Protein AF-A0A9D9G9Z6-F1 (afdb_monomer)

Sequence (556 aa):
KIAFLRGLACDDLQKAFAYFSGHGISDDNLILELQEEFSQERLLLIDGKSITPEKQQHLNSLESPQNDYRAVFAVDMLNEGWDVLNLFDIVRLYDTRDAKGNKPGKTTMQEAQLIGRGARYFAFHDPNKPDRIGMRKYDDDLDNPLRVIEKLHYHSQHNPRYIQELHSALVSTGIMAEQYIEVEENLKEEFKQSRLYKSGVIFKNEQKEIAPEEKNVDGLSDTIRNKRYEVTMPTGQQKSGDIFGRYAAPELTAQGRATLKFSDLGENVVRTAINRFSELHFDKLHALFPSLTSIRMFMQDARYLSRIQFVVIGASDEIEIGKMSQKNKLYVATEVLSQIVPLLSKQEKQYVGTTEFKPADIKITFRDHKLRFENTHSGEQIGKSMNNPYNTGYHLDLGTRNWYAYTDCFGTSEEKELVKYIDSIYMKLHDKYSEEVWLVRNELDFKIYNFEDGKAFAPDFVLFLRRKDGENYDNLQIFIEPKGTHLLANDQWKEDFLNRIQGADIGMFTLKGEKFNIYGVPFFNRDSNRPEKLQNFEAQLKEITGLTPNPNFLYS

Radius of gyration: 29.28 Å; Cα contacts (8 Å, |Δi|>4): 862; chains: 1; bounding box: 73×56×76 Å

Mean predicted aligned error: 14.73 Å

Solvent-accessible surface area (backbone atoms only — not comparable to full-atom values): 31778 Å² total; per-residue (Å²): 110,66,75,60,48,65,77,68,45,54,74,68,56,36,53,49,54,51,51,37,56,75,71,71,52,47,71,67,57,52,50,52,52,53,51,61,52,64,26,78,90,15,48,43,78,40,38,80,86,65,70,42,75,65,58,49,51,50,61,59,35,56,80,38,95,88,40,68,60,68,47,75,52,70,44,95,60,80,81,83,84,84,69,46,54,78,41,47,72,45,78,51,91,71,85,87,83,70,56,63,86,98,42,61,15,72,65,43,45,47,51,30,53,48,48,55,45,24,58,35,38,45,99,67,89,48,82,89,45,62,89,40,72,96,37,72,82,39,82,44,39,71,73,46,80,74,29,64,69,55,45,57,47,80,44,62,73,96,43,74,70,56,54,53,34,38,52,54,30,26,35,74,70,67,74,38,74,90,43,70,45,77,48,77,40,38,62,30,69,72,42,64,69,31,66,56,35,71,74,26,62,46,73,32,33,45,72,40,74,59,53,72,92,72,56,84,40,84,51,58,50,66,72,68,53,68,44,86,43,76,44,75,55,87,78,82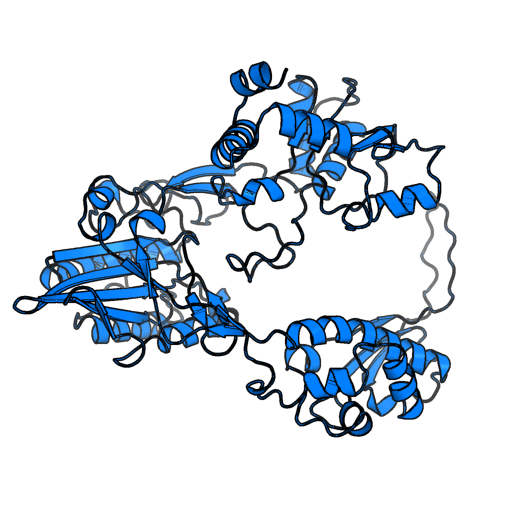,79,83,86,87,85,64,100,83,64,94,69,83,81,76,83,70,77,65,67,32,79,36,82,46,37,53,65,75,57,36,69,71,37,47,54,57,30,41,74,74,38,78,75,60,33,61,71,52,43,29,66,62,18,75,82,52,86,44,67,66,50,47,49,64,35,74,49,38,44,25,64,31,50,33,37,39,34,29,52,55,68,55,55,37,76,92,61,35,48,73,67,53,42,30,49,51,46,35,58,52,44,64,65,44,53,71,51,49,63,54,62,63,63,43,33,21,12,44,66,64,58,45,78,41,51,32,61,78,44,57,71,68,43,47,39,50,31,72,57,62,96,54,93,70,40,51,62,33,47,23,58,38,66,89,63,33,99,64,52,49,63,38,84,79,36,86,40,44,35,40,55,53,49,45,49,43,61,47,50,42,50,49,53,53,51,49,62,72,42,38,67,65,50,39,75,69,19,68,74,39,54,36,43,38,76,36,90,63,55,56,57,34,26,32,62,83,59,24,52,62,42,54,51,46,27,38,40,38,36,24,26,80,50,87,96,37,38,46,34,39,40,34,40,34,34,55,44,58,81,92,47,47,81,83,47,43,69,56,34,58,43,23,58,64,37,52,52,76,91,53,16,56,44,77,59,98,80,28,44,35,38,39,34,30,38,44,45,39,29,84,52,83,93,44,56,64,40,36,49,49,23,43,50,48,50,21,67,77,69,71,47,83,68,62,86,59,66,89,79,107

pLDDT: mean 83.05, std 13.19, range [34.09, 98.69]

Structure (mmCIF, N/CA/C/O backbone):
data_AF-A0A9D9G9Z6-F1
#
_entry.id   AF-A0A9D9G9Z6-F1
#
loop_
_atom_site.group_PDB
_atom_site.id
_atom_site.type_symbol
_atom_site.label_atom_id
_atom_site.label_alt_id
_atom_site.label_comp_id
_atom_site.label_asym_id
_atom_site.label_entity_id
_atom_site.label_seq_id
_atom_site.pdbx_PDB_ins_code
_atom_site.Cartn_x
_atom_site.Cartn_y
_atom_site.Cartn_z
_atom_site.occupancy
_atom_site.B_iso_or_equiv
_atom_site.auth_seq_id
_atom_site.auth_comp_id
_atom_site.auth_asym_id
_atom_site.auth_atom_id
_atom_site.pdbx_PDB_model_num
ATOM 1 N N . LYS A 1 1 ? 30.765 -23.519 11.341 1.00 69.25 1 LYS A N 1
ATOM 2 C CA . LYS A 1 1 ? 30.792 -22.089 10.929 1.00 69.25 1 LYS A CA 1
ATOM 3 C C . LYS A 1 1 ? 29.410 -21.441 11.038 1.00 69.25 1 LYS A C 1
ATOM 5 O O . LYS A 1 1 ? 29.337 -20.401 11.670 1.00 69.25 1 LYS A O 1
ATOM 10 N N . ILE A 1 2 ? 28.328 -22.057 10.538 1.00 77.81 2 ILE A N 1
ATOM 11 C CA . ILE A 1 2 ? 26.961 -21.505 10.677 1.00 77.81 2 ILE A CA 1
ATOM 12 C C . ILE A 1 2 ? 26.545 -21.293 12.140 1.00 77.81 2 ILE A C 1
ATOM 14 O O . ILE A 1 2 ? 26.137 -20.193 12.482 1.00 77.81 2 ILE A O 1
ATOM 18 N N . ALA A 1 3 ? 26.776 -22.262 13.032 1.00 76.12 3 ALA A N 1
ATOM 19 C CA . ALA A 1 3 ? 26.498 -22.085 14.465 1.00 76.12 3 ALA A CA 1
ATOM 20 C C . ALA A 1 3 ? 27.202 -20.861 15.096 1.00 76.12 3 ALA A C 1
ATOM 22 O O . ALA A 1 3 ? 26.641 -20.194 15.960 1.00 76.12 3 ALA A O 1
ATOM 23 N N . PHE A 1 4 ? 28.413 -20.530 14.633 1.00 75.94 4 PHE A N 1
ATOM 24 C CA . PHE A 1 4 ? 29.132 -19.329 15.064 1.00 75.94 4 PHE A CA 1
ATOM 25 C C . PHE A 1 4 ? 28.497 -18.052 14.492 1.00 75.94 4 PHE A C 1
ATOM 27 O O . PHE A 1 4 ? 28.311 -17.089 15.227 1.00 75.94 4 PHE A O 1
ATOM 34 N N . LEU A 1 5 ? 28.101 -18.061 13.213 1.00 75.12 5 LEU A N 1
ATOM 35 C CA . LEU A 1 5 ? 27.396 -16.939 12.579 1.00 75.12 5 LEU A CA 1
ATOM 36 C C . LEU A 1 5 ? 26.023 -16.682 13.213 1.00 75.12 5 LEU A C 1
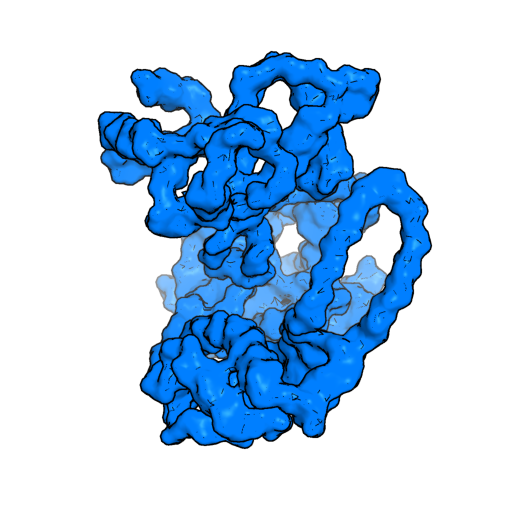ATOM 38 O O . LEU A 1 5 ? 25.667 -15.528 13.411 1.00 75.12 5 LEU A O 1
ATOM 42 N N . ARG A 1 6 ? 25.287 -17.730 13.607 1.00 78.62 6 ARG A N 1
ATOM 43 C CA . ARG A 1 6 ? 24.019 -17.601 14.347 1.00 78.62 6 A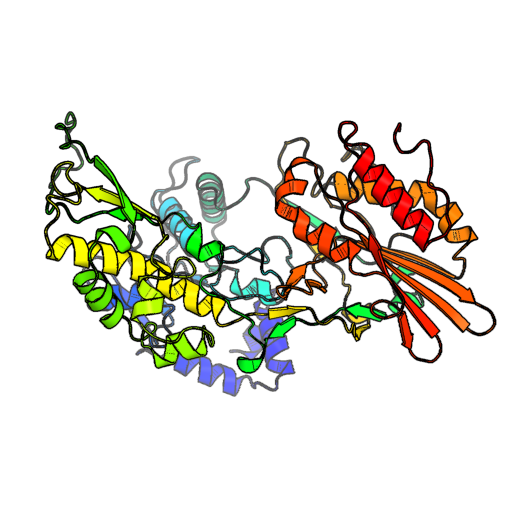RG A CA 1
ATOM 44 C C . ARG A 1 6 ? 24.194 -16.847 15.665 1.00 78.62 6 ARG A C 1
ATOM 46 O O . ARG A 1 6 ? 23.334 -16.053 16.019 1.00 78.62 6 ARG A O 1
ATOM 53 N N . GLY A 1 7 ? 25.311 -17.060 16.364 1.00 73.06 7 GLY A N 1
ATOM 54 C CA . GLY A 1 7 ? 25.630 -16.348 17.606 1.00 73.06 7 GLY A CA 1
ATOM 55 C C . GLY A 1 7 ? 26.002 -14.872 17.421 1.00 73.06 7 GLY A C 1
ATOM 56 O O . GLY A 1 7 ? 26.007 -14.132 18.398 1.00 73.06 7 GLY A O 1
ATOM 57 N N . LEU A 1 8 ? 26.308 -14.446 16.191 1.00 73.00 8 LEU A N 1
ATOM 58 C CA . LEU A 1 8 ? 26.692 -13.072 15.846 1.00 73.00 8 LEU A CA 1
ATOM 59 C C . LEU A 1 8 ? 25.648 -12.350 14.983 1.00 73.00 8 LEU A C 1
ATOM 61 O O . LEU A 1 8 ? 25.848 -11.191 14.629 1.00 73.00 8 LEU A O 1
ATOM 65 N N . ALA A 1 9 ? 24.570 -13.034 14.598 1.00 74.56 9 ALA A N 1
ATOM 66 C CA . ALA A 1 9 ? 23.593 -12.508 13.663 1.00 74.56 9 ALA A CA 1
ATOM 67 C C . ALA A 1 9 ? 22.787 -11.358 14.277 1.00 74.56 9 ALA A C 1
ATOM 69 O O . ALA A 1 9 ? 22.253 -11.480 15.379 1.00 74.56 9 ALA A O 1
ATOM 70 N N . CYS A 1 10 ? 22.650 -10.276 13.517 1.00 71.94 10 CYS A N 1
ATOM 71 C CA . CYS A 1 10 ? 21.773 -9.150 13.812 1.00 71.94 10 CYS A CA 1
ATOM 72 C C . CYS A 1 10 ? 20.844 -8.876 12.622 1.00 71.94 10 CYS A C 1
ATOM 74 O O . CYS A 1 10 ? 21.051 -9.406 11.524 1.00 71.94 10 CYS A O 1
ATOM 76 N N . ASP A 1 11 ? 19.811 -8.067 12.856 1.00 79.62 11 ASP A N 1
ATOM 77 C CA . ASP A 1 11 ? 18.911 -7.533 11.831 1.00 79.62 11 ASP A CA 1
ATOM 78 C C . ASP A 1 11 ? 18.369 -8.609 10.868 1.00 79.62 11 ASP A C 1
ATOM 80 O O . ASP A 1 11 ? 17.731 -9.577 11.293 1.00 79.62 11 ASP A O 1
ATOM 84 N N . ASP A 1 12 ? 18.611 -8.455 9.565 1.00 82.50 12 ASP A N 1
ATOM 85 C CA . ASP A 1 12 ? 18.086 -9.342 8.525 1.00 82.50 12 ASP A CA 1
ATOM 86 C C . ASP A 1 12 ? 18.666 -10.759 8.614 1.00 82.50 12 ASP A C 1
ATOM 88 O O . ASP A 1 12 ? 17.943 -11.731 8.394 1.00 82.50 12 ASP A O 1
ATOM 92 N N . LEU A 1 13 ? 19.930 -10.911 9.031 1.00 82.50 13 LEU A N 1
ATOM 93 C CA . LEU A 1 13 ? 20.550 -12.228 9.193 1.00 82.50 13 LEU A CA 1
ATOM 94 C C . LEU A 1 13 ? 19.934 -12.994 10.374 1.00 82.50 13 LEU A C 1
ATOM 96 O O . LEU A 1 13 ? 19.739 -14.208 10.301 1.00 82.50 13 LEU A O 1
ATOM 100 N N . GLN A 1 14 ? 19.572 -12.287 11.450 1.00 84.69 14 GLN A N 1
ATOM 101 C CA . GLN A 1 14 ? 18.856 -12.884 12.579 1.00 84.69 14 GLN A CA 1
ATOM 102 C C . GLN A 1 14 ? 17.447 -13.333 12.163 1.00 84.69 14 GLN A C 1
ATOM 104 O O . GLN A 1 14 ? 17.038 -14.452 12.489 1.00 84.69 14 GLN A O 1
ATOM 109 N N . LYS A 1 15 ? 16.725 -12.494 11.404 1.00 86.44 15 LYS A N 1
ATOM 110 C CA . LYS A 1 15 ? 15.398 -12.821 10.854 1.00 86.44 15 LYS A CA 1
ATOM 111 C C . LYS A 1 15 ? 15.460 -14.034 9.917 1.00 86.44 15 LYS A C 1
ATOM 113 O O . LYS A 1 15 ? 14.642 -14.943 10.056 1.00 86.44 15 LYS A O 1
ATOM 118 N N . ALA A 1 16 ? 16.458 -14.101 9.034 1.00 87.06 16 ALA A N 1
ATOM 119 C CA . ALA A 1 16 ? 16.672 -15.239 8.138 1.00 87.06 16 ALA A CA 1
ATOM 120 C C . ALA A 1 16 ? 16.913 -16.543 8.916 1.00 87.06 16 ALA A C 1
ATOM 122 O O . ALA A 1 16 ? 16.275 -17.562 8.659 1.00 87.06 16 ALA A O 1
ATOM 123 N N . PHE A 1 17 ? 17.767 -16.509 9.942 1.00 89.44 17 PHE A N 1
ATOM 124 C CA . PHE A 1 17 ? 18.017 -17.679 10.780 1.00 89.44 17 PHE A CA 1
ATOM 125 C C . PHE A 1 17 ? 16.787 -18.155 11.557 1.00 89.44 17 PHE A C 1
ATOM 127 O O . PHE A 1 17 ? 16.607 -19.368 11.698 1.00 89.44 17 PHE A O 1
ATOM 134 N N . ALA A 1 18 ? 15.950 -17.234 12.045 1.00 89.31 18 ALA A N 1
ATOM 135 C CA . ALA A 1 18 ? 14.676 -17.569 12.675 1.00 89.31 18 ALA A CA 1
ATOM 136 C C . ALA A 1 18 ? 13.704 -18.210 11.671 1.00 89.31 18 ALA A C 1
ATOM 138 O O . ALA A 1 18 ? 13.060 -19.208 11.998 1.00 89.31 18 ALA A O 1
ATOM 139 N N . TYR A 1 19 ? 13.653 -17.690 10.441 1.00 90.62 19 TYR A N 1
ATOM 140 C CA . TYR A 1 19 ? 12.855 -18.251 9.352 1.00 90.62 19 TYR A CA 1
ATOM 141 C C . TYR A 1 19 ? 13.271 -19.691 9.023 1.00 90.62 19 TYR A C 1
ATOM 143 O O . TYR A 1 19 ? 12.419 -20.580 9.033 1.00 90.62 19 TYR A O 1
ATOM 151 N N . PHE A 1 20 ? 14.567 -19.951 8.814 1.00 90.50 20 PHE A N 1
ATOM 152 C CA . PHE A 1 20 ? 15.074 -21.296 8.510 1.00 90.50 20 PHE A CA 1
ATOM 153 C C . PHE A 1 20 ? 14.736 -22.300 9.615 1.00 90.50 20 PHE A C 1
ATOM 155 O O . PHE A 1 20 ? 14.215 -23.380 9.335 1.00 90.50 20 PHE A O 1
ATOM 162 N N . SER A 1 21 ? 14.948 -21.917 10.878 1.00 90.19 21 SER A N 1
ATOM 163 C CA . SER A 1 21 ? 14.599 -22.761 12.023 1.00 90.19 21 SER A CA 1
ATOM 164 C C . SER A 1 21 ? 13.092 -23.022 12.109 1.00 90.19 21 SER A C 1
ATOM 166 O O . SER A 1 21 ? 12.685 -24.153 12.367 1.00 90.19 21 SER A O 1
ATOM 168 N N . GLY A 1 22 ? 12.260 -22.005 11.857 1.00 93.12 22 GLY A N 1
ATOM 169 C CA . GLY A 1 22 ? 10.800 -22.130 11.855 1.00 93.12 22 GLY A CA 1
ATOM 170 C C . GLY A 1 22 ? 10.254 -23.058 10.764 1.00 93.12 22 GLY A C 1
ATOM 171 O O . GLY A 1 22 ? 9.198 -23.653 10.954 1.00 93.12 22 GLY A O 1
ATOM 172 N N . HIS A 1 23 ? 10.988 -23.228 9.660 1.00 93.62 23 HIS A N 1
ATOM 173 C CA . HIS A 1 23 ? 10.620 -24.102 8.538 1.00 93.62 23 HIS A CA 1
ATOM 174 C C . HIS A 1 23 ? 11.340 -25.460 8.559 1.00 93.62 23 HIS A C 1
ATOM 176 O O . HIS A 1 23 ? 11.211 -26.241 7.619 1.00 93.62 23 HIS A O 1
ATOM 182 N N . GLY A 1 24 ? 12.096 -25.766 9.619 1.00 92.75 24 GLY A N 1
ATOM 183 C CA . GLY A 1 24 ? 12.803 -27.043 9.754 1.00 92.75 24 GLY A CA 1
ATOM 184 C C . GLY A 1 24 ? 14.009 -27.206 8.820 1.00 92.75 24 GLY A C 1
ATOM 185 O O . GLY A 1 24 ? 14.443 -28.332 8.580 1.00 92.75 24 GLY A O 1
ATOM 186 N N . ILE A 1 25 ? 14.564 -26.109 8.300 1.00 91.62 25 ILE A N 1
ATOM 187 C CA . ILE A 1 25 ? 15.773 -26.127 7.469 1.00 91.62 25 ILE A CA 1
ATOM 188 C C . ILE A 1 25 ? 16.987 -26.256 8.394 1.00 91.62 25 ILE A C 1
ATOM 190 O O . ILE A 1 25 ? 17.256 -25.378 9.220 1.00 91.62 25 ILE A O 1
ATOM 194 N N . SER A 1 26 ? 17.706 -27.375 8.279 1.00 91.06 26 SER A N 1
ATOM 195 C CA . SER A 1 26 ? 18.898 -27.643 9.084 1.00 91.06 26 SER A CA 1
ATOM 196 C C . SER A 1 26 ? 20.100 -26.822 8.610 1.00 91.06 26 SER A C 1
ATOM 198 O O . SER A 1 26 ? 20.183 -26.412 7.451 1.00 91.06 26 SER A O 1
ATOM 200 N N . ASP A 1 27 ? 21.072 -26.619 9.502 1.00 90.06 27 ASP A N 1
ATOM 201 C CA . ASP A 1 27 ? 22.331 -25.959 9.143 1.00 90.06 27 ASP A CA 1
ATOM 202 C C . ASP A 1 27 ? 23.094 -26.741 8.057 1.00 90.06 27 ASP A C 1
ATOM 204 O O . ASP A 1 27 ? 23.729 -26.125 7.207 1.00 90.06 27 ASP A O 1
ATOM 208 N N . ASP A 1 28 ? 23.004 -28.075 8.045 1.00 90.69 28 ASP A N 1
ATOM 209 C CA . ASP A 1 28 ? 23.645 -28.910 7.021 1.00 90.69 28 ASP A CA 1
ATOM 210 C C . ASP A 1 28 ? 23.000 -28.713 5.642 1.00 90.69 28 ASP A C 1
ATOM 212 O O . ASP A 1 28 ? 23.716 -28.573 4.651 1.00 90.69 28 ASP A O 1
ATOM 216 N N . ASN A 1 29 ? 21.664 -28.619 5.581 1.00 90.44 29 ASN A N 1
ATOM 217 C CA . ASN A 1 29 ? 20.951 -28.313 4.338 1.00 90.44 29 ASN A CA 1
ATOM 218 C C . ASN A 1 29 ? 21.359 -26.935 3.809 1.00 90.44 29 ASN A C 1
ATOM 220 O O . ASN A 1 29 ? 21.687 -26.800 2.634 1.00 90.44 29 ASN A O 1
ATOM 224 N N . LEU A 1 30 ? 21.417 -25.933 4.694 1.00 90.31 30 LEU A N 1
ATOM 225 C CA . LEU A 1 30 ? 21.812 -24.575 4.325 1.00 90.31 30 LEU A CA 1
ATOM 226 C C . LEU A 1 30 ? 23.259 -24.515 3.810 1.00 90.31 30 LEU A C 1
ATOM 228 O O . LEU A 1 30 ? 23.548 -23.787 2.866 1.00 90.31 30 LEU A O 1
ATOM 232 N N . ILE A 1 31 ? 24.182 -25.281 4.406 1.00 90.88 31 ILE A N 1
ATOM 233 C CA . ILE A 1 31 ? 25.567 -25.369 3.916 1.00 90.88 31 ILE A CA 1
ATOM 234 C C . ILE A 1 31 ? 25.601 -25.938 2.500 1.00 90.88 31 ILE A C 1
ATOM 236 O O . ILE A 1 31 ? 26.288 -25.373 1.651 1.00 90.88 31 ILE A O 1
ATOM 240 N N . LEU A 1 32 ? 24.885 -27.037 2.255 1.00 92.62 32 LEU A N 1
ATOM 241 C CA . LEU A 1 32 ? 24.866 -27.689 0.947 1.00 92.62 32 LEU A CA 1
ATOM 242 C C . LEU A 1 32 ? 24.273 -26.772 -0.127 1.00 92.62 32 LEU A C 1
ATOM 244 O O . LEU A 1 32 ? 24.878 -26.622 -1.185 1.00 92.62 32 LEU A O 1
ATOM 248 N N . GLU A 1 33 ? 23.156 -26.100 0.165 1.00 91.06 33 GLU A N 1
ATOM 249 C CA . GLU A 1 33 ? 22.554 -25.122 -0.750 1.00 91.06 33 GLU A CA 1
ATOM 250 C C . GLU A 1 33 ? 23.513 -23.970 -1.065 1.00 91.06 33 GLU A C 1
ATOM 252 O O . GLU A 1 33 ? 23.715 -23.639 -2.229 1.00 91.06 33 GLU A O 1
ATOM 257 N N . LEU A 1 34 ? 24.172 -23.390 -0.054 1.00 90.19 34 LEU A N 1
ATOM 258 C CA . LEU A 1 34 ? 25.135 -22.307 -0.273 1.00 90.19 34 LEU A CA 1
ATOM 259 C C . LEU A 1 34 ? 26.353 -22.762 -1.088 1.00 90.19 34 LEU A C 1
ATOM 261 O O . LEU A 1 34 ? 26.869 -21.994 -1.895 1.00 90.19 34 LEU A O 1
ATOM 265 N N . GLN A 1 35 ? 26.837 -23.988 -0.883 1.00 92.50 35 GLN A N 1
ATOM 266 C CA . GLN A 1 35 ? 27.956 -24.532 -1.656 1.00 92.50 35 GLN A CA 1
ATOM 267 C C . GLN A 1 35 ? 27.591 -24.756 -3.126 1.00 92.50 35 GLN A C 1
ATOM 269 O O . GLN A 1 35 ? 28.425 -24.512 -3.995 1.00 92.50 35 GLN A O 1
ATOM 274 N N . GLU A 1 36 ? 26.363 -25.197 -3.391 1.00 92.50 36 GLU A N 1
ATOM 275 C CA . GLU A 1 36 ? 25.845 -25.424 -4.738 1.00 92.50 36 GLU A CA 1
ATOM 276 C C . GLU A 1 36 ? 25.565 -24.099 -5.465 1.00 92.50 36 GLU A C 1
ATOM 278 O O . GLU A 1 36 ? 26.073 -23.869 -6.566 1.00 92.50 36 GLU A O 1
ATOM 283 N N . GLU A 1 37 ? 24.829 -23.183 -4.826 1.00 90.62 37 GLU A N 1
ATOM 284 C CA . GLU A 1 37 ? 24.458 -21.884 -5.403 1.00 90.62 37 GLU A CA 1
ATOM 285 C C . GLU A 1 37 ? 25.672 -20.965 -5.622 1.00 90.62 37 GLU A C 1
ATOM 287 O O . GLU A 1 37 ? 25.686 -20.189 -6.573 1.00 90.62 37 GLU A O 1
ATOM 292 N N . PHE A 1 38 ? 26.727 -21.077 -4.808 1.00 91.38 38 PHE A N 1
ATOM 293 C CA . PHE A 1 38 ? 27.977 -20.318 -4.975 1.00 91.38 38 PHE A CA 1
ATOM 294 C C . PHE A 1 38 ? 29.147 -21.183 -5.475 1.00 91.38 38 PHE A C 1
ATOM 296 O O . PHE A 1 38 ? 30.317 -20.865 -5.235 1.00 91.38 38 PHE A O 1
ATOM 303 N N . SER A 1 39 ? 28.843 -22.279 -6.174 1.00 94.44 39 SER A N 1
ATOM 304 C CA . SER A 1 39 ? 29.837 -23.118 -6.846 1.00 94.44 39 SER A CA 1
ATOM 305 C C . SER A 1 39 ? 30.579 -22.348 -7.944 1.00 94.44 39 SER A C 1
ATOM 307 O O . SER A 1 39 ? 30.100 -21.341 -8.460 1.00 94.44 39 SER A O 1
ATOM 309 N N . GLN A 1 40 ? 31.766 -22.827 -8.332 1.00 92.06 40 GLN A N 1
ATOM 310 C CA . GLN A 1 40 ? 32.652 -22.128 -9.275 1.00 92.06 40 GLN A CA 1
ATOM 311 C C . GLN A 1 40 ? 31.987 -21.805 -10.626 1.00 92.06 40 GLN A C 1
ATOM 313 O O . GLN A 1 40 ? 32.299 -20.781 -11.230 1.00 92.06 40 GLN A O 1
ATOM 318 N N . GLU A 1 41 ? 31.069 -22.654 -11.085 1.00 90.75 41 GLU A N 1
ATOM 319 C CA . GLU A 1 41 ? 30.333 -22.502 -12.348 1.00 90.75 41 GLU A CA 1
ATOM 320 C C . GLU A 1 41 ? 29.326 -21.343 -12.301 1.00 90.75 41 GLU A C 1
ATOM 322 O O . GLU A 1 41 ? 29.023 -20.738 -13.327 1.00 90.75 41 GLU A O 1
ATOM 327 N N . ARG A 1 42 ? 28.880 -20.976 -11.095 1.00 92.12 42 ARG A N 1
ATOM 328 C CA . ARG A 1 42 ? 27.940 -19.884 -10.811 1.00 92.12 42 ARG A CA 1
ATOM 329 C C . ARG A 1 42 ? 28.641 -18.585 -10.399 1.00 92.12 42 ARG A C 1
ATOM 331 O O . ARG A 1 42 ? 27.991 -17.632 -9.959 1.00 92.12 42 ARG A O 1
ATOM 338 N N . LEU A 1 43 ? 29.965 -18.510 -10.573 1.00 91.38 43 LEU A N 1
ATOM 339 C CA . LEU A 1 43 ? 30.767 -17.305 -10.350 1.00 91.38 43 LEU A CA 1
ATOM 340 C C . LEU A 1 43 ? 31.174 -16.670 -11.680 1.00 91.38 43 LEU A C 1
ATOM 342 O O . LEU A 1 43 ? 31.680 -17.340 -12.580 1.00 91.38 43 LEU A O 1
ATOM 346 N N . LEU A 1 44 ? 31.034 -15.350 -11.778 1.00 87.44 44 LEU A N 1
ATOM 347 C CA . LEU A 1 44 ? 31.420 -14.590 -12.962 1.00 87.44 44 LEU A CA 1
ATOM 348 C C . LEU A 1 44 ? 32.590 -13.654 -12.641 1.00 87.44 44 LEU A C 1
ATOM 350 O O . LEU A 1 44 ? 32.481 -12.791 -11.775 1.00 87.44 44 LEU A O 1
ATOM 354 N N . LEU A 1 45 ? 33.712 -13.801 -13.352 1.00 86.31 45 LEU A N 1
ATOM 355 C CA . LEU A 1 45 ? 34.855 -12.886 -13.249 1.00 86.31 45 LEU A CA 1
ATOM 356 C C . LEU A 1 45 ? 34.900 -11.926 -14.441 1.00 86.31 45 LEU A C 1
ATOM 358 O O . LEU A 1 45 ? 34.949 -12.364 -15.601 1.00 86.31 45 LEU A O 1
ATOM 362 N N . ILE A 1 46 ? 34.919 -10.626 -14.140 1.00 80.12 46 ILE A N 1
ATOM 363 C CA . ILE A 1 46 ? 34.931 -9.539 -15.122 1.00 80.12 46 ILE A CA 1
ATOM 364 C C . ILE A 1 46 ? 36.037 -8.539 -14.779 1.00 80.12 46 ILE A C 1
ATOM 366 O O . ILE A 1 46 ? 36.096 -7.984 -13.684 1.00 80.12 46 ILE A O 1
ATOM 370 N N . ASP A 1 47 ? 36.880 -8.253 -15.764 1.00 76.88 47 ASP A N 1
ATOM 371 C CA . ASP A 1 47 ? 37.795 -7.116 -15.752 1.00 76.88 47 ASP A CA 1
ATOM 372 C C . ASP A 1 47 ? 37.654 -6.329 -17.065 1.00 76.88 47 ASP A C 1
ATOM 374 O O . ASP A 1 47 ? 37.078 -6.814 -18.043 1.00 76.88 47 ASP A O 1
ATOM 378 N N . GLY A 1 48 ? 38.178 -5.101 -17.104 1.00 66.50 48 GLY A N 1
ATOM 379 C CA . GLY A 1 48 ? 38.004 -4.205 -18.257 1.00 66.50 48 GLY A CA 1
ATOM 380 C C . GLY A 1 48 ? 38.669 -4.652 -19.555 1.00 66.50 48 GLY A C 1
ATOM 381 O O . GLY A 1 48 ? 38.504 -3.998 -20.581 1.00 66.50 48 GLY A O 1
ATOM 382 N N . LYS A 1 49 ? 39.415 -5.758 -19.536 1.00 65.75 49 LYS A N 1
ATOM 383 C CA . LYS A 1 49 ? 40.081 -6.356 -20.696 1.00 65.75 49 LYS A CA 1
ATOM 384 C C . LYS A 1 49 ? 39.511 -7.731 -21.057 1.00 65.75 49 LYS A C 1
ATOM 386 O O . LYS A 1 49 ? 39.810 -8.221 -22.142 1.00 65.75 49 LYS A O 1
ATOM 391 N N . SER A 1 50 ? 38.704 -8.346 -20.190 1.00 66.25 50 SER A N 1
ATOM 392 C CA . SER A 1 50 ? 38.181 -9.711 -20.338 1.00 66.25 50 SER A CA 1
ATOM 393 C C . SER A 1 50 ? 36.669 -9.791 -20.562 1.00 66.25 50 SER A C 1
ATOM 395 O O . SER A 1 50 ? 36.108 -10.894 -20.565 1.00 66.25 50 SER A O 1
ATOM 397 N N . ILE A 1 51 ? 36.003 -8.649 -20.769 1.00 70.88 51 ILE A N 1
ATOM 398 C CA . ILE A 1 51 ? 34.572 -8.611 -21.067 1.00 70.88 51 ILE A CA 1
ATOM 399 C C . ILE A 1 51 ? 34.311 -9.055 -22.512 1.00 70.88 51 ILE A C 1
ATOM 401 O O . ILE A 1 51 ? 34.603 -8.360 -23.484 1.00 70.88 51 ILE A O 1
ATOM 405 N N . THR A 1 52 ? 33.795 -10.271 -22.658 1.00 77.62 52 THR A N 1
ATOM 406 C CA . THR A 1 52 ? 33.298 -10.786 -23.935 1.00 77.62 52 THR A CA 1
ATOM 407 C C . THR A 1 52 ? 31.825 -10.394 -24.109 1.00 77.62 52 THR A C 1
ATOM 409 O O . THR A 1 52 ? 31.132 -10.177 -23.111 1.00 77.62 52 THR A O 1
ATOM 412 N N . PRO A 1 53 ? 31.302 -10.339 -25.350 1.00 77.94 53 PRO A N 1
ATOM 413 C CA . PRO A 1 53 ? 29.876 -10.099 -25.593 1.00 77.94 53 PRO A CA 1
ATOM 414 C C . PRO A 1 53 ? 28.955 -11.068 -24.832 1.00 77.94 53 PRO A C 1
ATOM 416 O O . PRO A 1 53 ? 27.912 -10.664 -24.332 1.00 77.94 53 PRO A O 1
ATOM 419 N N . GLU A 1 54 ? 29.378 -12.325 -24.682 1.00 80.44 54 GLU A N 1
ATOM 420 C CA . GLU A 1 54 ? 28.671 -13.361 -23.919 1.00 80.44 54 GLU A CA 1
ATOM 421 C C . GLU A 1 54 ? 28.607 -13.035 -22.419 1.00 80.44 54 GLU A C 1
ATOM 423 O O . GLU A 1 54 ? 27.526 -13.014 -21.833 1.00 80.44 54 GLU A O 1
ATOM 428 N N . LYS A 1 55 ? 29.741 -12.677 -21.797 1.00 80.56 55 LYS A N 1
ATOM 429 C CA . LYS A 1 55 ? 29.761 -12.249 -20.388 1.00 80.56 55 LYS A CA 1
ATOM 430 C C . LYS A 1 55 ? 28.916 -10.997 -20.161 1.00 80.56 55 LYS A C 1
ATOM 432 O O . LYS A 1 55 ? 28.246 -10.904 -19.139 1.00 80.56 55 LYS A O 1
ATOM 437 N N . GLN A 1 56 ? 28.919 -10.054 -21.107 1.00 76.94 56 GLN A N 1
ATOM 438 C CA . GLN A 1 56 ? 28.064 -8.866 -21.045 1.00 76.94 56 GLN A CA 1
ATOM 439 C C . GLN A 1 56 ? 26.575 -9.236 -21.125 1.00 76.94 56 GLN A C 1
ATOM 441 O O . GLN A 1 56 ? 25.767 -8.661 -20.401 1.00 76.94 56 GLN A O 1
ATOM 446 N N . GLN A 1 57 ? 26.204 -10.201 -21.970 1.00 79.62 57 GLN A N 1
ATOM 447 C CA . GLN A 1 57 ? 24.827 -10.685 -22.075 1.00 79.62 57 GLN A CA 1
ATOM 448 C C . GLN A 1 57 ? 24.362 -11.348 -20.771 1.00 79.62 57 GLN A C 1
ATOM 450 O O . GLN A 1 57 ? 23.269 -11.043 -20.298 1.00 79.62 57 GLN A O 1
ATOM 455 N N . HIS A 1 58 ? 25.195 -12.193 -20.156 1.00 82.25 58 HIS A N 1
ATOM 456 C CA . HIS A 1 58 ? 24.906 -12.773 -18.840 1.00 82.25 58 HIS A CA 1
ATOM 457 C C . HIS A 1 58 ? 24.816 -11.707 -17.746 1.00 82.25 58 HIS A C 1
ATOM 459 O O . HIS A 1 58 ? 23.916 -11.752 -16.914 1.00 82.25 58 HIS A O 1
ATOM 465 N N . LEU A 1 59 ? 25.704 -10.713 -17.763 1.00 79.75 59 LEU A N 1
ATOM 466 C CA . LEU A 1 59 ? 25.687 -9.621 -16.793 1.00 79.75 59 LEU A CA 1
ATOM 467 C C . LEU A 1 59 ? 24.408 -8.769 -16.892 1.00 79.75 59 LEU A C 1
ATOM 469 O O . LEU A 1 59 ? 23.891 -8.320 -15.873 1.00 79.75 59 LEU A O 1
ATOM 473 N N . ASN A 1 60 ? 23.893 -8.573 -18.107 1.00 77.19 60 ASN A N 1
ATOM 474 C CA . ASN A 1 60 ? 22.675 -7.806 -18.385 1.00 77.19 60 ASN A CA 1
ATOM 475 C C . ASN A 1 60 ? 21.384 -8.633 -18.255 1.00 77.19 60 ASN A C 1
ATOM 477 O O . ASN A 1 60 ? 20.319 -8.141 -18.608 1.00 77.19 60 ASN A O 1
ATOM 481 N N . SER A 1 61 ? 21.481 -9.895 -17.835 1.00 79.62 61 SER A N 1
ATOM 482 C CA . SER A 1 61 ? 20.337 -10.795 -17.662 1.00 79.62 61 SER A CA 1
ATOM 483 C C . SER A 1 61 ? 20.435 -11.583 -16.357 1.00 79.62 61 SER A C 1
ATOM 485 O O . SER A 1 61 ? 19.967 -12.719 -16.287 1.00 79.62 61 SER A O 1
ATOM 487 N N . LEU A 1 62 ? 21.088 -11.027 -15.328 1.00 81.38 62 LEU A N 1
ATOM 488 C CA . LEU A 1 62 ? 21.255 -11.683 -14.020 1.00 81.38 62 LEU A CA 1
ATOM 489 C C . LEU A 1 62 ? 19.913 -11.984 -13.334 1.00 81.38 62 LEU A C 1
ATOM 491 O O . LEU A 1 62 ? 19.829 -12.877 -12.501 1.00 81.38 62 LEU A O 1
ATOM 495 N N . GLU A 1 63 ? 18.856 -11.262 -13.691 1.00 77.12 63 GLU A N 1
ATOM 496 C CA . GLU A 1 63 ? 17.485 -11.475 -13.233 1.00 77.12 63 GLU A CA 1
ATOM 497 C C . GLU A 1 63 ? 16.749 -12.609 -13.961 1.00 77.12 63 GLU A C 1
ATOM 499 O O . GLU A 1 63 ? 15.669 -13.016 -13.529 1.00 77.12 63 GLU A O 1
ATOM 504 N N . SER A 1 64 ? 17.298 -13.105 -15.074 1.00 82.38 64 SER A N 1
ATOM 505 C CA . SER A 1 64 ? 16.685 -14.183 -15.842 1.00 82.38 64 SER A CA 1
ATOM 506 C C . SER A 1 64 ? 16.685 -15.488 -15.038 1.00 82.38 64 SER A C 1
ATOM 508 O O . SER A 1 64 ? 17.738 -15.885 -14.540 1.00 82.38 64 SER A O 1
ATOM 510 N N . PRO A 1 65 ? 15.566 -16.236 -14.984 1.00 82.06 65 PRO A N 1
ATOM 511 C CA . PRO A 1 65 ? 15.537 -17.561 -14.361 1.00 82.06 65 PRO A CA 1
ATOM 512 C C . PRO A 1 65 ? 16.465 -18.582 -15.030 1.00 82.06 65 PRO A C 1
ATOM 514 O O . PRO A 1 65 ? 16.709 -19.639 -14.463 1.00 82.06 65 PRO A O 1
ATOM 517 N N . GLN A 1 66 ? 16.938 -18.299 -16.249 1.00 84.94 66 GLN A N 1
ATOM 518 C CA . GLN A 1 66 ? 17.912 -19.125 -16.968 1.00 84.94 66 GLN A CA 1
ATOM 519 C C . GLN A 1 66 ? 19.366 -18.703 -16.699 1.00 84.94 66 GLN A C 1
ATOM 521 O O . GLN A 1 66 ? 20.281 -19.240 -17.319 1.00 84.94 66 GLN A O 1
ATOM 526 N N . ASN A 1 67 ? 19.585 -17.703 -15.843 1.00 87.06 67 ASN A N 1
ATOM 527 C CA . ASN A 1 67 ? 20.909 -17.241 -15.468 1.00 87.06 67 ASN A CA 1
ATOM 528 C C . ASN A 1 67 ? 21.293 -17.794 -14.094 1.00 87.06 67 ASN A C 1
ATOM 530 O O . ASN A 1 67 ? 20.708 -17.447 -13.065 1.00 87.06 67 ASN A O 1
ATOM 534 N N . ASP A 1 68 ? 22.306 -18.652 -14.087 1.00 88.94 68 ASP A N 1
ATOM 535 C CA . ASP A 1 68 ? 22.730 -19.364 -12.884 1.00 88.94 68 ASP A CA 1
ATOM 536 C C . ASP A 1 68 ? 23.820 -18.626 -12.098 1.00 88.94 68 ASP A C 1
ATOM 538 O O . ASP A 1 68 ? 24.180 -19.060 -11.005 1.00 88.94 68 ASP A O 1
ATOM 542 N N . TYR A 1 69 ? 24.332 -17.493 -12.597 1.00 90.00 69 TYR A N 1
ATOM 543 C CA . TYR A 1 69 ? 25.336 -16.717 -11.872 1.00 90.00 69 TYR A CA 1
ATOM 544 C C . TYR A 1 69 ? 24.754 -16.120 -10.580 1.00 90.00 69 TYR A C 1
ATOM 546 O O . TYR A 1 69 ? 23.666 -15.540 -10.574 1.00 90.00 69 TYR A O 1
ATOM 554 N N . ARG A 1 70 ? 25.494 -16.253 -9.470 1.00 89.88 70 ARG A N 1
ATOM 555 C CA . ARG A 1 70 ? 25.103 -15.758 -8.131 1.00 89.88 70 ARG A CA 1
ATOM 556 C C . ARG A 1 70 ? 26.069 -14.742 -7.539 1.00 89.88 70 ARG A C 1
ATOM 558 O O . ARG A 1 70 ? 25.664 -13.934 -6.709 1.00 89.88 70 ARG A O 1
ATOM 565 N N . ALA A 1 71 ? 27.329 -14.742 -7.973 1.00 89.94 71 ALA A N 1
ATOM 566 C CA . ALA A 1 71 ? 28.312 -13.756 -7.540 1.00 89.94 71 ALA A CA 1
ATOM 567 C C . ALA A 1 71 ? 29.197 -13.293 -8.698 1.00 89.94 71 ALA A C 1
ATOM 569 O O . ALA A 1 71 ? 29.665 -14.090 -9.516 1.00 89.94 71 ALA A O 1
ATOM 570 N N . VAL A 1 72 ? 29.450 -11.985 -8.733 1.00 87.56 72 VAL A N 1
ATOM 571 C CA . VAL A 1 72 ? 30.279 -11.336 -9.748 1.00 87.56 72 VAL A CA 1
ATOM 572 C C . VAL A 1 72 ? 31.502 -10.722 -9.075 1.00 87.56 72 VAL A C 1
ATOM 574 O O . VAL A 1 72 ? 31.379 -9.874 -8.194 1.00 87.56 72 VAL A O 1
ATOM 577 N N . PHE A 1 73 ? 32.691 -11.127 -9.511 1.00 87.81 73 PHE A N 1
ATOM 578 C CA . PHE A 1 73 ? 33.954 -10.516 -9.113 1.00 87.81 73 PHE A CA 1
ATOM 579 C C . PHE A 1 73 ? 34.382 -9.529 -10.196 1.00 87.81 73 PHE A C 1
ATOM 581 O O . PHE A 1 73 ? 34.725 -9.933 -11.309 1.00 87.81 73 PHE A O 1
ATOM 588 N N . ALA A 1 74 ? 34.353 -8.238 -9.863 1.00 81.81 74 ALA A N 1
ATOM 589 C CA . ALA A 1 74 ? 34.638 -7.151 -10.792 1.00 81.81 74 ALA A CA 1
ATOM 590 C C . ALA A 1 74 ? 35.881 -6.348 -10.378 1.00 81.81 74 ALA A C 1
ATOM 592 O O . ALA A 1 74 ? 36.043 -6.004 -9.206 1.00 81.81 74 ALA A O 1
ATOM 593 N N . VAL A 1 75 ? 36.737 -6.012 -11.350 1.00 76.94 75 VAL A N 1
ATOM 594 C CA . VAL A 1 75 ? 37.900 -5.119 -11.175 1.00 76.94 75 VAL A CA 1
ATOM 595 C C . VAL A 1 75 ? 37.843 -3.993 -12.207 1.00 76.94 75 VAL A C 1
ATOM 597 O O . VAL A 1 75 ? 37.746 -4.262 -13.403 1.00 76.94 75 VAL A O 1
ATOM 600 N N . ASP A 1 76 ? 37.894 -2.738 -11.746 1.00 63.19 76 ASP A N 1
ATOM 601 C CA . ASP A 1 76 ? 37.891 -1.505 -12.562 1.00 63.19 76 ASP A CA 1
ATOM 602 C C . ASP A 1 76 ? 36.739 -1.374 -13.589 1.00 63.19 76 ASP A C 1
ATOM 604 O O . ASP A 1 76 ? 36.764 -0.505 -14.462 1.00 63.19 76 ASP A O 1
ATOM 608 N N . MET A 1 77 ? 35.696 -2.201 -13.471 1.00 61.50 77 MET A N 1
ATOM 609 C CA . MET A 1 77 ? 34.571 -2.287 -14.405 1.00 61.50 77 MET A CA 1
ATOM 610 C C . MET A 1 77 ? 33.248 -1.987 -13.722 1.00 61.50 77 MET A C 1
ATOM 612 O O . MET A 1 77 ? 32.492 -2.887 -13.375 1.00 61.50 77 MET A O 1
ATOM 616 N N . LEU A 1 78 ? 32.973 -0.695 -13.556 1.00 56.06 78 LEU A N 1
ATOM 617 C CA . LEU A 1 78 ? 31.685 -0.175 -13.082 1.00 56.06 78 LEU A CA 1
ATOM 618 C C . LEU A 1 78 ? 31.222 1.062 -13.872 1.00 56.06 78 LEU A C 1
ATOM 620 O O . LEU A 1 78 ? 30.300 1.771 -13.471 1.00 56.06 78 LEU A O 1
ATOM 624 N N . ASN A 1 79 ? 31.852 1.326 -15.019 1.00 50.56 79 ASN A N 1
ATOM 625 C CA . ASN A 1 79 ? 31.596 2.516 -15.820 1.00 50.56 79 ASN A CA 1
ATOM 626 C C . ASN A 1 79 ? 30.738 2.146 -17.030 1.00 50.56 79 ASN A C 1
ATOM 628 O O . ASN A 1 79 ? 31.251 1.636 -18.014 1.00 50.56 79 ASN A O 1
ATOM 632 N N . GLU A 1 80 ? 29.442 2.443 -16.892 1.00 52.31 80 GLU A N 1
ATOM 633 C CA . GLU A 1 80 ? 28.407 2.455 -17.939 1.00 52.31 80 GLU A CA 1
ATOM 634 C C . GLU A 1 80 ? 28.051 1.086 -18.557 1.00 52.31 80 GLU A C 1
ATOM 636 O O . GLU A 1 80 ? 28.873 0.398 -19.146 1.00 52.31 80 GLU A O 1
ATOM 641 N N . GLY A 1 81 ? 26.780 0.684 -18.418 1.00 50.78 81 GLY A N 1
ATOM 642 C CA . GLY A 1 81 ? 26.225 -0.515 -19.065 1.00 50.78 81 GLY A CA 1
ATOM 643 C C . GLY A 1 81 ? 25.761 -1.636 -18.132 1.00 50.78 81 GLY A C 1
ATOM 644 O O . GLY A 1 81 ? 25.175 -2.592 -18.622 1.00 50.78 81 GLY A O 1
ATOM 645 N N . TRP A 1 82 ? 25.974 -1.522 -16.815 1.00 64.50 82 TRP A N 1
ATOM 646 C CA . TRP A 1 82 ? 25.396 -2.456 -15.843 1.00 64.50 82 TRP A CA 1
ATOM 647 C C . TRP A 1 82 ? 24.092 -1.893 -15.276 1.00 64.50 82 TRP A C 1
ATOM 649 O O . TRP A 1 82 ? 24.135 -0.891 -14.556 1.00 64.50 82 TRP A O 1
ATOM 659 N N . ASP A 1 83 ? 22.965 -2.508 -15.636 1.00 59.66 83 ASP A N 1
ATOM 660 C CA . ASP A 1 83 ? 21.633 -2.240 -15.088 1.00 59.66 83 ASP A CA 1
ATOM 661 C C . ASP A 1 83 ? 21.020 -3.568 -14.630 1.00 59.66 83 ASP A C 1
ATOM 663 O O . ASP A 1 83 ? 20.615 -4.377 -15.459 1.00 59.66 83 ASP A O 1
ATOM 667 N N . VAL A 1 84 ? 21.036 -3.828 -13.321 1.00 64.50 84 VAL A N 1
ATOM 668 C CA . VAL A 1 84 ? 20.526 -5.072 -12.732 1.00 64.50 84 VAL A CA 1
ATOM 669 C C . VAL A 1 84 ? 19.603 -4.727 -11.580 1.00 64.50 84 VAL A C 1
ATOM 671 O O . VAL A 1 84 ? 19.991 -4.025 -10.649 1.00 64.50 84 VAL A O 1
ATOM 674 N N . LEU A 1 85 ? 18.371 -5.233 -11.660 1.00 65.56 85 LEU A N 1
ATOM 675 C CA . LEU A 1 85 ? 17.303 -4.969 -10.690 1.00 65.56 85 LEU A CA 1
ATOM 676 C C . LEU A 1 85 ? 17.441 -5.792 -9.399 1.00 65.56 85 LEU A C 1
ATOM 678 O O . LEU A 1 85 ? 16.859 -5.428 -8.384 1.00 65.56 85 LEU A O 1
ATOM 682 N N . ASN A 1 86 ? 18.222 -6.876 -9.431 1.00 71.31 86 ASN A N 1
ATOM 683 C CA . ASN A 1 86 ? 18.329 -7.863 -8.351 1.00 71.31 86 ASN A CA 1
ATOM 684 C C . ASN A 1 86 ? 19.739 -7.891 -7.731 1.00 71.31 86 ASN A C 1
ATOM 686 O O . ASN A 1 86 ? 20.310 -8.958 -7.512 1.00 71.31 86 ASN A O 1
ATOM 690 N N . LEU A 1 87 ? 20.336 -6.720 -7.497 1.00 79.94 87 LEU A N 1
ATOM 691 C CA . LEU A 1 87 ? 21.602 -6.604 -6.773 1.00 79.94 87 LEU A CA 1
ATOM 692 C C . LEU A 1 87 ? 21.309 -6.398 -5.281 1.00 79.94 87 LEU A C 1
ATOM 694 O O . LEU A 1 87 ? 20.846 -5.331 -4.896 1.00 79.94 87 LEU A O 1
ATOM 698 N N . PHE A 1 88 ? 21.582 -7.410 -4.455 1.00 82.25 88 PHE A N 1
ATOM 699 C CA . PHE A 1 88 ? 21.286 -7.380 -3.013 1.00 82.25 88 PHE A CA 1
ATOM 700 C C . PHE A 1 88 ? 22.501 -7.071 -2.141 1.00 82.25 88 PHE A C 1
ATOM 702 O O . PHE A 1 88 ? 22.361 -6.442 -1.096 1.00 82.25 88 PHE A O 1
ATOM 709 N N . ASP A 1 89 ? 23.698 -7.450 -2.587 1.00 86.12 89 ASP A N 1
ATOM 710 C CA . ASP A 1 89 ? 24.932 -7.284 -1.828 1.00 86.12 89 ASP A CA 1
ATOM 711 C C . ASP A 1 89 ? 26.043 -6.714 -2.713 1.00 86.12 89 ASP A C 1
ATOM 713 O O . ASP A 1 89 ? 26.295 -7.191 -3.820 1.00 86.12 89 ASP A O 1
ATOM 717 N N . ILE A 1 90 ? 26.761 -5.719 -2.195 1.00 85.00 90 ILE A N 1
ATOM 718 C CA . ILE A 1 90 ? 28.025 -5.241 -2.759 1.00 85.00 90 ILE A CA 1
ATOM 719 C C . ILE A 1 90 ? 29.101 -5.430 -1.699 1.00 85.00 90 ILE A C 1
ATOM 721 O O . ILE A 1 90 ? 28.998 -4.883 -0.604 1.00 85.00 90 ILE A O 1
ATOM 725 N N . VAL A 1 91 ? 30.154 -6.181 -2.026 1.00 87.44 91 VAL A N 1
ATOM 726 C CA . VAL A 1 91 ? 31.283 -6.419 -1.119 1.00 87.44 91 VAL A CA 1
ATOM 727 C C . VAL A 1 91 ? 32.533 -5.737 -1.657 1.00 87.44 91 VAL A C 1
ATOM 729 O O . VAL A 1 91 ? 33.109 -6.144 -2.665 1.00 87.44 91 VAL A O 1
ATOM 732 N N . ARG A 1 92 ? 32.988 -4.703 -0.953 1.00 83.50 92 ARG A N 1
ATOM 733 C CA . ARG A 1 92 ? 34.217 -3.977 -1.267 1.00 83.50 92 ARG A CA 1
ATOM 734 C C . ARG A 1 92 ? 35.425 -4.685 -0.655 1.00 83.50 92 ARG A C 1
ATOM 736 O O . ARG A 1 92 ? 35.596 -4.704 0.563 1.00 83.50 92 ARG A O 1
ATOM 743 N N . LEU A 1 93 ? 36.292 -5.227 -1.512 1.00 83.50 93 LEU A N 1
ATOM 744 C CA . LEU A 1 93 ? 37.462 -6.029 -1.114 1.00 83.50 93 LEU A CA 1
ATOM 745 C C . LEU A 1 93 ? 38.786 -5.241 -1.028 1.00 83.50 93 LEU A C 1
ATOM 747 O O . LEU A 1 93 ? 39.843 -5.835 -0.827 1.00 83.50 93 LEU A O 1
ATOM 751 N N . TYR A 1 94 ? 38.751 -3.914 -1.168 1.00 77.31 94 TYR A N 1
ATOM 752 C CA . TYR A 1 94 ? 39.914 -3.024 -1.054 1.00 77.31 94 TYR A CA 1
ATOM 753 C C . TYR A 1 94 ? 39.645 -1.880 -0.063 1.00 77.31 94 TYR A C 1
ATOM 755 O O . TYR A 1 94 ? 38.491 -1.587 0.246 1.00 77.31 94 TYR A O 1
ATOM 763 N N . ASP A 1 95 ? 40.708 -1.227 0.430 1.00 70.50 95 ASP A N 1
ATOM 764 C CA . ASP A 1 95 ? 40.641 -0.129 1.421 1.00 70.50 95 ASP A CA 1
ATOM 765 C C . ASP A 1 95 ? 41.329 1.174 0.950 1.00 70.50 95 ASP A C 1
ATOM 767 O O . ASP A 1 95 ? 41.595 2.100 1.715 1.00 70.50 95 ASP A O 1
ATOM 771 N N . THR A 1 96 ? 41.633 1.285 -0.344 1.00 68.81 96 THR A N 1
ATOM 772 C CA . THR A 1 96 ? 42.220 2.508 -0.911 1.00 68.81 96 THR A CA 1
ATOM 773 C C . THR A 1 96 ? 41.201 3.654 -0.938 1.00 68.81 96 THR A C 1
ATOM 775 O O . THR A 1 96 ? 40.006 3.438 -1.138 1.00 68.81 96 THR A O 1
ATOM 778 N N . ARG A 1 97 ? 41.667 4.892 -0.729 1.00 65.38 97 ARG A N 1
ATOM 779 C CA . ARG A 1 97 ? 40.857 6.122 -0.787 1.00 65.38 97 ARG A CA 1
ATOM 780 C C . ARG A 1 97 ? 41.519 7.136 -1.709 1.00 65.38 97 ARG A C 1
ATOM 782 O O . ARG A 1 97 ? 42.726 7.346 -1.625 1.00 65.38 97 ARG A O 1
ATOM 789 N N . ASP A 1 98 ? 40.723 7.779 -2.553 1.00 68.31 98 ASP A N 1
ATOM 790 C CA . ASP A 1 98 ? 41.159 8.780 -3.535 1.00 68.31 98 ASP A CA 1
ATOM 791 C C . ASP A 1 98 ? 40.577 10.184 -3.269 1.00 68.31 98 ASP A C 1
ATOM 793 O O . ASP A 1 98 ? 40.732 11.099 -4.083 1.00 68.31 98 ASP A O 1
ATOM 797 N N . ALA A 1 99 ? 39.936 10.376 -2.113 1.00 62.28 99 ALA A N 1
ATOM 798 C CA . ALA A 1 99 ? 39.354 11.646 -1.702 1.00 62.28 99 ALA A CA 1
ATOM 799 C C . ALA A 1 99 ? 40.403 12.759 -1.526 1.00 62.28 99 ALA A C 1
ATOM 801 O O . ALA A 1 99 ? 41.507 12.550 -1.014 1.00 62.28 99 ALA A O 1
ATOM 802 N N . LYS A 1 100 ? 40.028 13.982 -1.921 1.00 59.38 100 LYS A N 1
ATOM 803 C CA . LYS A 1 100 ? 40.833 15.201 -1.742 1.00 59.38 100 LYS A CA 1
ATOM 804 C C . LYS A 1 100 ? 40.011 16.257 -1.001 1.00 59.38 100 LYS A C 1
ATOM 806 O O . LYS A 1 100 ? 39.085 16.838 -1.566 1.00 59.38 100 LYS A O 1
ATOM 811 N N . GLY A 1 101 ? 40.378 16.545 0.249 1.00 62.44 101 GLY A N 1
ATOM 812 C CA . GLY A 1 101 ? 39.635 17.478 1.109 1.00 62.44 101 GLY A CA 1
ATOM 813 C C . GLY A 1 101 ? 38.261 16.923 1.509 1.00 62.44 101 GLY A C 1
ATOM 814 O O . GLY A 1 101 ? 38.146 15.733 1.768 1.00 62.44 101 GLY A O 1
ATOM 815 N N . ASN A 1 102 ? 37.222 17.768 1.525 1.00 60.06 102 ASN A N 1
ATOM 816 C CA . ASN A 1 102 ? 35.837 17.377 1.854 1.00 60.06 102 ASN A CA 1
ATOM 817 C C . ASN A 1 102 ? 35.029 16.850 0.647 1.00 60.06 102 ASN A C 1
ATOM 819 O O . ASN A 1 102 ? 33.804 16.791 0.713 1.00 60.06 102 ASN A O 1
ATOM 823 N N . LYS A 1 103 ? 35.672 16.529 -0.484 1.00 67.88 103 LYS A N 1
ATOM 824 C CA . LYS A 1 103 ? 34.981 16.017 -1.678 1.00 67.88 103 LYS A CA 1
ATOM 825 C C . LYS A 1 103 ? 35.210 14.510 -1.825 1.00 67.88 103 LYS A C 1
ATOM 827 O O . LYS A 1 103 ? 36.378 14.104 -1.796 1.00 67.88 103 LYS A O 1
ATOM 832 N N . PRO A 1 104 ? 34.145 13.708 -2.030 1.00 71.81 104 PRO A N 1
ATOM 833 C CA . PRO A 1 104 ? 34.284 12.293 -2.353 1.00 71.81 104 PRO A CA 1
ATOM 834 C C . PRO A 1 104 ? 35.204 12.092 -3.561 1.00 71.81 104 PRO A C 1
ATOM 836 O O . PRO A 1 104 ? 35.183 12.879 -4.513 1.00 71.81 104 PRO A O 1
ATOM 839 N N . GLY A 1 105 ? 36.038 11.055 -3.500 1.00 76.62 105 GLY A N 1
ATOM 840 C CA . GLY A 1 105 ? 36.898 10.668 -4.612 1.00 76.62 105 GLY A CA 1
ATOM 841 C C . GLY A 1 105 ? 36.097 10.141 -5.806 1.00 76.62 105 GLY A C 1
ATOM 842 O O . GLY A 1 105 ? 34.898 9.866 -5.710 1.00 76.62 105 GLY A O 1
ATOM 843 N N . LYS A 1 106 ? 36.759 9.991 -6.954 1.00 77.25 106 LYS A N 1
ATOM 844 C CA . LYS A 1 106 ? 36.144 9.455 -8.174 1.00 77.25 106 LYS A CA 1
ATOM 845 C C . LYS A 1 106 ? 35.652 8.024 -7.949 1.00 77.25 106 LYS A C 1
ATOM 847 O O . LYS A 1 106 ? 34.556 7.699 -8.399 1.00 77.25 106 LYS A O 1
ATOM 852 N N . THR A 1 107 ? 36.420 7.212 -7.224 1.00 75.81 107 THR A N 1
ATOM 853 C CA . THR A 1 107 ? 36.048 5.828 -6.903 1.00 75.81 107 THR A CA 1
ATOM 854 C C . THR A 1 107 ? 34.798 5.784 -6.024 1.00 75.81 107 THR A C 1
ATOM 856 O O . THR A 1 107 ? 33.849 5.079 -6.348 1.00 75.81 107 THR A O 1
ATOM 859 N N . THR A 1 108 ? 34.726 6.606 -4.971 1.00 77.88 108 THR A N 1
ATOM 860 C CA . THR A 1 108 ? 33.538 6.686 -4.101 1.00 77.88 108 THR A CA 1
ATOM 861 C C . THR A 1 108 ? 32.290 7.149 -4.857 1.00 77.88 108 THR A C 1
ATOM 863 O O . THR A 1 108 ? 31.196 6.650 -4.612 1.00 77.88 108 THR A O 1
ATOM 866 N N . MET A 1 109 ? 32.430 8.081 -5.806 1.00 79.38 109 MET A N 1
ATOM 867 C CA . MET A 1 109 ? 31.306 8.510 -6.646 1.00 79.38 109 MET A CA 1
ATOM 868 C C . MET A 1 109 ? 30.813 7.395 -7.576 1.00 79.38 109 MET A C 1
ATOM 870 O O . MET A 1 109 ? 29.609 7.271 -7.786 1.00 79.38 109 MET A O 1
ATOM 874 N N . GLN A 1 110 ? 31.716 6.572 -8.115 1.00 76.62 110 GLN A N 1
ATOM 875 C CA . GLN A 1 110 ? 31.351 5.395 -8.912 1.00 76.62 110 GLN A CA 1
ATOM 876 C C . GLN A 1 110 ? 30.643 4.336 -8.056 1.00 76.62 110 GLN A C 1
ATOM 878 O O . GLN A 1 110 ? 29.629 3.789 -8.481 1.00 76.62 110 GLN A O 1
ATOM 883 N N . GLU A 1 111 ? 31.123 4.093 -6.835 1.00 79.12 111 GLU A N 1
ATOM 884 C CA . GLU A 1 111 ? 30.476 3.199 -5.865 1.00 79.12 111 GLU A CA 1
ATOM 885 C C . GLU A 1 111 ? 29.075 3.710 -5.481 1.00 79.12 111 GLU A C 1
ATOM 887 O O . GLU A 1 111 ? 28.122 2.938 -5.478 1.00 79.12 111 GLU A O 1
ATOM 892 N N . ALA A 1 112 ? 28.901 5.015 -5.244 1.00 79.38 112 ALA A N 1
ATOM 893 C CA . ALA A 1 112 ? 27.587 5.603 -4.975 1.00 79.38 112 ALA A CA 1
ATOM 894 C C . ALA A 1 112 ? 26.626 5.452 -6.167 1.00 79.38 112 ALA A C 1
ATOM 896 O O . ALA A 1 112 ? 25.467 5.089 -5.986 1.00 79.38 112 ALA A O 1
ATOM 897 N N . GLN A 1 113 ? 27.102 5.665 -7.398 1.00 76.50 113 GLN A N 1
ATOM 898 C CA . GLN A 1 113 ? 26.301 5.410 -8.599 1.00 76.50 113 GLN A CA 1
ATOM 899 C C . GLN A 1 113 ? 25.915 3.935 -8.726 1.00 76.50 113 GLN A C 1
ATOM 901 O O . GLN A 1 113 ? 24.785 3.637 -9.107 1.00 76.50 113 GLN A O 1
ATOM 906 N N . LEU A 1 114 ? 26.830 3.020 -8.397 1.00 77.19 114 LEU A N 1
ATOM 907 C CA . LEU A 1 114 ? 26.558 1.589 -8.382 1.00 77.19 114 LEU A CA 1
ATOM 908 C C . LEU A 1 114 ? 25.463 1.237 -7.377 1.00 77.19 114 LEU A C 1
ATOM 910 O O . LEU A 1 114 ? 24.507 0.550 -7.728 1.00 77.19 114 LEU A O 1
ATOM 914 N N . ILE A 1 115 ? 25.583 1.757 -6.156 1.00 78.56 115 ILE A N 1
ATOM 915 C CA . ILE A 1 115 ? 24.567 1.626 -5.114 1.00 78.56 115 ILE A CA 1
ATOM 916 C C . ILE A 1 115 ? 23.227 2.148 -5.633 1.00 78.56 115 ILE A C 1
ATOM 918 O O . ILE A 1 115 ? 22.225 1.472 -5.467 1.00 78.56 115 ILE A O 1
ATOM 922 N N . GLY A 1 116 ? 23.194 3.279 -6.339 1.00 74.50 116 GLY A N 1
ATOM 923 C CA . GLY A 1 116 ? 21.959 3.815 -6.926 1.00 74.50 116 GLY A CA 1
ATOM 924 C C . GLY A 1 116 ? 21.327 2.928 -7.996 1.00 74.50 116 GLY A C 1
ATOM 925 O O . GLY A 1 116 ? 20.109 2.927 -8.155 1.00 74.50 116 GLY A O 1
ATOM 926 N N . ARG A 1 117 ? 22.135 2.151 -8.726 1.00 71.88 117 ARG A N 1
ATOM 927 C CA . ARG A 1 117 ? 21.630 1.156 -9.682 1.00 71.88 117 ARG A CA 1
ATOM 928 C C . ARG A 1 117 ? 21.134 -0.109 -8.984 1.00 71.88 117 ARG A C 1
ATOM 930 O O . ARG A 1 117 ? 20.125 -0.650 -9.412 1.00 71.88 117 ARG A O 1
ATOM 937 N N . GLY A 1 118 ? 21.801 -0.542 -7.913 1.00 69.75 118 GLY A N 1
ATOM 938 C CA . GLY A 1 118 ? 21.401 -1.715 -7.128 1.00 69.75 118 GLY A CA 1
ATOM 939 C C . GLY A 1 118 ? 20.240 -1.466 -6.165 1.00 69.75 118 GLY A C 1
ATOM 940 O O . GLY A 1 118 ? 19.432 -2.350 -5.931 1.00 69.75 118 GLY A O 1
ATOM 941 N N . ALA A 1 119 ? 20.090 -0.243 -5.658 1.00 67.44 119 ALA A N 1
ATOM 942 C CA . ALA A 1 119 ? 19.020 0.176 -4.752 1.00 67.44 119 ALA A CA 1
ATOM 943 C C . ALA A 1 119 ? 17.684 0.419 -5.485 1.00 67.44 119 ALA A C 1
ATOM 945 O O . ALA A 1 119 ? 16.890 1.271 -5.075 1.00 67.44 119 ALA A O 1
ATOM 946 N N . ARG A 1 120 ? 17.446 -0.296 -6.588 1.00 70.44 120 ARG A N 1
ATOM 947 C CA . ARG A 1 120 ? 16.215 -0.242 -7.378 1.00 70.44 120 ARG A CA 1
ATOM 948 C C . ARG A 1 120 ? 15.134 -1.134 -6.770 1.00 70.44 120 ARG A C 1
ATOM 950 O O . ARG A 1 120 ? 15.356 -1.866 -5.812 1.00 70.44 120 ARG A O 1
ATOM 957 N N . TYR A 1 121 ? 13.923 -1.013 -7.304 1.00 72.44 121 TYR A N 1
ATOM 958 C CA . TYR A 1 121 ? 12.806 -1.851 -6.889 1.00 72.44 121 TYR A CA 1
ATOM 959 C C . TYR A 1 121 ? 13.003 -3.291 -7.371 1.00 72.44 121 TYR A C 1
ATOM 961 O O . TYR A 1 121 ? 13.415 -3.518 -8.508 1.00 72.44 121 TYR A O 1
ATOM 969 N N . PHE A 1 122 ? 12.617 -4.259 -6.543 1.00 77.50 122 PHE A N 1
ATOM 970 C CA . PHE A 1 122 ? 12.469 -5.637 -6.995 1.00 77.50 122 PHE A CA 1
ATOM 971 C C . PHE A 1 122 ? 11.185 -5.749 -7.830 1.00 77.50 122 PHE A C 1
ATOM 973 O O . PHE A 1 122 ? 10.114 -5.270 -7.426 1.00 77.50 122 PHE A O 1
ATOM 980 N N . ALA A 1 123 ? 11.281 -6.353 -9.016 1.00 74.94 123 ALA A N 1
ATOM 981 C CA . ALA A 1 123 ? 10.190 -6.444 -9.989 1.00 74.94 123 ALA A CA 1
ATOM 982 C C . ALA A 1 123 ? 9.175 -7.545 -9.630 1.00 74.94 123 ALA A C 1
ATOM 984 O O . ALA A 1 123 ? 8.876 -8.430 -10.426 1.00 74.94 123 ALA A O 1
ATOM 985 N N . PHE A 1 124 ? 8.628 -7.478 -8.419 1.00 78.31 124 PHE A N 1
ATOM 986 C CA . PHE A 1 124 ? 7.540 -8.337 -7.972 1.00 78.31 124 PHE A CA 1
ATOM 987 C C . PHE A 1 124 ? 6.246 -7.542 -7.822 1.00 78.31 124 PHE A C 1
ATOM 989 O O . PHE A 1 124 ? 6.242 -6.346 -7.508 1.00 78.31 124 PHE A O 1
ATOM 996 N N . HIS A 1 125 ? 5.135 -8.234 -8.048 1.00 72.75 125 HIS A N 1
ATOM 997 C CA . HIS A 1 125 ? 3.819 -7.716 -7.734 1.00 72.75 125 HIS A CA 1
ATOM 998 C C . HIS A 1 125 ? 3.525 -8.014 -6.267 1.00 72.75 125 HIS A C 1
ATOM 1000 O O . HIS A 1 125 ? 3.399 -9.179 -5.894 1.00 72.75 125 HIS A O 1
ATOM 1006 N N . ASP A 1 126 ? 3.409 -6.966 -5.456 1.00 74.12 126 ASP A N 1
ATOM 1007 C CA . ASP A 1 126 ? 2.801 -7.081 -4.138 1.00 74.12 126 ASP A CA 1
ATOM 1008 C C . ASP A 1 126 ? 1.308 -6.762 -4.273 1.00 74.12 126 ASP A C 1
ATOM 1010 O O . ASP A 1 126 ? 0.965 -5.596 -4.509 1.00 74.12 126 ASP A O 1
ATOM 1014 N N . PRO A 1 127 ? 0.402 -7.740 -4.092 1.00 63.88 127 PRO A N 1
ATOM 1015 C CA . PRO A 1 127 ? -1.027 -7.456 -3.980 1.00 63.88 127 PRO A CA 1
ATOM 1016 C C . PRO A 1 127 ? -1.314 -6.429 -2.873 1.00 63.88 127 PRO A C 1
ATOM 1018 O O . PRO A 1 127 ? -2.282 -5.670 -2.957 1.00 63.88 127 PRO A O 1
ATOM 1021 N N . ASN A 1 128 ? -0.426 -6.341 -1.872 1.00 59.41 128 ASN A N 1
ATOM 1022 C CA . ASN A 1 128 ? -0.496 -5.371 -0.794 1.00 59.41 128 ASN A CA 1
ATOM 1023 C C . ASN A 1 128 ? 0.050 -3.967 -1.151 1.00 59.41 128 ASN A C 1
ATOM 1025 O O . ASN A 1 128 ? -0.094 -3.059 -0.335 1.00 59.41 128 ASN A O 1
ATOM 1029 N N . LYS A 1 129 ? 0.547 -3.697 -2.368 1.00 65.56 129 LYS A N 1
ATOM 1030 C CA . LYS A 1 129 ? 0.862 -2.331 -2.857 1.00 65.56 129 LYS A CA 1
ATOM 1031 C C . LYS A 1 129 ? 0.688 -2.216 -4.391 1.00 65.56 129 LYS A C 1
ATOM 1033 O O . LYS A 1 129 ? 1.674 -1.980 -5.090 1.00 65.56 129 LYS A O 1
ATOM 1038 N N . PRO A 1 130 ? -0.543 -2.325 -4.943 1.00 56.97 130 PRO A N 1
ATOM 1039 C CA . PRO A 1 130 ? -0.772 -2.333 -6.397 1.00 56.97 130 PRO A CA 1
ATOM 1040 C C . PRO A 1 130 ? -0.476 -0.984 -7.067 1.00 56.97 130 PRO A C 1
ATOM 1042 O O . PRO A 1 130 ? -0.141 -0.945 -8.246 1.00 56.97 130 PRO A O 1
ATOM 1045 N N . ASP A 1 131 ? -0.538 0.115 -6.314 1.00 58.97 131 ASP A N 1
ATOM 1046 C CA . ASP A 1 131 ? -0.211 1.453 -6.817 1.00 58.97 131 ASP A CA 1
ATOM 1047 C C . ASP A 1 131 ? 1.310 1.677 -6.923 1.00 58.97 131 ASP A C 1
ATOM 1049 O O . ASP A 1 131 ? 1.758 2.641 -7.537 1.00 58.97 131 ASP A O 1
ATOM 1053 N N . ARG A 1 132 ? 2.128 0.771 -6.362 1.00 65.38 132 ARG A N 1
ATOM 1054 C CA . ARG A 1 132 ? 3.599 0.821 -6.405 1.00 65.38 132 ARG A CA 1
ATOM 1055 C C . ARG A 1 132 ? 4.186 -0.189 -7.405 1.00 65.38 132 ARG A C 1
ATOM 1057 O O . ARG A 1 132 ? 5.195 -0.845 -7.138 1.00 65.38 132 ARG A O 1
ATOM 1064 N N . ILE A 1 133 ? 3.563 -0.324 -8.581 1.00 67.50 133 ILE A N 1
ATOM 1065 C CA . ILE A 1 133 ? 4.125 -1.095 -9.705 1.00 67.50 133 ILE A CA 1
ATOM 1066 C C . ILE A 1 133 ? 5.321 -0.337 -10.286 1.00 67.50 133 ILE A C 1
ATOM 1068 O O . ILE A 1 133 ? 5.200 0.816 -10.687 1.00 67.50 133 ILE A O 1
ATOM 1072 N N . GLY A 1 134 ? 6.474 -1.003 -10.374 1.00 69.50 134 GLY A N 1
ATOM 1073 C CA . GLY A 1 134 ? 7.700 -0.376 -10.879 1.00 69.50 134 GLY A CA 1
ATOM 1074 C C . GLY A 1 134 ? 8.349 0.600 -9.891 1.00 69.50 134 GLY A C 1
ATOM 1075 O O . GLY A 1 134 ? 9.136 1.449 -10.301 1.00 69.50 134 GLY A O 1
ATOM 1076 N N . MET A 1 135 ? 7.994 0.508 -8.606 1.00 76.94 135 MET A N 1
ATOM 1077 C CA . MET A 1 135 ? 8.508 1.354 -7.529 1.00 76.94 135 MET A CA 1
ATOM 1078 C C . MET A 1 135 ? 8.866 0.509 -6.301 1.00 76.94 135 MET A C 1
ATOM 1080 O O . MET A 1 135 ? 8.399 -0.629 -6.151 1.00 76.94 135 MET A O 1
ATOM 1084 N N . ARG A 1 136 ? 9.700 1.077 -5.421 1.00 77.31 136 ARG A N 1
ATOM 1085 C CA . ARG A 1 136 ? 10.026 0.494 -4.115 1.00 77.31 136 ARG A CA 1
ATOM 1086 C C . ARG A 1 136 ? 8.817 0.589 -3.191 1.00 77.31 136 ARG A C 1
ATOM 1088 O O . ARG A 1 136 ? 8.101 1.595 -3.158 1.00 77.31 136 ARG A O 1
ATOM 1095 N N . LYS A 1 137 ? 8.552 -0.488 -2.469 1.00 84.06 137 LYS A N 1
ATOM 1096 C CA . LYS A 1 137 ? 7.314 -0.729 -1.736 1.00 84.06 137 LYS A CA 1
ATOM 1097 C C . LYS A 1 137 ? 7.472 -0.475 -0.247 1.00 84.06 137 LYS A C 1
ATOM 1099 O O . LYS A 1 137 ? 6.537 0.070 0.329 1.00 84.06 137 LYS A O 1
ATOM 1104 N N . TYR A 1 138 ? 8.603 -0.800 0.375 1.00 85.19 138 TYR A N 1
ATOM 1105 C CA . TYR A 1 138 ? 8.731 -0.826 1.844 1.00 85.19 138 TYR A CA 1
ATOM 1106 C C . TYR A 1 138 ? 9.840 0.065 2.415 1.00 85.19 138 TYR A C 1
ATOM 1108 O O . TYR A 1 138 ? 10.344 -0.205 3.503 1.00 85.19 138 TYR A O 1
ATOM 1116 N N . ASP A 1 139 ? 10.233 1.126 1.711 1.00 77.00 139 ASP A N 1
ATOM 1117 C CA . ASP A 1 139 ? 11.274 2.045 2.203 1.00 77.00 139 ASP A CA 1
ATOM 1118 C C . ASP A 1 139 ? 10.907 2.694 3.538 1.00 77.00 139 ASP A C 1
ATOM 1120 O O . ASP A 1 139 ? 11.762 2.800 4.421 1.00 77.00 139 ASP A O 1
ATOM 1124 N N . ASP A 1 140 ? 9.623 3.016 3.686 1.00 77.50 140 ASP A N 1
ATOM 1125 C CA . ASP A 1 140 ? 9.065 3.750 4.821 1.00 77.50 140 ASP A CA 1
ATOM 1126 C C . ASP A 1 140 ? 8.608 2.825 5.972 1.00 77.50 140 ASP A C 1
ATOM 1128 O O . ASP A 1 140 ? 8.392 3.295 7.084 1.00 77.50 140 ASP A O 1
ATOM 1132 N N . ASP A 1 141 ? 8.488 1.509 5.730 1.00 79.88 141 ASP A N 1
ATOM 1133 C CA . ASP A 1 141 ? 8.004 0.493 6.688 1.00 79.88 141 ASP A CA 1
ATOM 1134 C C . ASP A 1 141 ? 9.147 -0.455 7.072 1.00 79.88 141 ASP A C 1
ATOM 1136 O O . ASP A 1 141 ? 9.344 -1.517 6.471 1.00 79.88 141 ASP A O 1
ATOM 1140 N N . LEU A 1 142 ? 9.946 -0.041 8.062 1.00 81.62 142 LEU A N 1
ATOM 1141 C CA . LEU A 1 142 ? 11.227 -0.674 8.390 1.00 81.62 142 LEU A CA 1
ATOM 1142 C C . LEU A 1 142 ? 11.091 -2.118 8.894 1.00 81.62 142 LEU A C 1
ATOM 1144 O O . LEU A 1 142 ? 12.041 -2.900 8.756 1.00 81.62 142 LEU A O 1
ATOM 1148 N N . ASP A 1 143 ? 9.921 -2.460 9.435 1.00 81.00 143 ASP A N 1
ATOM 1149 C CA . ASP A 1 143 ? 9.614 -3.765 10.016 1.00 81.00 143 ASP A CA 1
ATOM 1150 C C . ASP A 1 143 ? 8.925 -4.731 9.047 1.00 81.00 143 ASP A C 1
ATOM 1152 O O . ASP A 1 143 ? 8.773 -5.910 9.381 1.00 81.00 143 ASP A O 1
ATOM 1156 N N . ASN A 1 144 ? 8.571 -4.292 7.833 1.00 82.62 144 ASN A N 1
ATOM 1157 C CA . ASN A 1 144 ? 7.964 -5.177 6.847 1.00 82.62 144 ASN A CA 1
ATOM 1158 C C . ASN A 1 144 ? 8.891 -6.366 6.522 1.00 82.62 144 ASN A C 1
ATOM 1160 O O . ASN A 1 144 ? 10.044 -6.147 6.131 1.00 82.62 144 ASN A O 1
ATOM 1164 N N . PRO A 1 145 ? 8.429 -7.628 6.609 1.00 80.94 145 PRO A N 1
ATOM 1165 C CA . PRO A 1 145 ? 9.270 -8.783 6.295 1.00 80.94 145 PRO A CA 1
ATOM 1166 C C . PRO A 1 145 ? 9.729 -8.795 4.831 1.00 80.94 145 PRO A C 1
ATOM 1168 O O . PRO A 1 145 ? 10.844 -9.227 4.544 1.00 80.94 145 PRO A O 1
ATOM 1171 N N . LEU A 1 146 ? 8.917 -8.264 3.911 1.00 83.81 146 LEU A N 1
ATOM 1172 C CA . LEU A 1 146 ? 9.259 -8.160 2.492 1.00 83.81 146 LEU A CA 1
ATOM 1173 C C . LEU A 1 146 ? 10.188 -6.978 2.193 1.00 83.81 146 LEU A C 1
ATOM 1175 O O . LEU A 1 146 ? 10.658 -6.838 1.071 1.00 83.81 146 LEU A O 1
ATOM 1179 N N . ARG A 1 147 ? 10.544 -6.150 3.180 1.00 84.06 147 ARG A N 1
ATOM 1180 C CA . ARG A 1 147 ? 11.543 -5.097 2.973 1.00 84.06 147 ARG A CA 1
ATOM 1181 C C . ARG A 1 147 ? 12.908 -5.665 2.590 1.00 84.06 147 ARG A C 1
ATOM 1183 O O . ARG A 1 147 ? 13.649 -4.998 1.880 1.00 84.06 147 ARG A O 1
ATOM 1190 N N . VAL A 1 148 ? 13.243 -6.884 3.026 1.00 83.25 148 VAL A N 1
ATOM 1191 C CA . VAL A 1 148 ? 14.553 -7.508 2.760 1.00 83.25 148 VAL A CA 1
ATOM 1192 C C . VAL A 1 148 ? 14.873 -7.619 1.264 1.00 83.25 148 VAL A C 1
ATOM 1194 O O . VAL A 1 148 ? 16.017 -7.419 0.880 1.00 83.25 148 VAL A O 1
ATOM 1197 N N . ILE A 1 149 ? 13.866 -7.829 0.407 1.00 81.50 149 ILE A N 1
ATOM 1198 C CA . ILE A 1 149 ? 14.039 -7.904 -1.056 1.00 81.50 149 ILE A CA 1
ATOM 1199 C C . ILE A 1 149 ? 14.147 -6.529 -1.731 1.00 81.50 149 ILE A C 1
ATOM 1201 O O . ILE A 1 149 ? 14.330 -6.445 -2.937 1.00 81.50 149 ILE A O 1
ATOM 1205 N N . GLU A 1 150 ? 14.031 -5.439 -0.977 1.00 81.06 150 GLU A N 1
ATOM 1206 C CA . GLU A 1 150 ? 14.281 -4.076 -1.456 1.00 81.06 150 GLU A CA 1
ATOM 1207 C C . GLU A 1 150 ? 15.455 -3.427 -0.699 1.00 81.06 150 GLU A C 1
ATOM 1209 O O . GLU A 1 150 ? 15.712 -2.230 -0.836 1.00 81.06 150 GLU A O 1
ATOM 1214 N N . LYS A 1 151 ? 16.195 -4.201 0.108 1.00 81.38 151 LYS A N 1
ATOM 1215 C CA . LYS A 1 151 ? 17.438 -3.759 0.746 1.00 81.38 151 LYS A CA 1
ATOM 1216 C C . LYS A 1 151 ? 18.634 -4.107 -0.129 1.00 81.38 151 LYS A C 1
ATOM 1218 O O . LYS A 1 151 ? 18.737 -5.206 -0.658 1.00 81.38 151 LYS A O 1
ATOM 1223 N N . LEU A 1 152 ? 19.561 -3.159 -0.203 1.00 83.50 152 LEU A N 1
ATOM 1224 C CA . LEU A 1 152 ? 20.902 -3.370 -0.726 1.00 83.50 152 LEU A CA 1
ATOM 1225 C C . LEU A 1 152 ? 21.879 -3.266 0.447 1.00 83.50 152 LEU A C 1
ATOM 1227 O O . LEU A 1 152 ? 21.952 -2.228 1.110 1.00 83.50 152 LEU A O 1
ATOM 1231 N N . HIS A 1 153 ? 22.638 -4.324 0.692 1.00 83.94 153 HIS A N 1
ATOM 1232 C CA . HIS A 1 153 ? 23.690 -4.351 1.693 1.00 83.94 153 HIS A CA 1
ATOM 1233 C C . HIS A 1 153 ? 25.026 -3.972 1.054 1.00 83.94 153 HIS A C 1
ATOM 1235 O O . HIS A 1 153 ? 25.489 -4.589 0.096 1.00 83.94 153 HIS A O 1
ATOM 1241 N N . TYR A 1 154 ? 25.665 -2.940 1.601 1.00 83.06 154 TYR A N 1
ATOM 1242 C CA . TYR A 1 154 ? 27.003 -2.529 1.197 1.00 83.06 154 TYR A CA 1
ATOM 1243 C C . TYR A 1 154 ? 28.007 -2.910 2.283 1.00 83.06 154 TYR A C 1
ATOM 1245 O O . TYR A 1 154 ? 28.004 -2.344 3.377 1.00 83.06 154 TYR A O 1
ATOM 1253 N N . HIS A 1 155 ? 28.875 -3.868 1.978 1.00 84.06 155 HIS A N 1
ATOM 1254 C CA . HIS A 1 155 ? 29.879 -4.396 2.891 1.00 84.06 155 HIS A CA 1
ATOM 1255 C C . HIS A 1 155 ? 31.241 -3.794 2.563 1.00 84.06 155 HIS A C 1
ATOM 1257 O O . HIS A 1 155 ? 31.740 -3.920 1.445 1.00 84.06 155 HIS A O 1
ATOM 1263 N N . SER A 1 156 ? 31.886 -3.179 3.549 1.00 77.50 156 SER A N 1
ATOM 1264 C CA . SER A 1 156 ? 33.263 -2.701 3.433 1.00 77.50 156 SER A CA 1
ATOM 1265 C C . SER A 1 156 ? 34.050 -3.027 4.695 1.00 77.50 156 SER A C 1
ATOM 1267 O O . SER A 1 156 ? 33.481 -3.247 5.765 1.00 77.50 156 SER A O 1
ATOM 1269 N N . GLN A 1 157 ? 35.380 -2.991 4.603 1.00 75.31 157 GLN A N 1
ATOM 1270 C CA . GLN A 1 157 ? 36.197 -2.907 5.812 1.00 75.31 157 GLN A CA 1
ATOM 1271 C C . GLN A 1 157 ? 35.823 -1.647 6.608 1.00 75.31 157 GLN A C 1
ATOM 1273 O O . GLN A 1 157 ? 35.401 -0.633 6.041 1.00 75.31 157 GLN A O 1
ATOM 1278 N N . HIS A 1 158 ? 35.934 -1.723 7.935 1.00 72.06 158 HIS A N 1
ATOM 1279 C CA . HIS A 1 158 ? 35.555 -0.618 8.807 1.00 72.06 158 HIS A CA 1
ATOM 1280 C C . HIS A 1 158 ? 36.519 0.564 8.635 1.00 72.06 158 HIS A C 1
ATOM 1282 O O . HIS A 1 158 ? 37.625 0.566 9.171 1.00 72.06 158 HIS A O 1
ATOM 1288 N N . ASN A 1 159 ? 36.074 1.586 7.902 1.00 73.19 159 ASN A N 1
ATOM 1289 C CA . ASN A 1 159 ? 36.828 2.808 7.649 1.00 73.19 159 ASN A CA 1
ATOM 1290 C C . ASN A 1 159 ? 35.901 4.032 7.808 1.00 73.19 159 ASN A C 1
ATOM 1292 O O . ASN A 1 159 ? 35.210 4.411 6.861 1.00 73.19 159 ASN A O 1
ATOM 1296 N N . PRO A 1 160 ? 35.863 4.674 8.993 1.00 71.56 160 PRO A N 1
ATOM 1297 C CA . PRO A 1 160 ? 34.903 5.742 9.296 1.00 71.56 160 PRO A CA 1
ATOM 1298 C C . PRO A 1 160 ? 34.939 6.928 8.328 1.00 71.56 160 PRO A C 1
ATOM 1300 O O . PRO A 1 160 ? 33.902 7.502 8.005 1.00 71.56 160 PRO A O 1
ATOM 1303 N N . ARG A 1 161 ? 36.131 7.288 7.834 1.00 70.56 161 ARG A N 1
ATOM 1304 C CA . ARG A 1 161 ? 36.288 8.399 6.884 1.00 70.56 161 ARG A CA 1
ATOM 1305 C C . ARG A 1 161 ? 35.709 8.053 5.513 1.00 70.56 161 ARG A C 1
ATOM 1307 O O . ARG A 1 161 ? 35.066 8.892 4.900 1.00 70.56 161 ARG A O 1
ATOM 1314 N N . TYR A 1 162 ? 35.907 6.818 5.060 1.00 76.81 162 TYR A N 1
ATOM 1315 C CA . TYR A 1 162 ? 35.299 6.323 3.829 1.00 76.81 162 TYR A CA 1
ATOM 1316 C C . TYR A 1 162 ? 33.770 6.232 3.940 1.00 76.81 162 TYR A C 1
ATOM 1318 O O . TYR A 1 162 ? 33.072 6.649 3.025 1.00 76.81 162 TYR A O 1
ATOM 1326 N N . ILE A 1 163 ? 33.241 5.770 5.079 1.00 75.62 163 ILE A N 1
ATOM 1327 C CA . ILE A 1 163 ? 31.788 5.721 5.322 1.00 75.62 163 ILE A CA 1
ATOM 1328 C C . ILE A 1 163 ? 31.173 7.127 5.213 1.00 75.62 163 ILE A C 1
ATOM 1330 O O . ILE A 1 163 ? 30.141 7.299 4.570 1.00 75.62 163 ILE A O 1
ATOM 1334 N N . GLN A 1 164 ? 31.829 8.149 5.775 1.00 75.00 164 GLN A N 1
ATOM 1335 C CA . GLN A 1 164 ? 31.396 9.547 5.636 1.00 75.00 164 GLN A CA 1
ATOM 1336 C C . GLN A 1 164 ? 31.456 10.054 4.187 1.00 75.00 164 GLN A C 1
ATOM 1338 O O . GLN A 1 164 ? 30.546 10.757 3.739 1.00 75.00 164 GLN A O 1
ATOM 1343 N N . GLU A 1 165 ? 32.506 9.703 3.442 1.00 80.69 165 GLU A N 1
ATOM 1344 C CA . GLU A 1 165 ? 32.632 10.039 2.018 1.00 80.69 165 GLU A CA 1
ATOM 1345 C C . GLU A 1 165 ? 31.524 9.384 1.187 1.00 80.69 165 GLU A C 1
ATOM 1347 O O . GLU A 1 165 ? 30.904 10.058 0.366 1.00 80.69 165 GLU A O 1
ATOM 1352 N N . LEU A 1 166 ? 31.242 8.101 1.432 1.00 81.38 166 LEU A N 1
ATOM 1353 C CA . LEU A 1 166 ? 30.192 7.348 0.752 1.00 81.38 166 LEU A CA 1
ATOM 1354 C C . LEU A 1 166 ? 28.811 7.927 1.061 1.00 81.38 166 LEU A C 1
ATOM 1356 O O . LEU A 1 166 ? 28.045 8.180 0.138 1.00 81.38 166 LEU A O 1
ATOM 1360 N N . HIS A 1 167 ? 28.519 8.228 2.328 1.00 79.81 167 HIS A N 1
ATOM 1361 C CA . HIS A 1 167 ? 27.281 8.902 2.723 1.00 79.81 167 HIS A CA 1
ATOM 1362 C C . HIS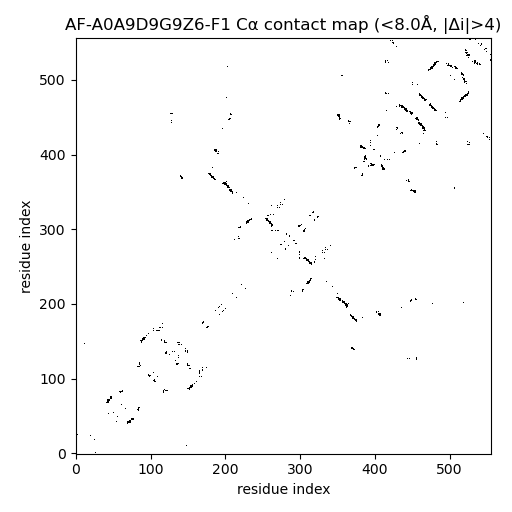 A 1 167 ? 27.111 10.242 1.993 1.00 79.81 167 HIS A C 1
ATOM 1364 O O . HIS A 1 167 ? 26.063 10.514 1.414 1.00 79.81 167 HIS A O 1
ATOM 1370 N N . SER A 1 168 ? 28.166 11.062 1.950 1.00 80.19 168 SER A N 1
ATOM 1371 C CA . SER A 1 168 ? 28.139 12.347 1.235 1.00 80.19 168 SER A CA 1
ATOM 1372 C C . SER A 1 168 ? 27.899 12.162 -0.268 1.00 80.19 168 SER A C 1
ATOM 1374 O O . SER A 1 168 ? 27.157 12.933 -0.875 1.00 80.19 168 SER A O 1
ATOM 1376 N N . ALA A 1 169 ? 28.488 11.125 -0.871 1.00 83.00 169 ALA A N 1
ATOM 1377 C CA . ALA A 1 169 ? 28.274 10.785 -2.273 1.00 83.00 169 ALA A CA 1
ATOM 1378 C C . ALA A 1 169 ? 26.824 10.329 -2.537 1.00 83.00 169 ALA A C 1
ATOM 1380 O O . ALA A 1 169 ? 26.204 10.790 -3.498 1.00 83.00 169 ALA A O 1
ATOM 1381 N N . LEU A 1 170 ? 26.250 9.493 -1.667 1.00 82.25 170 LEU A N 1
ATOM 1382 C CA . LEU A 1 170 ? 24.864 9.013 -1.763 1.00 82.25 170 LEU A CA 1
ATOM 1383 C C . LEU A 1 170 ? 23.834 10.142 -1.626 1.00 82.25 170 LEU A C 1
ATOM 1385 O O . LEU A 1 170 ? 22.870 10.186 -2.389 1.00 82.25 170 LEU A O 1
ATOM 1389 N N . VAL A 1 171 ? 24.076 11.099 -0.727 1.00 79.81 171 VAL A N 1
ATOM 1390 C CA . VAL A 1 171 ? 23.253 12.315 -0.625 1.00 79.81 171 VAL A CA 1
ATOM 1391 C C . VAL A 1 171 ? 23.400 13.173 -1.884 1.00 79.81 171 VAL A C 1
ATOM 1393 O O . VAL A 1 171 ? 22.407 13.581 -2.479 1.00 79.81 171 VAL A O 1
ATOM 1396 N N . SER A 1 172 ? 24.629 13.393 -2.368 1.00 79.31 172 SER A N 1
ATOM 1397 C CA . SER A 1 172 ? 24.872 14.234 -3.554 1.00 79.31 172 SER A CA 1
ATOM 1398 C C . SER A 1 172 ? 24.294 13.666 -4.856 1.00 79.31 172 SER A C 1
ATOM 1400 O O . SER A 1 172 ? 24.029 14.410 -5.797 1.00 79.31 172 SER A O 1
ATOM 1402 N N . THR A 1 173 ? 24.113 12.345 -4.915 1.00 75.38 173 THR A N 1
ATOM 1403 C CA . THR A 1 173 ? 23.499 11.633 -6.045 1.00 75.38 173 THR A CA 1
ATOM 1404 C C . THR A 1 173 ? 21.976 11.545 -5.929 1.00 75.38 173 THR A C 1
ATOM 1406 O O . THR A 1 173 ? 21.338 11.074 -6.866 1.00 75.38 173 THR A O 1
ATOM 1409 N N . GLY A 1 174 ? 21.388 12.012 -4.819 1.00 73.12 174 GLY A N 1
ATOM 1410 C CA . GLY A 1 174 ? 19.944 11.990 -4.579 1.00 73.12 174 GLY A CA 1
ATOM 1411 C C . GLY A 1 174 ? 19.379 10.607 -4.251 1.00 73.12 174 GLY A C 1
ATOM 1412 O O . GLY A 1 174 ? 18.167 10.439 -4.248 1.00 73.12 174 GLY A O 1
ATOM 1413 N N . ILE A 1 175 ? 20.238 9.613 -3.992 1.00 74.19 175 ILE A N 1
ATOM 1414 C CA . ILE A 1 175 ? 19.817 8.251 -3.620 1.00 74.19 175 ILE A CA 1
ATOM 1415 C C . ILE A 1 175 ? 19.323 8.219 -2.171 1.00 74.19 175 ILE A C 1
ATOM 1417 O O . ILE A 1 175 ? 18.453 7.426 -1.824 1.00 74.19 175 ILE A O 1
ATOM 1421 N N . MET A 1 176 ? 19.905 9.062 -1.318 1.00 70.31 176 MET A N 1
ATOM 1422 C CA . MET A 1 176 ? 19.587 9.141 0.100 1.00 70.31 176 MET A CA 1
ATOM 1423 C C . MET A 1 176 ? 19.212 10.573 0.468 1.00 70.31 176 MET A C 1
ATOM 1425 O O . MET A 1 176 ? 19.912 11.514 0.092 1.00 70.31 176 MET A O 1
ATOM 1429 N N . ALA A 1 177 ? 18.130 10.732 1.230 1.00 66.00 177 ALA A N 1
ATOM 1430 C CA . ALA A 1 177 ? 17.785 12.014 1.829 1.00 66.00 177 ALA A CA 1
ATOM 1431 C C . ALA A 1 177 ? 18.909 12.476 2.771 1.00 66.00 177 ALA A C 1
ATOM 1433 O O . ALA A 1 177 ? 19.500 11.674 3.495 1.00 66.00 177 ALA A O 1
ATOM 1434 N N . GLU A 1 178 ? 19.192 13.780 2.780 1.00 69.19 178 GLU A N 1
ATOM 1435 C CA . GLU A 1 178 ? 20.245 14.366 3.621 1.00 69.19 178 GLU A CA 1
ATOM 1436 C C . GLU A 1 178 ? 19.984 14.127 5.115 1.00 69.19 178 GLU A C 1
ATOM 1438 O O . GLU A 1 178 ? 20.917 13.949 5.900 1.00 69.19 178 GLU A O 1
ATOM 1443 N N . GLN A 1 179 ? 18.707 14.093 5.497 1.00 72.94 179 GLN A N 1
ATOM 1444 C CA . GLN A 1 179 ? 18.249 13.830 6.851 1.00 72.94 179 GLN A CA 1
ATOM 1445 C C . GLN A 1 179 ? 16.937 13.046 6.814 1.00 72.94 179 GLN A C 1
ATOM 1447 O O . GLN A 1 179 ? 16.043 13.336 6.019 1.00 72.94 179 GLN A O 1
ATOM 1452 N N . TYR A 1 180 ? 16.811 12.077 7.712 1.00 72.69 180 TYR A N 1
ATOM 1453 C CA . TYR A 1 180 ? 15.592 11.308 7.928 1.00 72.69 180 TYR A CA 1
ATOM 1454 C C . TYR A 1 180 ? 15.239 11.319 9.413 1.00 72.69 180 TYR A C 1
ATOM 1456 O O . TYR A 1 180 ? 16.109 11.480 10.272 1.00 72.69 180 TYR A O 1
ATOM 1464 N N . ILE A 1 181 ? 13.956 11.140 9.703 1.00 80.69 181 ILE A N 1
ATOM 1465 C CA . ILE A 1 181 ? 13.440 10.947 11.054 1.00 80.69 181 ILE A CA 1
ATOM 1466 C C . ILE A 1 181 ? 12.875 9.532 11.108 1.00 80.69 181 ILE A C 1
ATOM 1468 O O . ILE A 1 181 ? 12.075 9.144 10.259 1.00 80.69 181 ILE A O 1
ATOM 1472 N N . GLU A 1 182 ? 13.315 8.758 12.095 1.00 85.44 182 GLU A N 1
ATOM 1473 C CA . GLU A 1 182 ? 12.705 7.477 12.443 1.00 85.44 182 GLU A CA 1
ATOM 1474 C C . GLU A 1 182 ? 11.809 7.682 13.656 1.00 85.44 182 GLU A C 1
ATOM 1476 O O . GLU A 1 182 ? 12.206 8.330 14.629 1.00 85.44 182 GLU A O 1
ATOM 1481 N N . VAL A 1 183 ? 10.593 7.155 13.579 1.00 87.75 183 VAL A N 1
ATOM 1482 C CA . VAL A 1 183 ? 9.593 7.259 14.638 1.00 87.75 183 VAL A CA 1
ATOM 1483 C C . VAL A 1 183 ? 8.979 5.895 14.908 1.00 87.75 183 VAL A C 1
ATOM 1485 O O . VAL A 1 183 ? 8.891 5.048 14.018 1.00 87.75 183 VAL A O 1
ATOM 1488 N N . GLU A 1 184 ? 8.550 5.692 16.148 1.00 91.94 184 GLU A N 1
ATOM 1489 C CA . GLU A 1 184 ? 7.813 4.500 16.554 1.00 91.94 184 GLU A CA 1
ATOM 1490 C C . GLU A 1 184 ? 6.352 4.878 16.804 1.00 91.94 184 GLU A C 1
ATOM 1492 O O . GLU A 1 184 ? 6.053 5.753 17.621 1.00 91.94 184 GLU A O 1
ATOM 1497 N N . GLU A 1 185 ? 5.442 4.218 16.097 1.00 92.81 185 GLU A N 1
ATOM 1498 C CA . GLU A 1 185 ? 4.000 4.327 16.286 1.00 92.81 185 GLU A CA 1
ATOM 1499 C C . GLU A 1 185 ? 3.512 2.992 16.858 1.00 92.81 185 GLU A C 1
ATOM 1501 O O . GLU A 1 185 ? 3.332 2.005 16.149 1.00 92.81 185 GLU A O 1
ATOM 1506 N N . ASN A 1 186 ? 3.376 2.932 18.183 1.00 96.75 186 ASN A N 1
ATOM 1507 C CA . ASN A 1 186 ? 3.057 1.698 18.894 1.00 96.75 186 ASN A CA 1
ATOM 1508 C C . ASN A 1 186 ? 1.573 1.668 19.269 1.00 96.75 186 ASN A C 1
ATOM 1510 O O . ASN A 1 186 ? 0.984 2.693 19.618 1.00 96.75 186 ASN A O 1
ATOM 1514 N N . LEU A 1 187 ? 0.959 0.490 19.250 1.00 97.69 187 LEU A N 1
ATOM 1515 C CA . LEU A 1 187 ? -0.369 0.277 19.809 1.00 97.69 187 LEU A CA 1
ATOM 1516 C C . LEU A 1 187 ? -0.319 0.477 21.330 1.00 97.69 187 LEU A C 1
ATOM 1518 O O . LEU A 1 187 ? 0.529 -0.097 22.021 1.00 97.69 187 LEU A O 1
ATOM 1522 N N . LYS A 1 188 ? -1.264 1.255 21.861 1.00 98.12 188 LYS A N 1
ATOM 1523 C CA . LYS A 1 188 ? -1.384 1.519 23.299 1.00 98.12 188 LYS A CA 1
ATOM 1524 C C . LYS A 1 188 ? -1.664 0.247 24.091 1.00 98.12 188 LYS A C 1
ATOM 1526 O O . LYS A 1 188 ? -2.410 -0.628 23.646 1.00 98.12 188 LYS A O 1
ATOM 1531 N N . GLU A 1 189 ? -1.150 0.184 25.316 1.00 96.75 189 GLU A N 1
ATOM 1532 C CA . GLU A 1 189 ? -1.421 -0.935 26.224 1.00 96.75 189 GLU A CA 1
ATOM 1533 C C . GLU A 1 189 ? -2.911 -1.033 26.573 1.00 96.75 189 GLU A C 1
ATOM 1535 O O . GLU A 1 189 ? -3.470 -2.129 26.615 1.00 96.75 189 GLU A O 1
ATOM 1540 N N . GLU A 1 190 ? -3.598 0.100 26.723 1.00 95.44 190 GLU A N 1
ATOM 1541 C CA . GLU A 1 190 ? -5.044 0.156 26.949 1.00 95.44 190 GLU A CA 1
ATOM 1542 C C . GLU A 1 190 ? -5.814 -0.450 25.768 1.00 95.44 190 GLU A C 1
ATOM 1544 O O . GLU A 1 190 ? -6.761 -1.218 25.963 1.00 95.44 190 GLU A O 1
ATOM 1549 N N . PHE A 1 191 ? -5.369 -0.178 24.536 1.00 97.75 191 PHE A N 1
ATOM 1550 C CA . PHE A 1 191 ? -5.948 -0.785 23.341 1.00 97.75 191 PHE A CA 1
ATOM 1551 C C . PHE A 1 191 ? -5.657 -2.286 23.283 1.00 97.75 191 PHE A C 1
ATOM 1553 O O . PHE A 1 191 ? -6.585 -3.072 23.094 1.00 97.75 191 PHE A O 1
ATOM 1560 N N . LYS A 1 192 ? -4.413 -2.716 23.543 1.00 97.31 192 LYS A N 1
ATOM 1561 C CA . LYS A 1 192 ? -4.030 -4.142 23.602 1.00 97.31 192 LYS A CA 1
ATOM 1562 C C . LYS A 1 192 ? -4.825 -4.919 24.664 1.00 97.31 192 LYS A C 1
ATOM 1564 O O . LYS A 1 192 ? -5.043 -6.129 24.541 1.00 97.31 192 LYS A O 1
ATOM 1569 N N . GLN A 1 193 ? -5.295 -4.241 25.712 1.00 96.62 193 GLN A N 1
ATOM 1570 C CA . GLN A 1 193 ? -6.135 -4.825 26.756 1.00 96.62 193 GLN A CA 1
ATOM 1571 C C . GLN A 1 193 ? -7.636 -4.846 26.421 1.00 96.62 193 GLN A C 1
ATOM 1573 O O . GLN A 1 193 ? -8.367 -5.603 27.072 1.00 96.62 193 GLN A O 1
ATOM 1578 N N . SER A 1 194 ? -8.082 -4.086 25.419 1.00 96.69 194 SER A N 1
ATOM 1579 C CA . SER A 1 194 ? -9.487 -3.990 25.004 1.00 96.69 194 SER A CA 1
ATOM 1580 C C . SER A 1 194 ? -10.063 -5.316 24.489 1.00 96.69 194 SER A C 1
ATOM 1582 O O . SER A 1 194 ? -9.343 -6.238 24.081 1.00 96.69 194 SER A O 1
ATOM 1584 N N . ARG A 1 195 ? -11.399 -5.416 24.485 1.00 95.44 195 ARG A N 1
ATOM 1585 C CA . ARG A 1 195 ? -12.112 -6.560 23.901 1.00 95.44 195 ARG A CA 1
ATOM 1586 C C . ARG A 1 195 ? -11.914 -6.592 22.386 1.00 95.44 195 ARG A C 1
ATOM 1588 O O . ARG A 1 195 ? -11.666 -7.678 21.847 1.00 95.44 195 ARG A O 1
ATOM 1595 N N . LEU A 1 196 ? -11.984 -5.426 21.737 1.00 96.12 196 LEU A N 1
ATOM 1596 C CA . LEU A 1 196 ? -11.756 -5.259 20.306 1.00 96.12 196 LEU A CA 1
ATOM 1597 C C . LEU A 1 196 ? -10.401 -5.837 19.872 1.00 96.12 196 LEU A C 1
ATOM 1599 O O . LEU A 1 196 ? -10.366 -6.645 18.951 1.00 96.12 196 LEU A O 1
ATOM 1603 N N . TYR A 1 197 ? -9.305 -5.532 20.571 1.00 97.19 197 TYR A N 1
ATOM 1604 C CA . TYR A 1 197 ? -7.996 -6.090 20.218 1.00 97.19 197 TYR A CA 1
ATOM 1605 C C . TYR A 1 197 ? -7.904 -7.596 20.488 1.00 97.19 197 TYR A C 1
ATOM 1607 O O . TYR A 1 197 ? -7.460 -8.359 19.637 1.00 97.19 197 TYR A O 1
ATOM 1615 N N . LYS A 1 198 ? -8.341 -8.058 21.666 1.00 96.50 198 LYS A N 1
ATOM 1616 C CA . LYS A 1 198 ? -8.165 -9.462 22.082 1.00 96.50 198 LYS A CA 1
ATOM 1617 C C . LYS A 1 198 ? -9.002 -10.461 21.287 1.00 96.50 198 LYS A C 1
ATOM 1619 O O . LYS A 1 198 ? -8.607 -11.620 21.186 1.00 96.50 198 LYS A O 1
ATOM 1624 N N . SER A 1 199 ? -10.178 -10.050 20.821 1.00 93.12 199 SER A N 1
ATOM 1625 C CA . SER A 1 199 ? -11.183 -10.967 20.264 1.00 93.12 199 SER A CA 1
ATOM 1626 C C . SER A 1 199 ? -12.048 -10.374 19.152 1.00 93.12 199 SER A C 1
ATOM 1628 O O . SER A 1 199 ? -12.925 -11.067 18.633 1.00 93.12 199 SER A O 1
ATOM 1630 N N . GLY A 1 200 ? -11.851 -9.097 18.824 1.00 94.69 200 GLY A N 1
ATOM 1631 C CA . GLY A 1 200 ? -12.553 -8.431 17.741 1.00 94.69 200 GLY A CA 1
ATOM 1632 C C . GLY A 1 200 ? -11.964 -8.774 16.379 1.00 94.69 200 GLY A C 1
ATOM 1633 O O . GLY A 1 200 ? -10.839 -9.263 16.247 1.00 94.69 200 GLY A O 1
ATOM 1634 N N . VAL A 1 201 ? -12.763 -8.493 15.357 1.00 95.25 201 VAL A N 1
ATOM 1635 C CA . VAL A 1 201 ? -12.440 -8.781 13.964 1.00 95.25 201 VAL A CA 1
ATOM 1636 C C . VAL A 1 201 ? -12.569 -7.514 13.135 1.00 95.25 201 VAL A C 1
ATOM 1638 O O . VAL A 1 201 ? -13.442 -6.690 13.398 1.00 95.25 201 VAL A O 1
ATOM 1641 N N . ILE A 1 202 ? -11.726 -7.381 12.123 1.00 95.25 202 ILE A N 1
ATOM 1642 C CA . ILE A 1 202 ? -11.903 -6.457 11.008 1.00 95.25 202 ILE A CA 1
ATOM 1643 C C . ILE A 1 202 ? -12.430 -7.262 9.824 1.00 95.25 202 ILE A C 1
ATOM 1645 O O . ILE A 1 202 ? -11.919 -8.339 9.520 1.00 95.25 202 ILE A O 1
ATOM 1649 N N . PHE A 1 203 ? -13.466 -6.767 9.164 1.00 94.06 203 PHE A N 1
ATOM 1650 C CA . PHE A 1 203 ? -13.997 -7.416 7.974 1.00 94.06 203 PHE A CA 1
ATOM 1651 C C . PHE A 1 203 ? -13.306 -6.886 6.720 1.00 94.06 203 PHE A C 1
ATOM 1653 O O . PHE A 1 203 ? -13.176 -5.680 6.538 1.00 94.06 203 PHE A O 1
ATOM 1660 N N . LYS A 1 204 ? -12.878 -7.788 5.836 1.00 93.31 204 LYS A N 1
ATOM 1661 C CA . LYS A 1 204 ? -12.183 -7.455 4.584 1.00 93.31 204 LYS A CA 1
ATOM 1662 C C . LYS A 1 204 ? -12.744 -8.292 3.451 1.00 93.31 204 LYS A C 1
ATOM 1664 O O . LYS A 1 204 ? -13.032 -9.467 3.658 1.00 93.31 204 LYS A O 1
ATOM 1669 N N . ASN A 1 205 ? -12.876 -7.725 2.264 1.00 92.56 205 ASN A N 1
ATOM 1670 C CA . ASN A 1 205 ? -13.187 -8.520 1.086 1.00 92.56 205 ASN A CA 1
ATOM 1671 C C . ASN A 1 205 ? -11.907 -9.048 0.418 1.00 92.56 205 ASN A C 1
ATOM 1673 O O . ASN A 1 205 ? -10.789 -8.714 0.816 1.00 92.56 205 ASN A O 1
ATOM 1677 N N . GLU A 1 206 ? -12.069 -9.908 -0.580 1.00 91.25 206 GLU A N 1
ATOM 1678 C CA . GLU A 1 206 ? -10.969 -10.568 -1.279 1.00 91.25 206 GLU A CA 1
ATOM 1679 C C . GLU A 1 206 ? -10.906 -10.130 -2.741 1.00 91.25 206 GLU A C 1
ATOM 1681 O O . GLU A 1 206 ? -11.907 -9.738 -3.340 1.00 91.25 206 GLU A O 1
ATOM 1686 N N . GLN A 1 207 ? -9.719 -10.229 -3.335 1.00 90.62 207 GLN A N 1
ATOM 1687 C CA . GLN A 1 207 ? -9.550 -10.109 -4.776 1.00 90.62 207 GLN A CA 1
ATOM 1688 C C . GLN A 1 207 ? -9.814 -11.469 -5.421 1.00 90.62 207 GLN A C 1
ATOM 1690 O O . GLN A 1 207 ? -9.192 -12.466 -5.052 1.00 90.62 207 GLN A O 1
ATOM 1695 N N . LYS A 1 208 ? -10.708 -11.514 -6.405 1.00 85.94 208 LYS A N 1
ATOM 1696 C CA . LYS A 1 208 ? -11.029 -12.719 -7.170 1.00 85.94 208 LYS A CA 1
ATOM 1697 C C . LYS A 1 208 ? -10.703 -12.496 -8.641 1.00 85.94 208 LYS A C 1
ATOM 1699 O O . LYS A 1 208 ? -11.088 -11.482 -9.214 1.00 85.94 208 LYS A O 1
ATOM 1704 N N . GLU A 1 209 ? -10.007 -13.447 -9.256 1.00 83.62 209 GLU A N 1
ATOM 1705 C CA . GLU A 1 209 ? -9.825 -13.471 -10.710 1.00 83.62 209 GLU A CA 1
ATOM 1706 C C . GLU A 1 209 ? -11.143 -13.869 -11.390 1.00 83.62 209 GLU A C 1
ATOM 1708 O O . GLU A 1 209 ? -11.798 -14.833 -10.982 1.00 83.62 209 GLU A O 1
ATOM 1713 N N . ILE A 1 210 ? -11.552 -13.115 -12.411 1.00 76.62 210 ILE A N 1
ATOM 1714 C CA . ILE A 1 210 ? -12.764 -13.399 -13.182 1.00 76.62 210 ILE A CA 1
ATOM 1715 C C . ILE A 1 210 ? -12.503 -14.614 -14.079 1.00 76.62 210 ILE A C 1
ATOM 1717 O O . ILE A 1 210 ? -11.541 -14.631 -14.858 1.00 76.62 210 ILE A O 1
ATOM 1721 N N . ALA A 1 211 ? -13.383 -15.617 -14.003 1.00 69.75 211 ALA A N 1
ATOM 1722 C CA . ALA A 1 211 ? -13.323 -16.782 -14.880 1.00 69.75 211 ALA A CA 1
ATOM 1723 C C . ALA A 1 211 ? -13.453 -16.349 -16.356 1.00 69.75 211 ALA A C 1
ATOM 1725 O O . ALA A 1 211 ? -14.222 -15.431 -16.642 1.00 69.75 211 ALA A O 1
ATOM 1726 N N . PRO A 1 212 ? -12.740 -16.975 -17.313 1.00 63.09 212 PRO A N 1
ATOM 1727 C CA . PRO A 1 212 ? -12.774 -16.581 -18.726 1.00 63.09 212 PRO A CA 1
ATOM 1728 C C . PRO A 1 212 ? -14.187 -16.424 -19.309 1.00 63.09 212 PRO A C 1
ATOM 1730 O O . PRO A 1 212 ? -14.450 -15.469 -20.030 1.00 63.09 212 PRO A O 1
ATOM 1733 N N . GLU A 1 213 ? -15.106 -17.313 -18.945 1.00 61.91 213 GLU A N 1
ATOM 1734 C CA . GLU A 1 213 ? -16.519 -17.305 -19.342 1.00 61.91 213 GLU A CA 1
ATOM 1735 C C . GLU A 1 213 ? -17.359 -16.139 -18.783 1.00 61.91 213 GLU A C 1
ATOM 1737 O O . GLU A 1 213 ? -18.376 -15.786 -19.377 1.00 61.91 213 GLU A O 1
ATOM 1742 N N . GLU A 1 214 ? -16.944 -15.516 -17.677 1.00 61.69 214 GLU A N 1
ATOM 1743 C CA . GLU A 1 214 ? -17.628 -14.368 -17.055 1.00 61.69 214 GLU A CA 1
ATOM 1744 C C . GLU A 1 214 ? -17.069 -13.017 -17.546 1.00 61.69 214 GLU A C 1
ATOM 1746 O O . GLU A 1 214 ? -17.607 -11.953 -17.224 1.00 61.69 214 GLU A O 1
ATOM 1751 N N . LYS A 1 215 ? -15.997 -13.035 -18.350 1.00 64.31 215 LYS A N 1
ATOM 1752 C CA . LYS A 1 215 ? -15.355 -11.835 -18.899 1.00 64.31 215 LYS A CA 1
ATOM 1753 C C . LYS A 1 215 ? -16.252 -11.186 -19.955 1.00 64.31 215 LYS A C 1
ATOM 1755 O O . LYS A 1 215 ? -16.256 -11.573 -21.122 1.00 64.31 215 LYS A O 1
ATOM 1760 N N . ASN A 1 216 ? -16.972 -10.132 -19.575 1.00 61.53 216 ASN A N 1
ATOM 1761 C CA . ASN A 1 216 ? -17.734 -9.299 -20.509 1.00 61.53 216 ASN A CA 1
ATOM 1762 C C . ASN A 1 216 ? -16.823 -8.270 -21.211 1.00 61.53 216 ASN A C 1
ATOM 1764 O O . ASN A 1 216 ? -16.963 -7.058 -21.040 1.00 61.53 216 ASN A O 1
ATOM 1768 N N . VAL A 1 217 ? -15.821 -8.754 -21.950 1.00 68.25 217 VAL A N 1
ATOM 1769 C CA . VAL A 1 217 ? -14.805 -7.903 -22.584 1.00 68.25 217 VAL A CA 1
ATOM 1770 C C . VAL A 1 217 ? -15.217 -7.572 -24.011 1.00 68.25 217 VAL A C 1
ATOM 1772 O O . VAL A 1 217 ? -14.920 -8.303 -24.958 1.00 68.25 217 VAL A O 1
ATOM 1775 N N . ASP A 1 218 ? -15.870 -6.422 -24.175 1.00 75.56 218 ASP A N 1
ATOM 1776 C CA . ASP A 1 218 ? -16.239 -5.887 -25.487 1.00 75.56 218 ASP A CA 1
ATOM 1777 C C . ASP A 1 218 ? -15.110 -5.040 -26.111 1.00 75.56 218 ASP A C 1
ATOM 1779 O O . ASP A 1 218 ? -15.216 -3.829 -26.324 1.00 75.56 218 ASP A O 1
ATOM 1783 N N . GLY A 1 219 ? -13.985 -5.704 -26.384 1.00 84.12 219 GLY A N 1
ATOM 1784 C CA . GLY A 1 219 ? -12.824 -5.131 -27.067 1.00 84.12 219 GLY A CA 1
ATOM 1785 C C . GLY A 1 219 ? -11.697 -4.625 -26.168 1.00 84.12 219 GLY A C 1
ATOM 1786 O O . GLY A 1 219 ? -11.584 -4.972 -24.993 1.00 84.12 219 GLY A O 1
ATOM 1787 N N . LEU A 1 220 ? -10.791 -3.836 -26.749 1.00 86.00 220 LEU A N 1
ATOM 1788 C CA . LEU A 1 220 ? -9.617 -3.313 -26.046 1.00 86.00 220 LEU A CA 1
ATOM 1789 C C . LEU A 1 220 ? -10.041 -2.323 -24.956 1.00 86.00 220 LEU A C 1
ATOM 1791 O O . LEU A 1 220 ? -10.893 -1.465 -25.194 1.00 86.00 220 LEU A O 1
ATOM 1795 N N . SER A 1 221 ? -9.417 -2.425 -23.781 1.00 81.19 221 SER A N 1
ATOM 1796 C CA . SER A 1 221 ? -9.635 -1.511 -22.654 1.00 81.19 221 SER A CA 1
ATOM 1797 C C . SER A 1 221 ? -9.292 -0.063 -23.012 1.00 81.19 221 SER A C 1
ATOM 1799 O O . SER A 1 221 ? -8.457 0.200 -23.882 1.00 81.19 221 SER A O 1
ATOM 1801 N N . ASP A 1 222 ? -9.881 0.897 -22.297 1.00 75.62 222 ASP A N 1
ATOM 1802 C CA . ASP A 1 222 ? -9.589 2.322 -22.501 1.00 75.62 222 ASP A CA 1
ATOM 1803 C C . ASP A 1 222 ? -8.121 2.667 -22.264 1.00 75.62 222 ASP A C 1
ATOM 1805 O O . ASP A 1 222 ? -7.572 3.516 -22.962 1.00 75.62 222 ASP A O 1
ATOM 1809 N N . THR A 1 223 ? -7.447 1.955 -21.359 1.00 75.88 223 THR A N 1
ATOM 1810 C CA . THR A 1 223 ? -5.999 2.074 -21.168 1.00 75.88 223 THR A CA 1
ATOM 1811 C C . THR A 1 223 ? -5.240 1.756 -22.452 1.00 75.88 223 THR A C 1
ATOM 1813 O O . THR A 1 223 ? -4.312 2.475 -22.796 1.00 75.88 223 THR A O 1
ATOM 1816 N N . ILE A 1 224 ? -5.635 0.718 -23.195 1.00 85.12 224 ILE A N 1
ATOM 1817 C CA . ILE A 1 224 ? -5.000 0.373 -24.473 1.00 85.12 224 ILE A CA 1
ATOM 1818 C C . ILE A 1 224 ? -5.427 1.352 -25.570 1.00 85.12 224 ILE A C 1
ATOM 1820 O O . ILE A 1 224 ? -4.577 1.790 -26.344 1.00 85.12 224 ILE A O 1
ATOM 1824 N N . ARG A 1 225 ? -6.713 1.717 -25.642 1.00 84.94 225 ARG A N 1
ATOM 1825 C CA . ARG A 1 225 ? -7.252 2.576 -26.712 1.00 84.94 225 ARG A CA 1
ATOM 1826 C C . ARG A 1 225 ? -6.762 4.022 -26.639 1.00 84.94 225 ARG A C 1
ATOM 1828 O O . ARG A 1 225 ? -6.526 4.623 -27.685 1.00 84.94 225 ARG A O 1
ATOM 1835 N N . ASN A 1 226 ? -6.597 4.556 -25.429 1.00 80.50 226 ASN A N 1
ATOM 1836 C CA . ASN A 1 226 ? -6.255 5.961 -25.186 1.00 80.50 226 ASN A CA 1
ATOM 1837 C C . ASN A 1 226 ? -4.770 6.176 -24.858 1.00 80.50 226 ASN A C 1
ATOM 1839 O O . ASN A 1 226 ? -4.330 7.322 -24.738 1.00 80.50 226 ASN A O 1
ATOM 1843 N N . LYS A 1 227 ? -3.976 5.105 -24.710 1.00 84.88 227 LYS A N 1
ATOM 1844 C CA . LYS A 1 227 ? -2.526 5.227 -24.533 1.00 84.88 227 LYS A CA 1
ATOM 1845 C C . LYS A 1 227 ? -1.903 5.883 -25.762 1.00 84.88 227 LYS A C 1
ATOM 1847 O O . LYS A 1 227 ? -2.197 5.536 -26.903 1.00 84.88 227 LYS A O 1
ATOM 1852 N N . ARG A 1 228 ? -0.988 6.819 -25.514 1.00 85.38 228 ARG A N 1
ATOM 1853 C CA . ARG A 1 228 ? -0.179 7.446 -26.556 1.00 85.38 228 ARG A CA 1
ATOM 1854 C C . ARG A 1 228 ? 0.975 6.519 -26.926 1.00 85.38 228 ARG A C 1
ATOM 1856 O O . ARG A 1 228 ? 1.940 6.406 -26.175 1.00 85.38 228 ARG A O 1
ATOM 1863 N N . TYR A 1 229 ? 0.869 5.872 -28.077 1.00 89.00 229 TYR A N 1
ATOM 1864 C CA . TYR A 1 229 ? 1.955 5.079 -28.647 1.00 89.00 229 TYR A CA 1
ATOM 1865 C C . TYR A 1 229 ? 2.855 5.965 -29.506 1.00 89.00 229 TYR A C 1
ATOM 1867 O O . TYR A 1 229 ? 2.373 6.844 -30.226 1.00 89.00 229 TYR A O 1
ATOM 1875 N N . GLU A 1 230 ? 4.160 5.726 -29.444 1.00 89.38 230 GLU A N 1
ATOM 1876 C CA . GLU A 1 230 ? 5.154 6.460 -30.222 1.00 89.38 230 GLU A CA 1
ATOM 1877 C C . GLU A 1 230 ? 6.156 5.476 -30.830 1.00 89.38 230 GLU A C 1
ATOM 1879 O O . GLU A 1 230 ? 6.577 4.521 -30.176 1.00 89.38 230 GLU A O 1
ATOM 1884 N N . VAL A 1 231 ? 6.506 5.691 -32.097 1.00 85.81 231 VAL A N 1
ATOM 1885 C CA . VAL A 1 231 ? 7.488 4.891 -32.831 1.00 85.81 231 VAL A CA 1
ATOM 1886 C C . VAL A 1 231 ? 8.471 5.825 -33.508 1.00 85.81 231 VAL A C 1
ATOM 1888 O O . VAL A 1 231 ? 8.085 6.675 -34.311 1.00 85.81 231 VAL A O 1
ATOM 1891 N N . THR A 1 232 ? 9.755 5.627 -33.226 1.00 83.50 232 THR A N 1
ATOM 1892 C CA . THR A 1 232 ? 10.829 6.294 -33.964 1.00 83.50 232 THR A CA 1
ATOM 1893 C C . THR A 1 232 ? 11.322 5.368 -35.065 1.00 83.50 232 THR A C 1
ATOM 1895 O O . THR A 1 232 ? 11.759 4.246 -34.804 1.00 83.50 232 THR A O 1
ATOM 1898 N N . MET A 1 233 ? 11.231 5.824 -36.311 1.00 79.56 233 MET A N 1
ATOM 1899 C CA . MET A 1 233 ? 11.757 5.091 -37.450 1.00 79.56 233 MET A CA 1
ATOM 1900 C C . MET A 1 233 ? 13.287 5.180 -37.483 1.00 79.56 233 MET A C 1
ATOM 1902 O O . MET A 1 233 ? 13.842 6.269 -37.305 1.00 79.56 233 MET A O 1
ATOM 1906 N N . PRO A 1 234 ? 13.988 4.066 -37.752 1.00 65.50 234 PRO A N 1
ATOM 1907 C CA . PRO A 1 234 ? 15.427 4.088 -37.939 1.00 65.50 234 PRO A CA 1
ATOM 1908 C C . PRO A 1 234 ? 15.744 4.855 -39.226 1.00 65.50 234 PRO A C 1
ATOM 1910 O O . PRO A 1 234 ? 15.531 4.357 -40.326 1.00 65.50 234 PRO A O 1
ATOM 1913 N N . THR A 1 235 ? 16.273 6.071 -39.089 1.00 61.34 235 THR A N 1
ATOM 1914 C CA . THR A 1 235 ? 16.625 6.949 -40.220 1.00 61.34 235 THR A CA 1
ATOM 1915 C C . THR A 1 235 ? 17.916 6.530 -40.931 1.00 61.34 235 THR A C 1
ATOM 1917 O O . THR A 1 235 ? 18.350 7.195 -41.866 1.00 61.34 235 THR A O 1
ATOM 1920 N N . GLY A 1 236 ? 18.580 5.462 -40.465 1.00 49.91 236 GLY A N 1
ATOM 1921 C CA . GLY A 1 236 ? 19.859 4.987 -41.005 1.00 49.91 236 GLY A CA 1
ATOM 1922 C C . GLY A 1 236 ? 21.027 5.964 -40.821 1.00 49.91 236 GLY A C 1
ATOM 1923 O O . GLY A 1 236 ? 22.098 5.742 -41.379 1.00 49.91 236 GLY A O 1
ATOM 1924 N N . GLN A 1 237 ? 20.844 7.045 -40.055 1.00 45.91 237 GLN A N 1
ATOM 1925 C CA . GLN A 1 237 ? 21.880 8.047 -39.825 1.00 45.91 237 GLN A CA 1
ATOM 1926 C C . GLN A 1 237 ? 22.888 7.553 -38.781 1.00 45.91 237 GLN A C 1
ATOM 1928 O O . GLN A 1 237 ? 22.531 7.264 -37.641 1.00 45.91 237 GLN A O 1
ATOM 1933 N N . GLN A 1 238 ? 24.162 7.503 -39.168 1.00 35.03 238 GLN A N 1
ATOM 1934 C CA . GLN A 1 238 ? 25.284 7.201 -38.284 1.00 35.03 238 GLN A CA 1
ATOM 1935 C C . GLN A 1 238 ? 26.054 8.496 -37.989 1.00 35.03 238 GLN A C 1
ATOM 1937 O O . GLN A 1 238 ? 26.354 9.268 -38.900 1.00 35.03 238 GLN A O 1
ATOM 1942 N N . LYS A 1 239 ? 26.386 8.738 -36.718 1.00 44.53 239 LYS A N 1
ATOM 1943 C CA . LYS A 1 239 ? 27.306 9.807 -36.303 1.00 44.53 239 LYS A CA 1
ATOM 1944 C C . LYS A 1 239 ? 28.528 9.193 -35.630 1.00 44.53 239 LYS A C 1
ATOM 1946 O O . LYS A 1 239 ? 28.396 8.276 -34.828 1.00 44.53 239 LYS A O 1
ATOM 1951 N N . SER A 1 240 ? 29.698 9.751 -35.910 1.00 34.09 240 SER A N 1
ATOM 1952 C CA . SER A 1 240 ? 30.902 9.587 -35.094 1.00 34.09 240 SER A CA 1
ATOM 1953 C C . SER A 1 240 ? 31.352 10.968 -34.631 1.00 34.09 240 SER A C 1
ATOM 1955 O O . SER A 1 240 ? 31.377 11.898 -35.439 1.00 34.09 240 SER A O 1
ATOM 1957 N N . GLY A 1 241 ? 31.701 11.111 -33.356 1.00 40.44 241 GLY A N 1
ATOM 1958 C CA . GLY A 1 241 ? 32.179 12.366 -32.779 1.00 40.44 241 GLY A CA 1
ATOM 1959 C C . GLY A 1 241 ? 33.295 12.123 -31.771 1.00 40.44 241 GLY A C 1
ATOM 1960 O O . GLY A 1 241 ? 33.371 11.049 -31.179 1.00 40.44 241 GLY A O 1
ATOM 1961 N N . ASP A 1 242 ? 34.153 13.126 -31.606 1.00 37.19 242 ASP A N 1
ATOM 1962 C CA . ASP A 1 242 ? 35.289 13.118 -30.685 1.00 37.19 242 ASP A CA 1
ATOM 1963 C C . ASP A 1 242 ? 34.921 13.888 -29.400 1.00 37.19 242 ASP A C 1
ATOM 1965 O O . ASP A 1 242 ? 34.412 15.010 -29.473 1.00 37.19 242 ASP A O 1
ATOM 1969 N N . ILE A 1 243 ? 35.142 13.287 -28.225 1.00 36.47 243 ILE A N 1
ATOM 1970 C CA . ILE A 1 243 ? 34.558 13.696 -26.923 1.00 36.47 243 ILE A CA 1
ATOM 1971 C C . ILE A 1 243 ? 35.039 15.090 -26.459 1.00 36.47 243 ILE A C 1
ATOM 1973 O O . ILE A 1 243 ? 34.390 15.735 -25.636 1.00 36.47 243 ILE A O 1
ATOM 1977 N N . PHE A 1 244 ? 36.148 15.594 -27.011 1.00 40.00 244 PHE A N 1
ATOM 1978 C CA . PHE A 1 244 ? 36.810 16.825 -26.552 1.00 40.00 244 PHE A CA 1
ATOM 1979 C C . PHE A 1 244 ? 36.772 17.997 -27.547 1.00 40.00 244 PHE A C 1
ATOM 1981 O O . PHE A 1 244 ? 37.333 19.060 -27.274 1.00 40.00 244 PHE A O 1
ATOM 1988 N N . GLY A 1 245 ? 36.102 17.846 -28.691 1.00 40.50 245 GLY A N 1
ATOM 1989 C CA . GLY A 1 245 ? 35.962 18.920 -29.673 1.00 40.50 245 GLY A CA 1
ATOM 1990 C C . GLY A 1 245 ? 34.759 19.820 -29.388 1.00 40.50 245 GLY A C 1
ATOM 1991 O O . GLY A 1 245 ? 33.622 19.356 -29.370 1.00 40.50 245 GLY A O 1
ATOM 1992 N N . ARG A 1 246 ? 34.972 21.136 -29.245 1.00 44.53 246 ARG A N 1
ATOM 1993 C CA . ARG A 1 246 ? 33.879 22.115 -29.375 1.00 44.53 246 ARG A CA 1
ATOM 1994 C C . ARG A 1 246 ? 33.432 22.150 -30.836 1.00 44.53 246 ARG A C 1
ATOM 1996 O O . ARG A 1 246 ? 34.158 22.689 -31.665 1.00 44.53 246 ARG A O 1
ATOM 2003 N N . TYR A 1 247 ? 32.238 21.645 -31.136 1.00 48.22 247 TYR A N 1
ATOM 2004 C CA . TYR A 1 247 ? 31.578 21.903 -32.414 1.00 48.22 247 TYR A CA 1
ATOM 2005 C C . TYR A 1 247 ? 30.165 22.443 -32.229 1.00 48.22 247 TYR A C 1
ATOM 2007 O O . TYR A 1 247 ? 29.385 21.957 -31.411 1.00 48.22 247 TYR A O 1
ATOM 2015 N N . ALA A 1 248 ? 29.860 23.452 -33.044 1.00 42.56 248 ALA A N 1
ATOM 2016 C CA . ALA A 1 248 ? 28.506 23.838 -33.387 1.00 42.56 248 ALA A CA 1
ATOM 2017 C C . ALA A 1 248 ? 27.776 22.624 -33.979 1.00 42.56 248 ALA A C 1
ATOM 2019 O O . ALA A 1 248 ? 28.323 21.922 -34.833 1.00 42.56 248 ALA A O 1
ATOM 2020 N N . ALA A 1 249 ? 26.556 22.370 -33.507 1.00 38.34 249 ALA A N 1
ATOM 2021 C CA . ALA A 1 249 ? 25.711 21.313 -34.039 1.00 38.34 249 ALA A CA 1
ATOM 2022 C C . ALA A 1 249 ? 25.427 21.586 -35.530 1.00 38.34 249 ALA A C 1
ATOM 2024 O O . ALA A 1 249 ? 24.900 22.654 -35.844 1.00 38.34 249 ALA A O 1
ATOM 2025 N N . PRO A 1 250 ? 25.740 20.660 -36.454 1.00 40.97 250 PRO A N 1
ATOM 2026 C CA . PRO A 1 250 ? 25.187 20.725 -37.800 1.00 40.97 250 PRO A CA 1
ATOM 2027 C C . PRO A 1 250 ? 23.669 20.525 -37.712 1.00 40.97 250 PRO A C 1
ATOM 2029 O O . PRO A 1 250 ? 23.209 19.720 -36.893 1.00 40.97 250 PRO A O 1
ATOM 2032 N N . GLU A 1 251 ? 22.910 21.238 -38.548 1.00 43.69 251 GLU A N 1
ATOM 2033 C CA . GLU A 1 251 ? 21.451 21.126 -38.631 1.00 43.69 251 GLU A CA 1
ATOM 2034 C C . GLU A 1 251 ? 21.032 19.659 -38.786 1.00 43.69 251 GLU A C 1
ATOM 2036 O O . GLU A 1 251 ? 21.383 18.977 -39.752 1.00 43.69 251 GLU A O 1
ATOM 2041 N N . LEU A 1 252 ? 20.281 19.158 -37.803 1.00 48.88 252 LEU A N 1
ATOM 2042 C CA . LEU A 1 252 ? 19.499 17.943 -37.975 1.00 48.88 252 LEU A CA 1
ATOM 2043 C C . LEU A 1 252 ? 18.549 18.187 -39.152 1.00 48.88 252 LEU A C 1
ATOM 2045 O O . LEU A 1 252 ? 17.883 19.222 -39.200 1.00 48.88 252 LEU A O 1
ATOM 2049 N N . THR A 1 253 ? 18.436 17.229 -40.072 1.00 52.22 253 THR A N 1
ATOM 2050 C CA . THR A 1 253 ? 17.251 17.176 -40.933 1.00 52.22 253 THR A CA 1
ATOM 2051 C C . THR A 1 253 ? 16.039 17.179 -40.007 1.00 52.22 253 THR A C 1
ATOM 2053 O O . THR A 1 253 ? 15.983 16.374 -39.076 1.00 52.22 253 THR A O 1
ATOM 2056 N N . ALA A 1 254 ? 15.122 18.130 -40.199 1.00 53.94 254 ALA A N 1
ATOM 2057 C CA . ALA A 1 254 ? 13.979 18.309 -39.315 1.00 53.94 254 ALA A CA 1
ATOM 2058 C C . ALA A 1 254 ? 13.221 16.980 -39.178 1.00 53.94 254 ALA A C 1
ATOM 2060 O O . ALA A 1 254 ? 12.623 16.487 -40.142 1.00 53.94 254 ALA A O 1
ATOM 2061 N N . GLN A 1 255 ? 13.285 16.382 -37.985 1.00 66.19 255 GLN A N 1
ATOM 2062 C CA . GLN A 1 255 ? 12.470 15.224 -37.657 1.00 66.19 255 GLN A CA 1
ATOM 2063 C C . GLN A 1 255 ? 11.023 15.688 -37.593 1.00 66.19 255 GLN A C 1
ATOM 2065 O O . GLN A 1 255 ? 10.666 16.560 -36.796 1.00 66.19 255 GLN A O 1
ATOM 2070 N N . GLY A 1 256 ? 10.202 15.120 -38.464 1.00 75.62 256 GLY A N 1
ATOM 2071 C CA . GLY A 1 256 ? 8.776 15.369 -38.460 1.00 75.62 256 GLY A CA 1
ATOM 2072 C C . GLY A 1 256 ? 8.076 14.469 -37.446 1.00 75.62 256 GLY A C 1
ATOM 2073 O O . GLY A 1 256 ? 8.604 13.440 -37.016 1.00 75.62 256 GLY A O 1
ATOM 2074 N N . ARG A 1 257 ? 6.853 14.855 -37.089 1.00 87.19 257 ARG A N 1
ATOM 2075 C CA . ARG A 1 257 ? 5.915 14.020 -36.336 1.00 87.19 257 ARG A CA 1
ATOM 2076 C C . ARG A 1 257 ? 4.645 13.855 -37.153 1.00 87.19 257 ARG A C 1
ATOM 2078 O O . ARG A 1 257 ? 4.068 14.850 -37.583 1.00 87.19 257 ARG A O 1
ATOM 2085 N N . ALA A 1 258 ? 4.204 12.616 -37.332 1.00 88.25 258 ALA A N 1
ATOM 2086 C CA . ALA A 1 258 ? 2.936 12.299 -37.976 1.00 88.25 258 ALA A CA 1
ATOM 2087 C C . ALA A 1 258 ? 2.090 11.425 -37.049 1.00 88.25 258 ALA A C 1
ATOM 2089 O O . ALA A 1 258 ? 2.577 10.427 -36.523 1.00 88.25 258 ALA A O 1
ATOM 2090 N N . THR A 1 259 ? 0.825 11.788 -36.852 1.00 92.44 259 THR A N 1
ATOM 2091 C CA . THR A 1 259 ? -0.136 10.949 -36.126 1.00 92.44 259 THR A CA 1
ATOM 2092 C C . THR A 1 259 ? -0.873 10.074 -37.127 1.00 92.44 259 THR A C 1
ATOM 2094 O O . THR A 1 259 ? -1.531 10.597 -38.025 1.00 92.44 259 THR A O 1
ATOM 2097 N N . LEU A 1 260 ? -0.778 8.758 -36.960 1.00 92.69 260 LEU A N 1
ATOM 2098 C CA . LEU A 1 260 ? -1.402 7.754 -37.821 1.00 92.69 260 LEU A CA 1
ATOM 2099 C C . LEU A 1 260 ? -2.296 6.817 -36.999 1.00 92.69 260 LEU A C 1
ATOM 2101 O O . LEU A 1 260 ? -2.234 6.795 -35.768 1.00 92.69 260 LEU A O 1
ATOM 2105 N N . LYS A 1 261 ? -3.122 6.034 -37.692 1.00 93.75 261 LYS A N 1
ATOM 2106 C CA . LYS A 1 261 ? -3.918 4.924 -37.153 1.00 93.75 261 LYS A CA 1
ATOM 2107 C C . LYS A 1 261 ? -3.599 3.627 -37.883 1.00 93.75 261 LYS A C 1
ATOM 2109 O O . LYS A 1 261 ? -3.107 3.637 -39.011 1.00 93.75 261 LYS A O 1
ATOM 2114 N N . PHE A 1 262 ? -3.967 2.488 -37.294 1.00 92.69 262 PHE A N 1
ATOM 2115 C CA . PHE A 1 262 ? -3.815 1.189 -37.966 1.00 92.69 262 PHE A CA 1
ATOM 2116 C C . PHE A 1 262 ? -4.576 1.117 -39.295 1.00 92.69 262 PHE A C 1
ATOM 2118 O O . PHE A 1 262 ? -4.073 0.525 -40.249 1.00 92.69 262 PHE A O 1
ATOM 2125 N N . SER A 1 263 ? -5.741 1.768 -39.401 1.00 89.69 263 SER A N 1
ATOM 2126 C CA . SER A 1 263 ? -6.494 1.839 -40.659 1.00 89.69 263 SER A CA 1
ATOM 2127 C C . SER A 1 263 ? -5.727 2.531 -41.795 1.00 89.69 263 SER A C 1
ATOM 2129 O O . SER A 1 263 ? -5.996 2.244 -42.958 1.00 89.69 263 SER A O 1
ATOM 2131 N N . ASP A 1 264 ? -4.755 3.395 -41.478 1.00 92.00 264 ASP A N 1
ATOM 2132 C CA . ASP A 1 264 ? -3.984 4.158 -42.469 1.00 92.00 264 ASP A CA 1
ATOM 2133 C C . ASP A 1 264 ? -2.853 3.322 -43.098 1.00 92.00 264 ASP A C 1
ATOM 2135 O O . ASP A 1 264 ? -2.398 3.602 -44.209 1.00 92.00 264 ASP A O 1
ATOM 2139 N N . LEU A 1 265 ? -2.396 2.266 -42.410 1.00 91.75 265 LEU A N 1
ATOM 2140 C CA . LEU A 1 265 ? -1.259 1.439 -42.839 1.00 91.75 265 LEU A CA 1
ATOM 2141 C C . LEU A 1 265 ? -1.622 0.408 -43.921 1.00 91.75 265 LEU A C 1
ATOM 2143 O O . LEU A 1 265 ? -0.740 -0.078 -44.630 1.00 91.75 265 LEU A O 1
ATOM 2147 N N . GLY A 1 266 ? -2.913 0.109 -44.078 1.00 91.94 266 GLY A N 1
ATOM 2148 C CA . GLY A 1 266 ? -3.440 -0.870 -45.028 1.00 91.94 266 GLY A CA 1
ATOM 2149 C C . GLY A 1 266 ? -3.560 -2.286 -44.451 1.00 91.94 266 GLY A C 1
ATOM 2150 O O . GLY A 1 266 ? -2.693 -2.769 -43.724 1.00 91.94 266 GLY A O 1
ATOM 2151 N N . GLU A 1 267 ? -4.639 -2.983 -44.819 1.00 93.56 267 GLU A N 1
ATOM 2152 C CA . GLU A 1 267 ? -5.034 -4.276 -44.232 1.00 93.56 267 GLU A CA 1
ATOM 2153 C C . GLU A 1 267 ? -3.942 -5.350 -44.328 1.00 93.56 267 GLU A C 1
ATOM 2155 O O . GLU A 1 267 ? -3.651 -6.030 -43.345 1.00 93.56 267 GLU A O 1
ATOM 2160 N N . ASN A 1 268 ? -3.286 -5.470 -45.485 1.00 94.88 268 ASN A N 1
ATOM 2161 C CA . ASN A 1 268 ? -2.238 -6.471 -45.694 1.00 94.88 268 ASN A CA 1
ATOM 2162 C C . ASN A 1 268 ? -1.030 -6.245 -44.773 1.00 94.88 268 ASN A C 1
ATOM 2164 O O . ASN A 1 268 ? -0.436 -7.213 -44.297 1.00 94.88 268 ASN A O 1
ATOM 2168 N N . VAL A 1 269 ? -0.681 -4.985 -44.493 1.00 95.75 269 VAL A N 1
ATOM 2169 C CA . VAL A 1 269 ? 0.427 -4.638 -43.594 1.00 95.75 269 VAL A CA 1
ATOM 2170 C C . VAL A 1 269 ? 0.070 -4.987 -42.161 1.00 95.75 269 VAL A C 1
ATOM 2172 O O . VAL A 1 269 ? 0.832 -5.692 -41.503 1.00 95.75 269 VAL A O 1
ATOM 2175 N N . VAL A 1 270 ? -1.099 -4.538 -41.694 1.00 95.88 270 VAL A N 1
ATOM 2176 C CA . VAL A 1 270 ? -1.559 -4.790 -40.322 1.00 95.88 270 VAL A CA 1
ATOM 2177 C C . VAL A 1 270 ? -1.685 -6.290 -40.071 1.00 95.88 270 VAL A C 1
ATOM 2179 O O . VAL A 1 270 ? -1.169 -6.786 -39.074 1.00 95.88 270 VAL A O 1
ATOM 2182 N N . ARG A 1 271 ? -2.265 -7.042 -41.014 1.00 96.19 271 ARG A N 1
ATOM 2183 C CA . ARG A 1 271 ? -2.366 -8.503 -40.918 1.00 96.19 271 ARG A CA 1
ATOM 2184 C C . ARG A 1 271 ? -0.995 -9.180 -40.876 1.00 96.19 271 ARG A C 1
ATOM 2186 O O . ARG A 1 271 ? -0.796 -10.105 -40.095 1.00 96.19 271 ARG A O 1
ATOM 2193 N N . THR A 1 272 ? -0.046 -8.715 -41.690 1.00 96.50 272 THR A N 1
ATOM 2194 C CA . THR A 1 272 ? 1.328 -9.242 -41.681 1.00 96.50 272 THR A CA 1
ATOM 2195 C C . THR A 1 272 ? 2.029 -8.951 -40.356 1.00 96.50 272 THR A C 1
ATOM 2197 O O . THR A 1 272 ? 2.748 -9.811 -39.860 1.00 96.50 272 THR A O 1
ATOM 2200 N N . ALA A 1 273 ? 1.814 -7.770 -39.771 1.00 96.25 273 ALA A N 1
ATOM 2201 C CA . ALA A 1 273 ? 2.367 -7.407 -38.470 1.00 96.25 273 ALA A CA 1
ATOM 2202 C C . ALA A 1 273 ? 1.772 -8.267 -37.344 1.00 96.25 273 ALA A C 1
ATOM 2204 O O . ALA A 1 273 ? 2.528 -8.813 -36.551 1.00 96.25 273 ALA A O 1
ATOM 2205 N N . ILE A 1 274 ? 0.446 -8.457 -37.324 1.00 96.25 274 ILE A N 1
ATOM 2206 C CA . ILE A 1 274 ? -0.262 -9.315 -36.356 1.00 96.25 274 ILE A CA 1
ATOM 2207 C C . ILE A 1 274 ? 0.316 -10.732 -36.343 1.00 96.25 274 ILE A C 1
ATOM 2209 O O . ILE A 1 274 ? 0.635 -11.249 -35.280 1.00 96.25 274 ILE A O 1
ATOM 2213 N N . ASN A 1 275 ? 0.534 -11.328 -37.519 1.00 94.50 275 ASN A N 1
ATOM 2214 C CA . ASN A 1 275 ? 1.059 -12.691 -37.644 1.00 94.50 275 ASN A CA 1
ATOM 2215 C C . ASN A 1 275 ? 2.495 -12.873 -37.106 1.00 94.50 275 ASN A C 1
ATOM 2217 O O . ASN A 1 275 ? 2.987 -13.998 -37.081 1.00 94.50 275 ASN A O 1
ATOM 2221 N N . ARG A 1 276 ? 3.194 -11.795 -36.718 1.00 94.19 276 ARG A N 1
ATOM 2222 C CA . ARG A 1 276 ? 4.517 -11.870 -36.073 1.00 94.19 276 ARG A CA 1
ATOM 2223 C C . ARG A 1 276 ? 4.439 -12.086 -34.562 1.00 94.19 276 ARG A C 1
ATOM 2225 O O . ARG A 1 276 ? 5.468 -12.373 -33.961 1.00 94.19 276 ARG A O 1
ATOM 2232 N N . PHE A 1 277 ? 3.255 -11.950 -33.968 1.00 91.44 277 PHE A N 1
ATOM 2233 C CA . PHE A 1 277 ? 3.025 -12.092 -32.533 1.00 91.44 277 PHE A CA 1
ATOM 2234 C C . PHE A 1 277 ? 2.103 -13.281 -32.283 1.00 91.44 277 PHE A C 1
ATOM 2236 O O . PHE A 1 277 ? 0.932 -13.266 -32.668 1.00 91.44 277 PHE A O 1
ATOM 2243 N N . SER A 1 278 ? 2.624 -14.308 -31.615 1.00 91.25 278 SER A N 1
ATOM 2244 C CA . SER A 1 278 ? 1.862 -15.518 -31.277 1.00 91.25 278 SER A CA 1
ATOM 2245 C C . SER A 1 278 ? 0.653 -15.233 -30.374 1.00 91.25 278 SER A C 1
ATOM 2247 O O . SER A 1 278 ? -0.369 -15.911 -30.438 1.00 91.25 278 SER A O 1
ATOM 2249 N N . GLU A 1 279 ? 0.748 -14.171 -29.582 1.00 89.88 279 GLU A N 1
ATOM 2250 C CA . GLU A 1 279 ? -0.250 -13.644 -28.658 1.00 89.88 279 GLU A CA 1
ATOM 2251 C C . GLU A 1 279 ? -1.453 -13.033 -29.389 1.00 89.88 279 GLU A C 1
ATOM 2253 O O . GLU A 1 279 ? -2.536 -12.922 -28.820 1.00 89.88 279 GLU A O 1
ATOM 2258 N N . LEU A 1 280 ? -1.277 -12.653 -30.659 1.00 93.25 280 LEU A N 1
ATOM 2259 C CA . LEU A 1 280 ? -2.327 -12.096 -31.511 1.00 93.25 280 LEU A CA 1
ATOM 2260 C C . LEU A 1 280 ? -2.932 -13.140 -32.462 1.00 93.25 280 LEU A C 1
ATOM 2262 O O . LEU A 1 280 ? -3.679 -12.786 -33.379 1.00 93.25 280 LEU A O 1
ATOM 2266 N N . HIS A 1 281 ? -2.628 -14.426 -32.271 1.00 94.00 281 HIS A N 1
ATOM 2267 C CA . HIS A 1 281 ? -3.335 -15.490 -32.974 1.00 94.00 281 HIS A CA 1
ATOM 2268 C C . HIS A 1 281 ? -4.822 -15.499 -32.607 1.00 94.00 281 HIS A C 1
ATOM 2270 O O . HIS A 1 281 ? -5.228 -15.085 -31.520 1.00 94.00 281 HIS A O 1
ATOM 2276 N N . PHE A 1 282 ? -5.658 -15.957 -33.541 1.00 94.00 282 PHE A N 1
ATOM 2277 C CA . PHE A 1 282 ? -7.106 -15.849 -33.386 1.00 94.00 282 PHE A CA 1
ATOM 2278 C C . PHE A 1 282 ? -7.640 -16.632 -32.185 1.00 94.00 282 PHE A C 1
ATOM 2280 O O . PHE A 1 282 ? -8.523 -16.133 -31.508 1.00 94.00 282 PHE A O 1
ATOM 2287 N N . ASP A 1 283 ? -7.100 -17.812 -31.888 1.00 90.75 283 ASP A N 1
ATOM 2288 C CA . ASP A 1 283 ? -7.470 -18.606 -30.713 1.00 90.75 283 ASP A CA 1
ATOM 2289 C C . ASP A 1 283 ? -7.196 -17.852 -29.401 1.00 90.75 283 ASP A C 1
ATOM 2291 O O . ASP A 1 283 ? -8.052 -17.824 -28.519 1.00 90.75 283 ASP A O 1
ATOM 2295 N N . LYS A 1 284 ? -6.046 -17.170 -29.302 1.00 89.69 284 LYS A N 1
ATOM 2296 C CA . LYS A 1 284 ? -5.683 -16.339 -28.143 1.00 89.69 284 LYS A CA 1
ATOM 2297 C C . LYS A 1 284 ? -6.565 -15.104 -28.031 1.00 89.69 284 LYS A C 1
ATOM 2299 O O . LYS A 1 284 ? -7.114 -14.829 -26.969 1.00 89.69 284 LYS A O 1
ATOM 2304 N N . LEU A 1 285 ? -6.764 -14.392 -29.138 1.00 89.94 285 LEU A N 1
ATOM 2305 C CA . LEU A 1 285 ? -7.639 -13.225 -29.166 1.00 89.94 285 LEU A CA 1
ATOM 2306 C C . LEU A 1 285 ? -9.100 -13.591 -28.891 1.00 89.94 285 LEU A C 1
ATOM 2308 O O . LEU A 1 285 ? -9.783 -12.831 -28.221 1.00 89.94 285 LEU A O 1
ATOM 2312 N N . HIS A 1 286 ? -9.587 -14.734 -29.369 1.00 88.19 286 HIS A N 1
ATOM 2313 C CA . HIS A 1 286 ? -10.954 -15.186 -29.116 1.00 88.19 286 HIS A CA 1
ATOM 2314 C C . HIS A 1 286 ? -11.153 -15.608 -27.653 1.00 88.19 286 HIS A C 1
ATOM 2316 O O . HIS A 1 286 ? -12.193 -15.311 -27.075 1.00 88.19 286 HIS A O 1
ATOM 2322 N N . ALA A 1 287 ? -10.140 -16.214 -27.022 1.00 83.12 287 ALA A N 1
ATOM 2323 C CA . ALA A 1 287 ? -10.157 -16.482 -25.582 1.00 83.12 287 ALA A CA 1
ATOM 2324 C C . ALA A 1 287 ? -10.192 -15.189 -24.741 1.00 83.12 287 ALA A C 1
ATOM 2326 O O . ALA A 1 287 ? -10.838 -15.150 -23.698 1.00 83.12 287 ALA A O 1
ATOM 2327 N N . LEU A 1 288 ? -9.527 -14.123 -25.204 1.00 81.12 288 LEU A N 1
ATOM 2328 C CA . LEU A 1 288 ? -9.555 -12.798 -24.568 1.00 81.12 288 LEU A CA 1
ATOM 2329 C C . LEU A 1 288 ? -10.843 -12.013 -24.855 1.00 81.12 288 LEU A C 1
ATOM 2331 O O . LEU A 1 288 ? -11.300 -11.238 -24.018 1.00 81.12 288 LEU A O 1
ATOM 2335 N N . PHE A 1 289 ? -11.403 -12.191 -26.049 1.00 86.12 289 PHE A N 1
ATOM 2336 C CA . PHE A 1 289 ? -12.539 -11.450 -26.580 1.00 86.12 289 PHE A CA 1
ATOM 2337 C C . PHE A 1 289 ? -13.565 -12.433 -27.154 1.00 86.12 289 PHE A C 1
ATOM 2339 O O . PHE A 1 289 ? -13.580 -12.653 -28.368 1.00 86.12 289 PHE A O 1
ATOM 2346 N N . PRO A 1 290 ? -14.464 -13.002 -26.333 1.00 83.50 290 PRO A N 1
ATOM 2347 C CA . PRO A 1 290 ? -15.443 -13.980 -26.813 1.00 83.50 290 PRO A CA 1
ATOM 2348 C C . PRO A 1 290 ? -16.352 -13.445 -27.936 1.00 83.50 290 PRO A C 1
ATOM 2350 O O . PRO A 1 290 ? -16.799 -14.198 -28.800 1.00 83.50 290 PRO A O 1
ATOM 2353 N N . SER A 1 291 ? -16.594 -12.127 -27.971 1.00 85.50 291 SER A N 1
ATOM 2354 C CA . SER A 1 291 ? -17.360 -11.446 -29.028 1.00 85.50 291 SER A CA 1
ATOM 2355 C C . SER A 1 291 ? -16.588 -11.266 -30.346 1.00 85.50 291 SER A C 1
ATOM 2357 O O . SER A 1 291 ? -17.184 -10.919 -31.371 1.00 85.50 291 SER A O 1
ATOM 2359 N N . LEU A 1 292 ? -15.272 -11.505 -30.355 1.00 90.31 292 LEU A N 1
ATOM 2360 C CA . LEU A 1 292 ? -14.428 -11.370 -31.534 1.00 90.31 292 LEU A CA 1
ATOM 2361 C C . LEU A 1 292 ? -14.609 -12.572 -32.464 1.00 90.31 292 LEU A C 1
ATOM 2363 O O . LEU A 1 292 ? -14.172 -13.681 -32.172 1.00 90.31 292 LEU A O 1
ATOM 2367 N N . THR A 1 293 ? -15.183 -12.335 -33.640 1.00 92.00 293 THR A N 1
ATOM 2368 C CA . THR A 1 293 ? -15.493 -13.404 -34.608 1.00 92.00 293 THR A CA 1
ATOM 2369 C C . THR A 1 293 ? -14.387 -13.662 -35.632 1.00 92.00 293 THR A C 1
ATOM 2371 O O . THR A 1 293 ? -14.388 -14.699 -36.292 1.00 92.00 293 THR A O 1
ATOM 2374 N N . SER A 1 294 ? -13.448 -12.726 -35.817 1.00 95.12 294 SER A N 1
ATOM 2375 C CA . SER A 1 294 ? -12.342 -12.879 -36.773 1.00 95.12 294 SER A CA 1
ATOM 2376 C C . SER A 1 294 ? -11.189 -11.900 -36.527 1.00 95.12 294 SER A C 1
ATOM 2378 O O . SER A 1 294 ? -11.379 -10.816 -35.980 1.00 95.12 294 SER A O 1
ATOM 2380 N N . ILE A 1 295 ? -9.998 -12.213 -37.056 1.00 95.44 295 ILE A N 1
ATOM 2381 C CA . ILE A 1 295 ? -8.870 -11.259 -37.117 1.00 95.44 295 ILE A CA 1
ATOM 2382 C C . ILE A 1 295 ? -9.239 -9.997 -37.905 1.00 95.44 295 ILE A C 1
ATOM 2384 O O . ILE A 1 295 ? -8.789 -8.900 -37.585 1.00 95.44 295 ILE A O 1
ATOM 2388 N N . ARG A 1 296 ? -10.099 -10.120 -38.922 1.00 94.88 296 ARG A N 1
ATOM 2389 C CA . ARG A 1 296 ? -10.576 -8.959 -39.679 1.00 94.88 296 ARG A CA 1
ATOM 2390 C C . ARG A 1 296 ? -11.3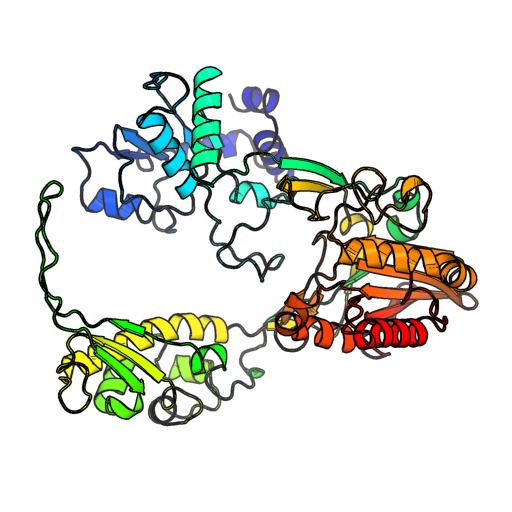49 -7.989 -38.787 1.00 94.88 296 ARG A C 1
ATOM 2392 O O . ARG A 1 296 ? -11.104 -6.788 -38.858 1.00 94.88 296 ARG A O 1
ATOM 2399 N N . MET A 1 297 ? -12.214 -8.509 -37.918 1.00 94.38 297 MET A N 1
ATOM 2400 C CA . MET A 1 297 ? -12.912 -7.709 -36.911 1.00 94.38 297 MET A CA 1
ATOM 2401 C C . MET A 1 297 ? -11.919 -7.039 -35.951 1.00 94.38 297 MET A C 1
ATOM 2403 O O . MET A 1 297 ? -12.026 -5.840 -35.726 1.00 94.38 297 MET A O 1
ATOM 2407 N N . PHE A 1 298 ? -10.890 -7.755 -35.487 1.00 95.19 298 PHE A N 1
ATOM 2408 C CA . PHE A 1 298 ? -9.856 -7.196 -34.603 1.00 95.19 298 PHE A CA 1
ATOM 2409 C C . PHE A 1 298 ? -9.101 -6.014 -35.238 1.00 95.19 298 PHE A C 1
ATOM 2411 O O . PHE A 1 298 ? -8.736 -5.052 -34.563 1.00 95.19 298 PHE A O 1
ATOM 2418 N N . MET A 1 299 ? -8.888 -6.054 -36.556 1.00 95.00 299 MET A N 1
ATOM 2419 C CA . MET A 1 299 ? -8.230 -4.971 -37.291 1.00 95.00 299 MET A CA 1
ATOM 2420 C C . MET A 1 299 ? -9.153 -3.781 -37.584 1.00 95.00 299 MET A C 1
ATOM 2422 O O . MET A 1 299 ? -8.696 -2.641 -37.562 1.00 95.00 299 MET A O 1
ATOM 2426 N N . GLN A 1 300 ? -10.422 -4.036 -37.921 1.00 92.62 300 GLN A N 1
ATOM 2427 C CA . GLN A 1 300 ? -11.307 -3.046 -38.560 1.00 92.62 300 GLN A CA 1
ATOM 2428 C C . GLN A 1 300 ? -12.365 -2.456 -37.623 1.00 92.62 300 GLN A C 1
ATOM 2430 O O . GLN A 1 300 ? -12.843 -1.351 -37.871 1.00 92.62 300 GLN A O 1
ATOM 2435 N N . ASP A 1 301 ? -12.735 -3.158 -36.556 1.00 93.25 301 ASP A N 1
ATOM 2436 C CA . ASP A 1 301 ? -13.769 -2.697 -35.636 1.00 93.25 301 ASP A CA 1
ATOM 2437 C C . ASP A 1 301 ? -13.213 -1.634 -34.669 1.00 93.25 301 ASP A C 1
ATOM 2439 O O . ASP A 1 301 ? -12.049 -1.663 -34.251 1.00 93.25 301 ASP A O 1
ATOM 2443 N N . ALA A 1 302 ? -14.044 -0.636 -34.362 1.00 89.31 302 ALA A N 1
ATOM 2444 C CA . ALA A 1 302 ? -13.714 0.519 -33.530 1.00 89.31 302 ALA A CA 1
ATOM 2445 C C . ALA A 1 302 ? -13.331 0.150 -32.092 1.00 89.31 302 ALA A C 1
ATOM 2447 O O . ALA A 1 302 ? -12.621 0.915 -31.440 1.00 89.31 302 ALA A O 1
ATOM 2448 N N . ARG A 1 303 ? -13.804 -1.004 -31.612 1.00 90.12 303 ARG A N 1
ATOM 2449 C CA . ARG A 1 303 ? -13.519 -1.527 -30.273 1.00 90.12 303 ARG A CA 1
ATOM 2450 C C . ARG A 1 303 ? -12.102 -2.091 -30.142 1.00 90.12 303 ARG A C 1
ATOM 2452 O O . ARG A 1 303 ? -11.645 -2.285 -29.018 1.00 90.12 303 ARG A O 1
ATOM 2459 N N . TYR A 1 304 ? -11.410 -2.332 -31.259 1.00 93.25 304 TYR A N 1
ATOM 2460 C CA . TYR A 1 304 ? -10.078 -2.942 -31.302 1.00 93.25 304 TYR A CA 1
ATOM 2461 C C . TYR A 1 304 ? -9.039 -2.005 -31.948 1.00 93.25 304 TYR A C 1
ATOM 2463 O O . TYR A 1 304 ? -8.940 -0.842 -31.560 1.00 93.25 304 TYR A O 1
ATOM 2471 N N . LEU A 1 305 ? -8.225 -2.482 -32.900 1.00 93.94 305 LEU A N 1
ATOM 2472 C CA . LEU A 1 305 ? -7.052 -1.743 -33.384 1.00 93.94 305 LEU A CA 1
ATOM 2473 C C . LEU A 1 305 ? -7.388 -0.516 -34.240 1.00 93.94 305 LEU A C 1
ATOM 2475 O O . LEU A 1 305 ? -6.604 0.431 -34.276 1.00 93.94 305 LEU A O 1
ATOM 2479 N N . SER A 1 306 ? -8.529 -0.510 -34.935 1.00 89.75 306 SER A N 1
ATOM 2480 C CA . SER A 1 306 ? -8.798 0.445 -36.023 1.00 89.75 306 SER A CA 1
ATOM 2481 C C . SER A 1 306 ? -8.669 1.920 -35.625 1.00 89.75 306 SER A C 1
ATOM 2483 O O . SER A 1 306 ? -8.203 2.736 -36.421 1.00 89.75 306 SER A O 1
ATOM 2485 N N . ARG A 1 307 ? -9.066 2.272 -34.394 1.00 88.69 307 ARG A N 1
ATOM 2486 C CA . ARG A 1 307 ? -9.076 3.655 -33.891 1.00 88.69 307 ARG A CA 1
ATOM 2487 C C . ARG A 1 307 ? -7.833 4.047 -33.104 1.00 88.69 307 ARG A C 1
ATOM 2489 O O . ARG A 1 307 ? -7.692 5.236 -32.819 1.00 88.69 307 ARG A O 1
ATOM 2496 N N . ILE A 1 308 ? -6.952 3.102 -32.778 1.00 92.50 308 ILE A N 1
ATOM 2497 C CA . ILE A 1 308 ? -5.742 3.397 -32.009 1.00 92.50 308 ILE A CA 1
ATOM 2498 C C . ILE A 1 308 ? -4.857 4.341 -32.818 1.00 92.50 308 ILE A C 1
ATOM 2500 O O . ILE A 1 308 ? -4.491 4.044 -33.957 1.00 92.50 308 ILE A O 1
ATOM 2504 N N . GLN A 1 309 ? -4.534 5.479 -32.207 1.00 92.88 309 GLN A N 1
ATOM 2505 C CA . GLN A 1 309 ? -3.640 6.484 -32.763 1.00 92.88 309 GLN A CA 1
ATOM 2506 C C . GLN A 1 309 ? -2.229 6.313 -32.209 1.00 92.88 309 GLN A C 1
ATOM 2508 O O . GLN A 1 309 ? -2.038 6.055 -31.021 1.00 92.88 309 GLN A O 1
ATOM 2513 N N . PHE A 1 310 ? -1.238 6.512 -33.067 1.00 93.25 310 PHE A N 1
ATOM 2514 C CA . PHE A 1 310 ? 0.169 6.475 -32.700 1.00 93.25 310 PHE A CA 1
ATOM 2515 C C . PHE A 1 310 ? 0.957 7.552 -33.442 1.00 93.25 310 PHE A C 1
ATOM 2517 O O . PHE A 1 310 ? 0.616 7.947 -34.558 1.00 93.25 310 PHE A O 1
ATOM 2524 N N . VAL A 1 311 ? 2.009 8.045 -32.795 1.00 92.75 311 VAL A N 1
ATOM 2525 C CA . VAL A 1 311 ? 2.902 9.072 -33.335 1.00 92.75 311 VAL A CA 1
ATOM 2526 C C . VAL A 1 311 ? 4.111 8.398 -33.971 1.00 92.75 311 VAL A C 1
ATOM 2528 O O . VAL A 1 311 ? 4.805 7.622 -33.321 1.00 92.75 311 VAL A O 1
ATOM 2531 N N . VAL A 1 312 ? 4.385 8.721 -35.231 1.00 89.94 312 VAL A N 1
ATOM 2532 C CA . VAL A 1 312 ? 5.585 8.289 -35.949 1.00 89.94 312 VAL A CA 1
ATOM 2533 C C . VAL A 1 312 ? 6.567 9.451 -36.035 1.00 89.94 312 VAL A C 1
ATOM 2535 O O . VAL A 1 312 ? 6.201 10.553 -36.454 1.00 89.94 312 VAL A O 1
ATOM 2538 N N . ILE A 1 313 ? 7.812 9.191 -35.641 1.00 85.75 313 ILE A N 1
ATOM 2539 C CA . ILE A 1 313 ? 8.931 10.135 -35.685 1.00 85.75 313 ILE A CA 1
ATOM 2540 C C . ILE A 1 313 ? 9.944 9.643 -36.706 1.00 85.75 313 ILE A C 1
ATOM 2542 O O . ILE A 1 313 ? 10.370 8.491 -36.658 1.00 85.75 313 ILE A O 1
ATOM 2546 N N . GLY A 1 314 ? 10.352 10.514 -37.622 1.00 83.25 314 GLY A N 1
ATOM 2547 C CA . GLY A 1 314 ? 11.309 10.169 -38.666 1.00 83.25 314 GLY A CA 1
ATOM 2548 C C . GLY A 1 314 ? 11.612 11.347 -39.582 1.00 83.25 314 GLY A C 1
ATOM 2549 O O . GLY A 1 314 ? 11.249 12.489 -39.287 1.00 83.25 314 GLY A O 1
ATOM 2550 N N . ALA A 1 315 ? 12.284 11.070 -40.699 1.00 77.88 315 ALA A N 1
ATOM 2551 C CA . ALA A 1 315 ? 12.478 12.061 -41.751 1.00 77.88 315 ALA A CA 1
ATOM 2552 C C . ALA A 1 315 ? 11.113 12.522 -42.291 1.00 77.88 315 ALA A C 1
ATOM 2554 O O . ALA A 1 315 ? 10.219 11.706 -42.519 1.00 77.88 315 ALA A O 1
ATOM 2555 N N . SER A 1 316 ? 10.933 13.838 -42.436 1.00 70.75 316 SER A N 1
ATOM 2556 C CA . SER A 1 316 ? 9.622 14.459 -42.691 1.00 70.75 316 SER A CA 1
ATOM 2557 C C . SER A 1 316 ? 8.921 13.958 -43.967 1.00 70.75 316 SER A C 1
ATOM 2559 O O . SER A 1 316 ? 7.696 13.968 -44.036 1.00 70.75 316 SER A O 1
ATOM 2561 N N . ASP A 1 317 ? 9.672 13.492 -44.962 1.00 72.50 317 ASP A N 1
ATOM 2562 C CA . ASP A 1 317 ? 9.189 12.903 -46.214 1.00 72.50 317 ASP A CA 1
ATOM 2563 C C . ASP A 1 317 ? 8.845 11.405 -46.110 1.00 72.50 317 ASP A C 1
ATOM 2565 O O . ASP A 1 317 ? 7.955 10.934 -46.819 1.00 72.50 317 ASP A O 1
ATOM 2569 N N . GLU A 1 318 ? 9.490 10.660 -45.209 1.00 75.56 318 GLU A N 1
ATOM 2570 C CA . GLU A 1 318 ? 9.267 9.218 -45.015 1.00 75.56 318 GLU A CA 1
ATOM 2571 C C . GLU A 1 318 ? 8.085 8.886 -44.091 1.00 75.56 318 GLU A C 1
ATOM 2573 O O . GLU A 1 318 ? 7.539 7.780 -44.155 1.00 75.56 318 GLU A O 1
ATOM 2578 N N . ILE A 1 319 ? 7.689 9.829 -43.231 1.00 80.06 319 ILE A N 1
ATOM 2579 C CA . ILE A 1 319 ? 6.573 9.664 -42.284 1.00 80.06 319 ILE A CA 1
ATOM 2580 C C . ILE A 1 319 ? 5.205 10.005 -42.890 1.00 80.06 319 ILE A C 1
ATOM 2582 O O . ILE A 1 319 ? 4.169 9.679 -42.310 1.00 80.06 319 ILE A O 1
ATOM 2586 N N . GLU A 1 320 ? 5.179 10.652 -44.056 1.00 82.81 320 GLU A N 1
ATOM 2587 C CA . GLU A 1 320 ? 3.944 10.936 -44.781 1.00 82.81 320 GLU A CA 1
ATOM 2588 C C . GLU A 1 320 ? 3.349 9.624 -45.317 1.00 82.81 320 GLU A C 1
ATOM 2590 O O . GLU A 1 320 ? 3.981 8.915 -46.102 1.00 82.81 320 GLU A O 1
ATOM 2595 N N . ILE A 1 321 ? 2.113 9.284 -44.932 1.00 83.38 321 ILE A N 1
ATOM 2596 C CA . ILE A 1 321 ? 1.519 7.966 -45.229 1.00 83.38 321 ILE A CA 1
ATOM 2597 C C . ILE A 1 321 ? 1.466 7.621 -46.730 1.00 83.38 321 ILE A C 1
ATOM 2599 O O . ILE A 1 321 ? 1.564 6.445 -47.104 1.00 83.38 321 ILE A O 1
ATOM 2603 N N . GLY A 1 322 ? 1.333 8.641 -47.587 1.00 81.81 322 GLY A N 1
ATOM 2604 C CA . GLY A 1 322 ? 1.328 8.505 -49.046 1.00 81.81 322 GLY A CA 1
ATOM 2605 C C . GLY A 1 322 ? 2.696 8.163 -49.643 1.00 81.81 322 GLY A C 1
ATOM 2606 O O . GLY A 1 322 ? 2.753 7.593 -50.729 1.00 81.81 322 GLY A O 1
ATOM 2607 N N . LYS A 1 323 ? 3.787 8.460 -48.927 1.00 84.25 323 LYS A N 1
ATOM 2608 C CA . LYS A 1 323 ? 5.180 8.235 -49.352 1.00 84.25 323 LYS A CA 1
ATOM 2609 C C . LYS A 1 323 ? 5.875 7.125 -48.564 1.00 84.25 323 LYS A C 1
ATOM 2611 O O . LYS A 1 323 ? 6.870 6.571 -49.024 1.00 84.25 323 LYS A O 1
ATOM 2616 N N . MET A 1 324 ? 5.336 6.764 -47.402 1.00 88.00 324 MET A N 1
ATOM 2617 C CA . MET A 1 324 ? 5.876 5.712 -46.551 1.00 88.00 324 MET A CA 1
ATOM 2618 C C . MET A 1 324 ? 5.899 4.361 -47.285 1.00 88.00 324 MET A C 1
ATOM 2620 O O . MET A 1 324 ? 4.873 3.861 -47.756 1.00 88.00 324 MET A O 1
ATOM 2624 N N . SER A 1 325 ? 7.078 3.739 -47.349 1.00 89.44 325 SER A N 1
ATOM 2625 C CA . SER A 1 325 ? 7.252 2.423 -47.973 1.00 89.44 325 SER A CA 1
ATOM 2626 C C . SER A 1 325 ? 6.486 1.325 -47.221 1.00 89.44 325 SER A C 1
ATOM 2628 O O . SER A 1 325 ? 6.282 1.407 -46.010 1.00 89.44 325 SER A O 1
ATOM 2630 N N . GLN A 1 326 ? 6.117 0.239 -47.912 1.00 91.56 326 GLN A N 1
ATOM 2631 C CA . GLN A 1 326 ? 5.459 -0.918 -47.277 1.00 91.56 326 GLN A CA 1
ATOM 2632 C C . GLN A 1 326 ? 6.305 -1.528 -46.146 1.00 91.56 326 GLN A C 1
ATOM 2634 O O . GLN A 1 326 ? 5.769 -1.952 -45.124 1.00 91.56 326 GLN A O 1
ATOM 2639 N N . LYS A 1 327 ? 7.638 -1.513 -46.292 1.00 89.94 327 LYS A N 1
ATOM 2640 C CA . LYS A 1 327 ? 8.579 -1.958 -45.255 1.00 89.94 327 LYS A CA 1
ATOM 2641 C C . LYS A 1 327 ? 8.479 -1.089 -43.998 1.00 89.94 327 LYS A C 1
ATOM 2643 O O . LYS A 1 327 ? 8.426 -1.631 -42.898 1.00 89.94 327 LYS A O 1
ATOM 2648 N N . ASN A 1 328 ? 8.409 0.232 -44.162 1.00 89.25 328 ASN A N 1
ATOM 2649 C CA . ASN A 1 328 ? 8.298 1.172 -43.045 1.00 89.25 328 ASN A CA 1
ATOM 2650 C C . ASN A 1 328 ? 6.917 1.093 -42.385 1.00 89.25 328 ASN A C 1
ATOM 2652 O O . ASN A 1 328 ? 6.841 1.052 -41.161 1.00 89.25 328 ASN A O 1
ATOM 2656 N N . LYS A 1 329 ? 5.838 0.947 -43.168 1.00 93.56 329 LYS A N 1
ATOM 2657 C CA . LYS A 1 329 ? 4.490 0.688 -42.631 1.00 93.56 329 LYS A CA 1
ATOM 2658 C C . LYS A 1 329 ? 4.465 -0.580 -41.776 1.00 93.56 329 LYS A C 1
ATOM 2660 O O . LYS A 1 329 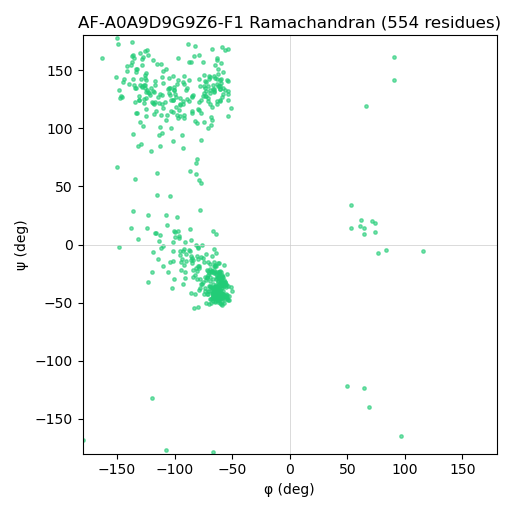? 3.898 -0.573 -40.687 1.00 93.56 329 LYS A O 1
ATOM 2665 N N . LEU A 1 330 ? 5.112 -1.654 -42.239 1.00 93.94 330 LEU A N 1
ATOM 2666 C CA . LEU A 1 330 ? 5.216 -2.909 -41.492 1.00 93.94 330 LEU A CA 1
ATOM 2667 C C . LEU A 1 330 ? 6.060 -2.767 -40.223 1.00 93.94 330 LEU A C 1
ATOM 2669 O O . LEU A 1 330 ? 5.679 -3.312 -39.190 1.00 93.94 330 LEU A O 1
ATOM 2673 N N . TYR A 1 331 ? 7.175 -2.034 -40.280 1.00 90.06 331 TYR A N 1
ATOM 2674 C CA . TYR A 1 331 ? 7.990 -1.721 -39.104 1.00 90.06 331 TYR A CA 1
ATOM 2675 C C . TYR A 1 331 ? 7.171 -0.969 -38.051 1.00 90.06 331 TYR A C 1
ATOM 2677 O O . TYR A 1 331 ? 7.074 -1.429 -36.920 1.00 90.06 331 TYR A O 1
ATOM 2685 N N . VAL A 1 332 ? 6.502 0.119 -38.449 1.00 92.31 332 VAL A N 1
ATOM 2686 C CA . VAL A 1 332 ? 5.651 0.919 -37.559 1.00 92.31 332 VAL A CA 1
ATOM 2687 C C . VAL A 1 332 ? 4.537 0.067 -36.953 1.00 92.31 332 VAL A C 1
ATOM 2689 O O . VAL A 1 332 ? 4.385 0.057 -35.738 1.00 92.31 332 VAL A O 1
ATOM 2692 N N . ALA A 1 333 ? 3.802 -0.701 -37.765 1.00 95.62 333 ALA A N 1
ATOM 2693 C CA . ALA A 1 333 ? 2.762 -1.597 -37.257 1.00 95.62 333 ALA A CA 1
ATOM 2694 C C . ALA A 1 333 ? 3.315 -2.606 -36.238 1.00 95.62 333 ALA A C 1
ATOM 2696 O O . ALA A 1 333 ? 2.693 -2.832 -35.206 1.00 95.62 333 ALA A O 1
ATOM 2697 N N . THR A 1 334 ? 4.481 -3.198 -36.519 1.00 93.94 334 THR A N 1
ATOM 2698 C CA . THR A 1 334 ? 5.124 -4.174 -35.626 1.00 93.94 334 THR A CA 1
ATOM 2699 C C . THR A 1 334 ? 5.520 -3.519 -34.301 1.00 93.94 334 THR A C 1
ATOM 2701 O O . THR A 1 334 ? 5.242 -4.082 -33.250 1.00 93.94 334 THR A O 1
ATOM 2704 N N . GLU A 1 335 ? 6.098 -2.319 -34.336 1.00 90.62 335 GLU A N 1
ATOM 2705 C CA . GLU A 1 335 ? 6.576 -1.620 -33.137 1.00 90.62 335 GLU A CA 1
ATOM 2706 C C . GLU A 1 335 ? 5.442 -1.059 -32.268 1.00 90.62 335 GLU A C 1
ATOM 2708 O O . GLU A 1 335 ? 5.548 -0.992 -31.048 1.00 90.62 335 GLU A O 1
ATOM 2713 N N . VAL A 1 336 ? 4.310 -0.678 -32.865 1.00 93.25 336 VAL A N 1
ATOM 2714 C CA . VAL A 1 336 ? 3.117 -0.335 -32.076 1.00 93.25 336 VAL A CA 1
ATOM 2715 C C . VAL A 1 336 ? 2.512 -1.599 -31.459 1.00 93.25 336 VAL A C 1
ATOM 2717 O O . VAL A 1 336 ? 2.135 -1.592 -30.289 1.00 93.25 336 VAL A O 1
ATOM 2720 N N . LEU A 1 337 ? 2.431 -2.703 -32.212 1.00 94.81 337 LEU A N 1
ATOM 2721 C CA . LEU A 1 337 ? 1.901 -3.966 -31.689 1.00 94.81 337 LEU A CA 1
ATOM 2722 C C . LEU A 1 337 ? 2.776 -4.549 -30.571 1.00 94.81 337 LEU A C 1
ATOM 2724 O O . LEU A 1 337 ? 2.216 -5.034 -29.591 1.00 94.81 337 LEU A O 1
ATOM 2728 N N . SER A 1 338 ? 4.107 -4.430 -30.638 1.00 87.88 338 SER A N 1
ATOM 2729 C CA . SER A 1 338 ? 5.010 -4.851 -29.551 1.00 87.88 338 SER A CA 1
ATOM 2730 C C . SER A 1 338 ? 4.768 -4.074 -28.250 1.00 87.88 338 SER A C 1
ATOM 2732 O O . SER A 1 338 ? 4.966 -4.615 -27.166 1.00 87.88 338 SER A O 1
ATOM 2734 N N . GLN A 1 339 ? 4.263 -2.837 -28.334 1.00 90.00 339 GLN A N 1
ATOM 2735 C CA . GLN A 1 339 ? 3.836 -2.044 -27.176 1.00 90.00 339 GLN A CA 1
ATOM 2736 C C . GLN A 1 339 ? 2.422 -2.393 -26.679 1.00 90.00 339 GLN A C 1
ATOM 2738 O O . GLN A 1 339 ? 2.120 -2.151 -25.506 1.00 90.00 339 GLN A O 1
ATOM 2743 N N . ILE A 1 340 ? 1.547 -2.910 -27.552 1.00 89.88 340 ILE A N 1
ATOM 2744 C CA . ILE A 1 340 ? 0.167 -3.312 -27.225 1.00 89.88 340 ILE A CA 1
ATOM 2745 C C . ILE A 1 340 ? 0.129 -4.712 -26.604 1.00 89.88 340 ILE A C 1
ATOM 2747 O O . ILE A 1 340 ? -0.582 -4.909 -25.621 1.00 89.88 340 ILE A O 1
ATOM 2751 N N . VAL A 1 341 ? 0.886 -5.676 -27.138 1.00 89.50 341 VAL A N 1
ATOM 2752 C CA . VAL A 1 341 ? 0.860 -7.089 -26.707 1.00 89.50 341 VAL A CA 1
ATOM 2753 C C . VAL A 1 341 ? 1.052 -7.255 -25.189 1.00 89.50 341 VAL A C 1
ATOM 2755 O O . VAL A 1 341 ? 0.202 -7.895 -24.569 1.00 89.50 341 VAL A O 1
ATOM 2758 N N . PRO A 1 342 ? 2.036 -6.609 -24.530 1.00 79.56 342 PRO A N 1
ATOM 2759 C CA . PRO A 1 342 ? 2.192 -6.699 -23.075 1.00 79.56 342 PRO A CA 1
ATOM 2760 C C . PRO A 1 342 ? 0.995 -6.158 -22.279 1.00 79.56 342 PRO A C 1
ATOM 2762 O O . PRO A 1 342 ? 0.797 -6.520 -21.120 1.00 79.56 342 PRO A O 1
ATOM 2765 N N . LEU A 1 343 ? 0.196 -5.263 -22.870 1.00 81.94 343 LEU A N 1
ATOM 2766 C CA . LEU A 1 343 ? -1.012 -4.724 -22.244 1.00 81.94 343 LEU A CA 1
ATOM 2767 C C . LEU A 1 343 ? -2.198 -5.684 -22.380 1.00 81.94 343 LEU A C 1
ATOM 2769 O O . LEU A 1 343 ? -3.045 -5.715 -21.490 1.00 81.94 343 LEU A O 1
ATOM 2773 N N . LEU A 1 344 ? -2.245 -6.494 -23.444 1.00 82.50 344 LEU A N 1
ATOM 2774 C CA . LEU A 1 344 ? -3.267 -7.532 -23.614 1.00 82.50 344 LEU A CA 1
ATOM 2775 C C . LEU A 1 344 ? -3.164 -8.597 -22.522 1.00 82.50 344 LEU A C 1
ATOM 2777 O O . LEU A 1 344 ? -4.183 -8.958 -21.946 1.00 82.50 344 LEU A O 1
ATOM 2781 N N . SER A 1 345 ? -1.951 -9.023 -22.159 1.00 69.69 345 SER A N 1
ATOM 2782 C CA . SER A 1 345 ? -1.738 -9.972 -21.053 1.00 69.69 345 SER A CA 1
ATOM 2783 C C . SER A 1 345 ? -2.183 -9.418 -19.695 1.00 69.69 345 SER A C 1
ATOM 2785 O O . SER A 1 345 ? -2.595 -10.171 -18.818 1.00 69.69 345 SER A O 1
ATOM 2787 N N . LYS A 1 346 ? -2.133 -8.093 -19.501 1.00 67.25 346 LYS A N 1
ATOM 2788 C CA . LYS A 1 346 ? -2.699 -7.452 -18.301 1.00 67.25 346 LYS A CA 1
ATOM 2789 C C . LYS A 1 346 ? -4.221 -7.434 -18.342 1.00 67.25 346 LYS A C 1
ATOM 2791 O O . LYS A 1 346 ? -4.856 -7.634 -17.318 1.00 67.25 346 LYS A O 1
ATOM 2796 N N . GLN A 1 347 ? -4.797 -7.218 -19.521 1.00 70.94 347 GLN A N 1
ATOM 2797 C CA . GLN A 1 347 ? -6.240 -7.264 -19.718 1.00 70.94 347 GLN A CA 1
ATOM 2798 C C . GLN A 1 347 ? -6.804 -8.688 -19.589 1.00 70.94 347 GLN A C 1
ATOM 2800 O O . GLN A 1 347 ? -7.954 -8.846 -19.193 1.00 70.94 347 GLN A O 1
ATOM 2805 N N . GLU A 1 348 ? -6.002 -9.715 -19.883 1.00 62.25 348 GLU A N 1
ATOM 2806 C CA . GLU A 1 348 ? -6.354 -11.121 -19.674 1.00 62.25 348 GLU A CA 1
ATOM 2807 C C . GLU A 1 348 ? -6.702 -11.409 -18.213 1.00 62.25 348 GLU A C 1
ATOM 2809 O O . GLU A 1 348 ? -7.667 -12.121 -17.945 1.00 62.25 348 GLU A O 1
ATOM 2814 N N . LYS A 1 349 ? -5.963 -10.827 -17.267 1.00 62.91 349 LYS A N 1
ATOM 2815 C CA . LYS A 1 349 ? -6.194 -11.000 -15.832 1.00 62.91 349 LYS A CA 1
ATOM 2816 C C . LYS A 1 349 ? -7.101 -9.892 -15.312 1.00 62.91 349 LYS A C 1
ATOM 2818 O O . LYS A 1 349 ? -6.637 -8.879 -14.793 1.00 62.91 349 LYS A O 1
ATOM 2823 N N . GLN A 1 350 ? -8.406 -10.078 -15.486 1.00 72.50 350 GLN A N 1
ATOM 2824 C CA . GLN A 1 350 ? -9.399 -9.215 -14.856 1.00 72.50 350 GLN A CA 1
ATOM 2825 C C . GLN A 1 350 ? -9.670 -9.709 -13.441 1.00 72.50 350 GLN A C 1
ATOM 2827 O O . GLN A 1 350 ? -9.960 -10.887 -13.234 1.00 72.50 350 GLN A O 1
ATOM 2832 N N . TYR A 1 351 ? -9.572 -8.798 -12.484 1.00 81.50 351 TYR A N 1
ATOM 2833 C CA . TYR A 1 351 ? -9.894 -9.050 -11.090 1.00 81.50 351 TYR A CA 1
ATOM 2834 C C . TYR A 1 351 ? -11.143 -8.266 -10.707 1.00 81.50 351 TYR A C 1
ATOM 2836 O O . TYR A 1 351 ? -11.445 -7.235 -11.301 1.00 81.50 351 TYR A O 1
ATOM 2844 N N . VAL A 1 352 ? -11.846 -8.750 -9.692 1.00 84.25 352 VAL A N 1
ATOM 2845 C CA . VAL A 1 352 ? -12.924 -8.044 -8.995 1.00 84.25 352 VAL A CA 1
ATOM 2846 C C . VAL A 1 352 ? -12.714 -8.185 -7.497 1.00 84.25 352 VAL A C 1
ATOM 2848 O O . VAL A 1 352 ? -12.142 -9.170 -7.028 1.00 84.25 352 VAL A O 1
ATOM 2851 N N . GLY A 1 353 ? -13.174 -7.207 -6.731 1.00 88.06 353 GLY A N 1
ATOM 2852 C CA . GLY A 1 353 ? -13.349 -7.361 -5.296 1.00 88.06 353 GLY A CA 1
ATOM 2853 C C . GLY A 1 353 ? -14.623 -8.145 -5.005 1.00 88.06 353 GLY A C 1
ATOM 2854 O O . GLY A 1 353 ? -15.664 -7.883 -5.607 1.00 88.06 353 GLY A O 1
ATOM 2855 N N . THR A 1 354 ? -14.575 -9.094 -4.076 1.00 88.44 354 THR A N 1
ATOM 2856 C CA . THR A 1 354 ? -15.784 -9.791 -3.623 1.00 88.44 354 THR A CA 1
ATOM 2857 C C . THR A 1 354 ? -16.716 -8.818 -2.902 1.00 88.44 354 THR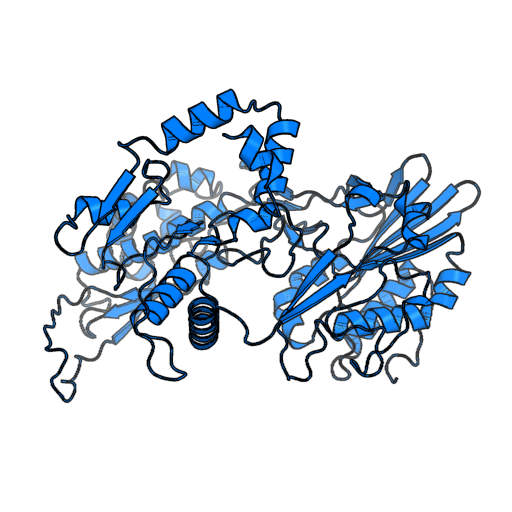 A C 1
ATOM 2859 O O . THR A 1 354 ? -16.261 -7.914 -2.205 1.00 88.44 354 THR A O 1
ATOM 2862 N N . THR A 1 355 ? -18.029 -8.995 -3.038 1.00 86.62 355 THR A N 1
ATOM 2863 C CA . THR A 1 355 ? -19.010 -8.270 -2.211 1.00 86.62 355 THR A CA 1
ATOM 2864 C C . THR A 1 355 ? -19.149 -8.893 -0.820 1.00 86.62 355 THR A C 1
ATOM 2866 O O . THR A 1 355 ? -19.586 -8.229 0.111 1.00 86.62 355 THR A O 1
ATOM 2869 N N . GLU A 1 356 ? -18.747 -10.156 -0.659 1.00 87.38 356 GLU A N 1
ATOM 2870 C CA . GLU A 1 356 ? -18.631 -10.813 0.641 1.00 87.38 356 GLU A CA 1
ATOM 2871 C C . GLU A 1 356 ? -17.363 -10.336 1.360 1.00 87.38 356 GLU A C 1
ATOM 2873 O O . GLU A 1 356 ? -16.253 -10.466 0.829 1.00 87.38 356 GLU A O 1
ATOM 2878 N N . PHE A 1 357 ? -17.532 -9.821 2.580 1.00 90.94 357 PHE A N 1
ATOM 2879 C CA . PHE A 1 357 ? -16.432 -9.526 3.489 1.00 90.94 357 PHE A CA 1
ATOM 2880 C C . PHE A 1 357 ? -16.262 -10.667 4.492 1.00 90.94 357 PHE A C 1
ATOM 2882 O O . PHE A 1 357 ? -17.225 -11.171 5.067 1.00 90.94 357 PHE A O 1
ATOM 2889 N N . LYS A 1 358 ? -15.012 -11.037 4.753 1.00 91.31 358 LYS A N 1
ATOM 2890 C CA . LYS A 1 358 ? -14.629 -12.084 5.694 1.00 91.31 358 LYS A CA 1
ATOM 2891 C C . LYS A 1 358 ? -13.934 -11.487 6.917 1.00 91.31 358 LYS A C 1
ATOM 2893 O O . LYS A 1 358 ? -13.186 -10.514 6.783 1.00 91.31 358 LYS A O 1
ATOM 2898 N N . PRO A 1 359 ? -14.160 -12.051 8.113 1.00 93.50 359 PRO A N 1
ATOM 2899 C CA . PRO A 1 3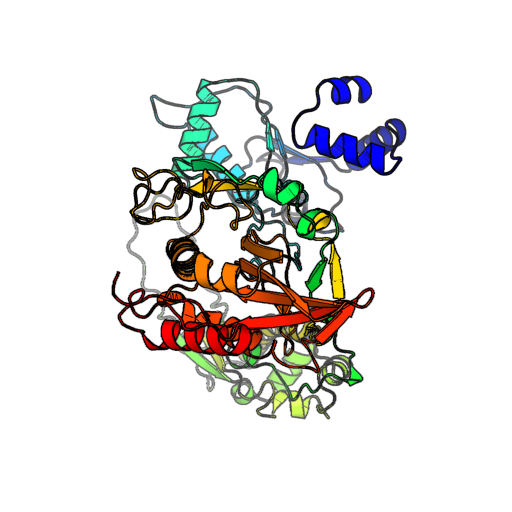59 ? -13.526 -11.571 9.330 1.00 93.50 359 PRO A CA 1
ATOM 2900 C C . PRO A 1 359 ? -12.040 -11.952 9.369 1.00 93.50 359 PRO A C 1
ATOM 2902 O O . PRO A 1 359 ? -11.664 -13.076 9.039 1.00 93.50 359 PRO A O 1
ATOM 2905 N N . ALA A 1 360 ? -11.208 -11.032 9.843 1.00 93.88 360 ALA A N 1
ATOM 2906 C CA . ALA A 1 360 ? -9.818 -11.260 10.213 1.00 93.88 360 ALA A CA 1
ATOM 2907 C C . ALA A 1 360 ? -9.564 -10.710 11.620 1.00 93.88 360 ALA A C 1
ATOM 2909 O O . ALA A 1 360 ? -10.101 -9.666 11.985 1.00 93.88 360 ALA A O 1
ATOM 2910 N N . ASP A 1 361 ? -8.744 -11.393 12.415 1.00 95.81 361 ASP A N 1
ATOM 2911 C CA . ASP A 1 361 ? -8.484 -10.983 13.796 1.00 95.81 361 ASP A CA 1
ATOM 2912 C C . ASP A 1 361 ? -7.743 -9.639 13.849 1.00 95.81 361 ASP A C 1
ATOM 2914 O O . ASP A 1 361 ? -6.708 -9.456 13.198 1.00 95.81 361 ASP A O 1
ATOM 2918 N N . ILE A 1 362 ? -8.237 -8.708 14.673 1.00 96.81 362 ILE A N 1
ATOM 2919 C CA . ILE A 1 362 ? -7.616 -7.384 14.863 1.00 96.81 362 ILE A CA 1
ATOM 2920 C C . ILE A 1 362 ? -6.196 -7.525 15.404 1.00 96.81 362 ILE A C 1
ATOM 2922 O O . ILE A 1 362 ? -5.287 -6.882 14.890 1.00 96.81 362 ILE A O 1
ATOM 2926 N N . LYS A 1 363 ? -5.992 -8.432 16.366 1.00 95.75 363 LYS A N 1
ATOM 2927 C CA . LYS A 1 363 ? -4.682 -8.740 16.960 1.00 95.75 363 LYS A CA 1
ATOM 2928 C C . LYS A 1 363 ? -3.617 -9.170 15.947 1.00 95.75 363 LYS A C 1
ATOM 2930 O O . LYS A 1 363 ? -2.434 -8.984 16.199 1.00 95.75 363 LYS A O 1
ATOM 2935 N N . ILE A 1 364 ? -4.032 -9.839 14.871 1.00 92.38 364 ILE A N 1
ATOM 2936 C CA . ILE A 1 364 ? -3.124 -10.333 13.825 1.00 92.38 364 ILE A CA 1
ATOM 2937 C C . ILE A 1 364 ? -2.958 -9.277 12.728 1.00 92.38 364 ILE A C 1
ATOM 2939 O O . ILE A 1 364 ? -1.924 -9.236 12.072 1.00 92.38 364 ILE A O 1
ATOM 2943 N N . THR A 1 365 ? -3.980 -8.443 12.523 1.00 93.94 365 THR A N 1
ATOM 2944 C CA . THR A 1 365 ? -3.996 -7.447 11.452 1.00 93.94 365 THR A CA 1
ATOM 2945 C C . THR A 1 365 ? -3.186 -6.206 11.814 1.00 93.94 365 THR A C 1
ATOM 2947 O O . THR A 1 365 ? -2.297 -5.842 11.057 1.00 93.94 365 THR A O 1
ATOM 2950 N N . PHE A 1 366 ? -3.468 -5.575 12.955 1.00 95.56 366 PHE A N 1
ATOM 2951 C CA . PHE A 1 366 ? -2.802 -4.337 13.367 1.00 95.56 366 PHE A CA 1
ATOM 2952 C C . PHE A 1 366 ? -1.584 -4.630 14.237 1.00 95.56 366 PHE A C 1
ATOM 2954 O O . PHE A 1 366 ? -1.629 -5.499 15.114 1.00 95.56 366 PHE A O 1
ATOM 2961 N N . ARG A 1 367 ? -0.507 -3.877 14.023 1.00 94.19 367 ARG A N 1
ATOM 2962 C CA . ARG A 1 367 ? 0.785 -4.064 14.701 1.00 94.19 367 ARG A CA 1
ATOM 2963 C C . ARG A 1 367 ? 1.394 -2.733 15.130 1.00 94.19 367 ARG A C 1
ATOM 2965 O O . ARG A 1 367 ? 0.868 -1.678 14.802 1.00 94.19 367 ARG A O 1
ATOM 2972 N N . ASP A 1 368 ? 2.498 -2.825 15.860 1.00 94.94 368 ASP A N 1
ATOM 2973 C CA . ASP A 1 368 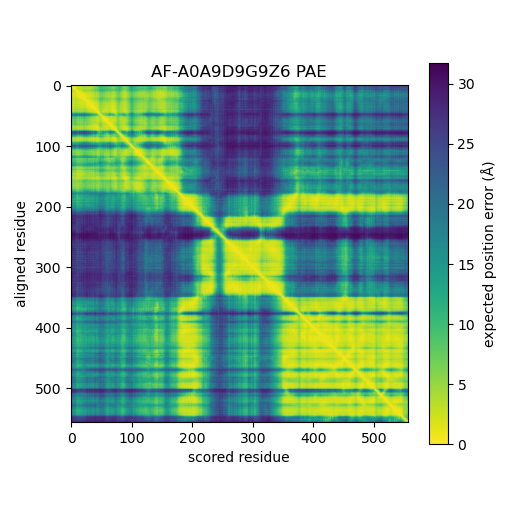? 3.399 -1.706 16.127 1.00 94.94 368 ASP A CA 1
ATOM 2974 C C . ASP A 1 368 ? 4.224 -1.393 14.855 1.00 94.94 368 ASP A C 1
ATOM 2976 O O . ASP A 1 368 ? 4.578 -2.311 14.098 1.00 94.94 368 ASP A O 1
ATOM 2980 N N . HIS A 1 369 ? 4.547 -0.117 14.620 1.00 91.81 369 HIS A N 1
ATOM 2981 C CA . HIS A 1 369 ? 5.242 0.343 13.413 1.00 91.81 369 HIS A CA 1
ATOM 2982 C C . HIS A 1 369 ? 6.512 1.137 13.724 1.00 91.81 369 HIS A C 1
ATOM 2984 O O . HIS A 1 369 ? 6.512 2.044 14.557 1.00 91.81 369 HIS A O 1
ATOM 2990 N N . LYS A 1 370 ? 7.583 0.855 12.974 1.00 89.12 370 LYS A N 1
ATOM 2991 C CA . LYS A 1 370 ? 8.765 1.719 12.855 1.00 89.12 370 LYS A CA 1
ATOM 2992 C C . LYS A 1 370 ? 8.778 2.382 11.490 1.00 89.12 370 LYS A C 1
ATOM 2994 O O . LYS A 1 370 ? 9.046 1.730 10.476 1.00 89.12 370 LYS A O 1
ATOM 2999 N N . LEU A 1 371 ? 8.482 3.675 11.486 1.00 85.94 371 LEU A N 1
ATOM 3000 C CA . LEU A 1 371 ? 8.296 4.469 10.279 1.00 85.94 371 LEU A CA 1
ATOM 3001 C C . LEU A 1 371 ? 9.504 5.371 10.047 1.00 85.94 371 LEU A C 1
ATOM 3003 O O . LEU A 1 371 ? 10.091 5.905 10.993 1.00 85.94 371 LEU A O 1
ATOM 3007 N N . ARG A 1 372 ? 9.868 5.560 8.779 1.00 84.44 372 ARG A N 1
ATOM 3008 C CA . ARG A 1 372 ? 10.913 6.502 8.370 1.00 84.44 372 ARG A CA 1
ATOM 3009 C C . ARG A 1 372 ? 10.317 7.572 7.466 1.00 84.44 372 ARG A C 1
ATOM 3011 O O . ARG A 1 372 ? 9.659 7.254 6.486 1.00 84.44 372 ARG A O 1
ATOM 3018 N N . PHE A 1 373 ? 10.622 8.828 7.773 1.00 83.50 373 PHE A N 1
ATOM 3019 C CA . PHE A 1 373 ? 10.200 9.987 6.995 1.00 83.50 373 PHE A CA 1
ATOM 3020 C C . PHE A 1 373 ? 11.402 10.831 6.581 1.00 83.50 373 PHE A C 1
ATOM 3022 O O . PHE A 1 373 ? 12.391 10.934 7.313 1.00 83.50 373 PHE A O 1
ATOM 3029 N N . GLU A 1 374 ? 11.318 11.462 5.414 1.00 79.50 374 GLU A N 1
ATOM 3030 C CA . GLU A 1 374 ? 12.298 12.461 4.999 1.00 79.50 374 GLU A CA 1
ATOM 3031 C C . GLU A 1 374 ? 12.160 13.712 5.875 1.00 79.50 374 GLU A C 1
ATOM 3033 O O . GLU A 1 374 ? 11.063 14.239 6.059 1.00 79.50 374 GLU A O 1
ATOM 3038 N N . ASN A 1 375 ? 13.272 14.210 6.424 1.00 72.94 375 ASN A N 1
ATOM 3039 C CA . ASN A 1 375 ? 13.264 15.460 7.180 1.00 72.94 375 ASN A CA 1
ATOM 3040 C C . ASN A 1 375 ? 13.301 16.644 6.209 1.00 72.94 375 ASN A C 1
ATOM 3042 O O . ASN A 1 375 ? 14.330 17.307 6.027 1.00 72.94 375 ASN A O 1
ATOM 3046 N N . THR A 1 376 ? 12.183 16.898 5.535 1.00 61.88 376 THR A N 1
ATOM 3047 C CA . THR A 1 376 ? 12.066 18.094 4.715 1.00 61.88 376 THR A CA 1
ATOM 3048 C C . THR A 1 376 ? 11.974 19.282 5.678 1.00 61.88 376 THR A C 1
ATOM 3050 O O . THR A 1 376 ? 11.090 19.372 6.527 1.00 61.88 376 THR A O 1
ATOM 3053 N N . HIS A 1 377 ? 12.875 20.260 5.556 1.00 59.19 377 HIS A N 1
ATOM 3054 C CA . HIS A 1 377 ? 12.776 21.534 6.296 1.00 59.19 377 HIS A CA 1
ATOM 3055 C C . HIS A 1 377 ? 11.560 22.374 5.835 1.00 59.19 377 HIS A C 1
ATOM 3057 O O . HIS A 1 377 ? 11.444 23.563 6.133 1.00 59.19 377 HIS A O 1
ATOM 3063 N N . SER A 1 378 ? 10.674 21.758 5.053 1.00 58.84 378 SER A N 1
ATOM 3064 C CA . SER A 1 378 ? 9.455 22.310 4.512 1.00 58.84 378 SER A CA 1
ATOM 3065 C C . SER A 1 378 ? 8.326 22.149 5.539 1.00 58.84 378 SER A C 1
ATOM 3067 O O . SER A 1 378 ? 8.367 21.315 6.446 1.00 58.84 378 SER A O 1
ATOM 3069 N N . GLY A 1 379 ? 7.293 22.979 5.446 1.00 65.19 379 GLY A N 1
ATOM 3070 C CA . GLY A 1 379 ? 6.149 22.963 6.364 1.00 65.19 379 GLY A CA 1
ATOM 3071 C C . GLY A 1 379 ? 5.296 21.682 6.345 1.00 65.19 379 GLY A C 1
ATOM 3072 O O . GLY A 1 379 ? 4.238 21.677 6.973 1.00 65.19 379 GLY A O 1
ATOM 3073 N N . GLU A 1 380 ? 5.724 20.618 5.658 1.00 81.44 380 GLU A N 1
ATOM 3074 C CA . GLU A 1 380 ? 5.050 19.319 5.585 1.00 81.44 380 GLU A CA 1
ATOM 3075 C C . GLU A 1 380 ? 4.773 18.740 6.978 1.00 81.44 380 GLU A C 1
ATOM 3077 O O . GLU A 1 380 ? 5.552 18.912 7.917 1.00 81.44 380 GLU A O 1
ATOM 3082 N N . GLN A 1 381 ? 3.611 18.106 7.140 1.00 87.19 381 GLN A N 1
ATOM 3083 C CA . GLN A 1 381 ? 3.170 17.578 8.435 1.00 87.19 381 GLN A CA 1
ATOM 3084 C C . GLN A 1 381 ? 3.516 16.109 8.643 1.00 87.19 381 GLN A C 1
ATOM 3086 O O . GLN A 1 381 ? 3.572 15.673 9.793 1.00 87.19 381 GLN A O 1
ATOM 3091 N N . ILE A 1 382 ? 3.746 15.366 7.564 1.00 88.25 382 ILE A N 1
ATOM 3092 C CA . ILE A 1 382 ? 4.113 13.955 7.626 1.00 88.25 382 ILE A CA 1
ATOM 3093 C C . ILE A 1 382 ? 5.417 13.774 8.424 1.00 88.25 382 ILE A C 1
ATOM 3095 O O . ILE A 1 382 ? 6.316 14.613 8.369 1.00 88.25 382 ILE A O 1
ATOM 3099 N N . GLY A 1 383 ? 5.481 12.737 9.257 1.00 88.12 383 GLY A N 1
ATOM 3100 C CA . GLY A 1 383 ? 6.605 12.450 10.154 1.00 88.12 383 GLY A CA 1
ATOM 3101 C C . GLY A 1 383 ? 6.703 13.314 11.414 1.00 88.12 383 GLY A C 1
ATOM 3102 O O . GLY A 1 383 ? 7.500 13.017 12.304 1.00 88.12 383 GLY A O 1
ATOM 3103 N N . LYS A 1 384 ? 5.882 14.362 11.559 1.00 90.75 384 LYS A N 1
ATOM 3104 C CA . LYS A 1 384 ? 5.863 15.203 12.768 1.00 90.75 384 LYS A CA 1
ATOM 3105 C C . LYS A 1 384 ? 4.880 14.636 13.791 1.00 90.75 384 LYS A C 1
ATOM 3107 O O . LYS A 1 384 ? 3.710 14.477 13.471 1.00 90.75 384 LYS A O 1
ATOM 3112 N N . SER A 1 385 ? 5.326 14.381 15.021 1.00 92.81 385 SER A N 1
ATOM 3113 C CA . SER A 1 385 ? 4.453 13.936 16.126 1.00 92.81 385 SER A CA 1
ATOM 3114 C C . SER A 1 385 ? 3.268 14.887 16.337 1.00 92.81 385 SER A C 1
ATOM 3116 O O . SER A 1 385 ? 3.469 16.101 16.438 1.00 92.81 385 SER A O 1
ATOM 3118 N N . MET A 1 386 ? 2.054 14.339 16.443 1.00 94.56 386 MET A N 1
ATOM 3119 C CA . MET A 1 386 ? 0.843 15.086 16.804 1.00 94.56 386 MET A CA 1
ATOM 3120 C C . MET A 1 386 ? 0.829 15.453 18.297 1.00 94.56 386 MET A C 1
ATOM 3122 O O . MET A 1 386 ? 0.302 16.502 18.685 1.00 94.56 386 MET A O 1
ATOM 3126 N N . ASN A 1 387 ? 1.491 14.644 19.128 1.00 93.94 387 ASN A N 1
ATOM 3127 C CA . ASN A 1 387 ? 1.650 14.894 20.561 1.00 93.94 387 ASN A CA 1
ATOM 3128 C C . ASN A 1 387 ? 2.550 16.096 20.876 1.00 93.94 387 ASN A C 1
ATOM 3130 O O . ASN A 1 387 ? 2.444 16.666 21.960 1.00 93.94 387 ASN A O 1
ATOM 3134 N N . ASN A 1 388 ? 3.435 16.505 19.963 1.00 89.38 388 ASN A N 1
ATOM 3135 C CA . ASN A 1 388 ? 4.367 17.600 20.217 1.00 89.38 388 ASN A CA 1
ATOM 3136 C C . ASN A 1 388 ? 3.851 18.945 19.653 1.00 89.38 388 ASN A C 1
ATOM 3138 O O . ASN A 1 388 ? 3.908 19.154 18.437 1.00 89.38 388 ASN A O 1
ATOM 3142 N N . PRO A 1 389 ? 3.434 19.906 20.505 1.00 86.81 389 PRO A N 1
ATOM 3143 C CA . PRO A 1 389 ? 2.903 21.197 20.056 1.00 86.81 389 PRO A CA 1
ATOM 3144 C C . PRO A 1 389 ? 3.926 22.086 19.343 1.00 86.81 389 PRO A C 1
ATOM 3146 O O . PRO A 1 389 ? 3.542 23.002 18.622 1.00 86.81 389 PRO A O 1
ATOM 3149 N N . TYR A 1 390 ? 5.224 21.827 19.516 1.00 83.12 390 TYR A N 1
ATOM 3150 C CA . TYR A 1 390 ? 6.282 22.551 18.810 1.00 83.12 390 TYR A CA 1
ATOM 3151 C C . TYR A 1 390 ? 6.518 22.013 17.396 1.00 83.12 390 TYR A C 1
ATOM 3153 O O . TYR A 1 390 ? 7.071 22.720 16.556 1.00 83.12 390 TYR A O 1
ATOM 3161 N N . ASN A 1 391 ? 6.091 20.777 17.122 1.00 77.62 391 ASN A N 1
ATOM 3162 C CA . ASN A 1 391 ? 6.304 20.130 15.833 1.00 77.62 391 ASN A CA 1
ATOM 3163 C C . ASN A 1 391 ? 5.151 20.384 14.855 1.00 77.62 391 ASN A C 1
ATOM 3165 O O . ASN A 1 391 ? 5.351 20.287 13.648 1.00 77.62 391 ASN A O 1
ATOM 3169 N N . THR A 1 392 ? 3.942 20.694 15.328 1.00 83.50 392 THR A N 1
ATOM 3170 C CA . THR A 1 392 ? 2.773 20.787 14.446 1.00 83.50 392 THR A CA 1
ATOM 3171 C C . THR A 1 392 ? 1.714 21.771 14.939 1.00 83.50 392 THR A C 1
ATOM 3173 O O . THR A 1 392 ? 1.432 21.867 16.130 1.00 83.50 392 THR A O 1
ATOM 3176 N N . GLY A 1 393 ? 1.058 22.459 13.997 1.00 86.00 393 GLY A N 1
ATOM 3177 C CA . GLY A 1 393 ? -0.158 23.238 14.271 1.00 86.00 393 GLY A CA 1
ATOM 3178 C C . GLY A 1 393 ? -1.401 22.371 14.522 1.00 86.00 393 GLY A C 1
ATOM 3179 O O . GLY A 1 393 ? -2.443 22.879 14.933 1.00 86.00 393 GLY A O 1
ATOM 3180 N N . TYR A 1 394 ? -1.299 21.057 14.311 1.00 91.06 394 TYR A N 1
ATOM 3181 C CA . TYR A 1 394 ? -2.378 20.088 14.496 1.00 91.06 394 TYR A CA 1
ATOM 3182 C C . TYR A 1 394 ? -2.308 19.372 15.846 1.00 91.06 394 TYR A C 1
ATOM 3184 O O . TYR A 1 394 ? -2.831 18.272 15.983 1.00 91.06 394 TYR A O 1
ATOM 3192 N N . HIS A 1 395 ? -1.668 19.986 16.841 1.00 94.12 395 HIS A N 1
ATOM 3193 C CA . HIS A 1 395 ? -1.437 19.357 18.133 1.00 94.12 395 HIS A CA 1
ATOM 3194 C C . HIS A 1 395 ? -2.719 18.813 18.781 1.00 94.12 395 HIS A C 1
ATOM 3196 O O . HIS A 1 395 ? -3.714 19.531 18.929 1.00 94.12 395 HIS A O 1
ATOM 3202 N N . LEU A 1 396 ? -2.646 17.552 19.200 1.00 94.94 396 LEU A N 1
ATOM 3203 C CA . LEU A 1 396 ? -3.590 16.882 20.083 1.00 94.94 396 LEU A CA 1
ATOM 3204 C C . LEU A 1 396 ? -2.793 15.869 20.908 1.00 94.94 396 LEU A C 1
ATOM 3206 O O . LEU A 1 396 ? -2.081 15.047 20.340 1.00 94.94 396 LEU A O 1
ATOM 3210 N N . ASP A 1 397 ? -2.898 15.930 22.234 1.00 95.12 397 ASP A N 1
ATOM 3211 C CA . ASP A 1 397 ? -2.212 14.984 23.122 1.00 95.12 397 ASP A CA 1
ATOM 3212 C C . ASP A 1 397 ? -2.942 13.635 23.134 1.00 95.12 397 ASP A C 1
ATOM 3214 O O . ASP A 1 397 ? -3.853 13.398 23.934 1.00 95.12 397 ASP A O 1
ATOM 3218 N N . LEU A 1 398 ? -2.547 12.748 22.223 1.00 96.69 398 LEU A N 1
ATOM 3219 C CA . LEU A 1 398 ? -3.101 11.410 22.066 1.00 96.69 398 LEU A CA 1
ATOM 3220 C C . LEU A 1 398 ? -2.829 10.522 23.280 1.00 96.69 398 LEU A C 1
ATOM 3222 O O . LEU A 1 398 ? -3.570 9.557 23.466 1.00 96.69 398 LEU A O 1
ATOM 3226 N N . GLY A 1 399 ? -1.869 10.860 24.146 1.00 93.50 399 GLY A N 1
ATOM 3227 C CA . GLY A 1 399 ? -1.615 10.145 25.397 1.00 93.50 399 GLY A CA 1
ATOM 3228 C C . GLY A 1 399 ? -2.831 10.116 26.327 1.00 93.50 399 GLY A C 1
ATOM 3229 O O . GLY A 1 399 ? -3.042 9.130 27.025 1.00 93.50 399 GLY A O 1
ATOM 3230 N N . THR A 1 400 ? -3.690 11.141 26.281 1.00 93.44 400 THR A N 1
ATOM 3231 C CA . THR A 1 400 ? -4.925 11.189 27.087 1.00 93.44 400 THR A CA 1
ATOM 3232 C C . THR A 1 400 ? -6.191 10.832 26.301 1.00 93.44 400 THR A C 1
ATOM 3234 O O . THR A 1 400 ? -7.295 10.931 26.842 1.00 93.44 400 THR A O 1
ATOM 3237 N N . ARG A 1 401 ? -6.081 10.470 25.015 1.00 96.38 401 ARG A N 1
ATOM 3238 C CA . ARG A 1 401 ? -7.224 10.097 24.165 1.00 96.38 401 ARG A CA 1
ATOM 3239 C C . ARG A 1 401 ? -7.284 8.584 24.048 1.00 96.38 401 ARG A C 1
ATOM 3241 O O . ARG A 1 401 ? -6.720 7.984 23.134 1.00 96.38 401 ARG A O 1
ATOM 3248 N N . ASN A 1 402 ? -7.995 7.966 24.986 1.00 93.62 402 ASN A N 1
ATOM 3249 C CA . ASN A 1 402 ? -8.135 6.510 25.059 1.00 93.62 402 ASN A CA 1
ATOM 3250 C C . ASN A 1 402 ? -8.935 5.909 23.901 1.00 93.62 402 ASN A C 1
ATOM 3252 O O . ASN A 1 402 ? -8.958 4.701 23.778 1.00 93.62 402 ASN A O 1
ATOM 3256 N N . TRP A 1 403 ? -9.587 6.720 23.069 1.00 96.88 403 TRP A N 1
ATOM 3257 C CA . TRP A 1 403 ? -10.313 6.264 21.883 1.00 96.88 403 TRP A CA 1
ATOM 3258 C C . TRP A 1 403 ? -9.423 6.122 20.643 1.00 96.88 403 TRP A C 1
ATOM 3260 O O . TRP A 1 403 ? -9.869 5.594 19.631 1.00 96.88 403 TRP A O 1
ATOM 3270 N N . TYR A 1 404 ? -8.176 6.593 20.687 1.00 98.44 404 TYR A N 1
ATOM 3271 C CA . TYR A 1 404 ? -7.221 6.458 19.588 1.00 98.44 404 TYR A CA 1
ATOM 3272 C C . TYR A 1 404 ? -6.238 5.323 19.891 1.00 98.44 404 TYR A C 1
ATOM 3274 O O . TYR A 1 404 ? -5.597 5.343 20.944 1.00 98.44 404 TYR A O 1
ATOM 3282 N N . ALA A 1 405 ? -6.121 4.336 18.999 1.00 98.19 405 ALA A N 1
ATOM 3283 C CA . ALA A 1 405 ? -5.445 3.068 19.302 1.00 98.19 405 ALA A CA 1
ATOM 3284 C C . ALA A 1 405 ? -3.911 3.149 19.414 1.00 98.19 405 ALA A C 1
ATOM 3286 O O . ALA A 1 405 ? -3.315 2.369 20.159 1.00 98.19 405 ALA A O 1
ATOM 3287 N N . TYR A 1 406 ? -3.278 4.090 18.712 1.00 98.25 406 TYR A N 1
ATOM 3288 C CA . TYR A 1 406 ? -1.821 4.251 18.684 1.00 98.25 406 TYR A CA 1
ATOM 3289 C C . TYR A 1 406 ? -1.328 5.321 19.666 1.00 98.25 406 TYR A C 1
ATOM 3291 O O . TYR A 1 406 ? -2.093 6.168 20.133 1.00 98.25 406 TYR A O 1
ATOM 3299 N N . THR A 1 407 ? -0.043 5.281 20.017 1.00 97.44 407 THR A N 1
ATOM 3300 C CA . THR A 1 407 ? 0.588 6.235 20.942 1.00 97.44 407 THR A CA 1
ATOM 3301 C C . THR A 1 407 ? 0.749 7.635 20.350 1.00 97.44 407 THR A C 1
ATOM 3303 O O . THR A 1 407 ? 0.779 8.606 21.103 1.00 97.44 407 THR A O 1
ATOM 3306 N N . ASP A 1 408 ? 0.838 7.759 19.025 1.00 96.62 408 ASP A N 1
ATOM 3307 C CA . ASP A 1 408 ? 0.994 9.027 18.303 1.00 96.62 408 ASP A CA 1
ATOM 3308 C C . ASP A 1 408 ? 0.333 8.938 16.912 1.00 96.62 408 ASP A C 1
ATOM 3310 O O . ASP A 1 408 ? -0.206 7.894 16.548 1.00 96.62 408 ASP A O 1
ATOM 3314 N N . CYS A 1 409 ? 0.350 10.038 16.159 1.00 95.69 409 CYS A N 1
ATOM 3315 C CA . CYS A 1 409 ? -0.027 10.101 14.752 1.00 95.69 409 CYS A CA 1
ATOM 3316 C C . CYS A 1 409 ? 1.036 10.894 13.986 1.00 95.69 409 CYS A C 1
ATOM 3318 O O . CYS A 1 409 ? 1.180 12.110 14.167 1.00 95.69 409 CYS A O 1
ATOM 3320 N N . PHE A 1 410 ? 1.767 10.208 13.107 1.00 93.81 410 PHE A N 1
ATOM 3321 C CA . PHE A 1 410 ? 2.797 10.812 12.251 1.00 93.81 410 PHE A CA 1
ATOM 3322 C C . PHE A 1 410 ? 2.322 11.072 10.817 1.00 93.81 410 PHE A C 1
ATOM 3324 O O . PHE A 1 410 ? 3.129 11.398 9.947 1.00 93.81 410 PHE A O 1
ATOM 3331 N N . GLY A 1 411 ? 1.016 10.960 10.577 1.00 92.31 411 GLY A N 1
ATOM 3332 C CA . GLY A 1 411 ? 0.413 11.150 9.266 1.00 92.31 411 GLY A CA 1
ATOM 3333 C C . GLY A 1 411 ? 0.489 12.579 8.715 1.00 92.31 411 GLY A C 1
ATOM 3334 O O . GLY A 1 411 ? 1.023 13.522 9.316 1.00 92.31 411 GLY A O 1
ATOM 3335 N N . THR A 1 412 ? -0.088 12.721 7.532 1.00 92.94 412 THR A N 1
ATOM 3336 C CA . THR A 1 412 ? -0.330 13.962 6.797 1.00 92.94 412 THR A CA 1
ATOM 3337 C C . THR A 1 412 ? -1.193 14.958 7.582 1.00 92.94 412 THR A C 1
ATOM 3339 O O . THR A 1 412 ? -1.766 14.659 8.635 1.00 92.94 412 THR A O 1
ATOM 3342 N N . SER A 1 413 ? -1.288 16.189 7.071 1.00 93.50 413 SER A N 1
ATOM 3343 C CA . SER A 1 413 ? -2.198 17.211 7.604 1.00 93.50 413 SER A CA 1
ATOM 3344 C C . SER A 1 413 ? -3.642 16.714 7.644 1.00 93.50 413 SER A C 1
ATOM 3346 O O . SER A 1 413 ? -4.311 16.870 8.658 1.00 93.50 413 SER A O 1
ATOM 3348 N N . GLU A 1 414 ? -4.094 16.077 6.570 1.00 95.19 414 GLU A N 1
ATOM 3349 C CA . GLU A 1 414 ? -5.454 15.587 6.387 1.00 95.19 414 GLU A CA 1
ATOM 3350 C C . GLU A 1 414 ? -5.792 14.477 7.391 1.00 95.19 414 GLU A C 1
ATOM 3352 O O . GLU A 1 414 ? -6.855 14.511 8.015 1.00 95.19 414 GLU A O 1
ATOM 3357 N N . GLU A 1 415 ? -4.870 13.537 7.622 1.00 96.62 415 GLU A N 1
ATOM 3358 C CA . GLU A 1 415 ? -5.027 12.499 8.649 1.00 96.62 415 GLU A CA 1
ATOM 3359 C C . GLU A 1 415 ? -5.140 13.108 10.053 1.00 96.62 415 GLU A C 1
ATOM 3361 O O . GLU A 1 415 ? -6.029 12.750 10.828 1.00 96.62 415 GLU A O 1
ATOM 3366 N N . LYS A 1 416 ? -4.297 14.092 10.382 1.00 96.56 416 LYS A N 1
ATOM 3367 C CA . LYS A 1 416 ? -4.353 14.784 11.681 1.00 96.56 416 LYS A CA 1
ATOM 3368 C C . LYS A 1 416 ? -5.632 15.596 11.859 1.00 96.56 416 LYS A C 1
ATOM 3370 O O . LYS A 1 416 ? -6.174 15.659 12.964 1.00 96.56 416 LYS A O 1
ATOM 3375 N N . GLU A 1 417 ? -6.141 16.209 10.795 1.00 95.62 417 GLU A N 1
ATOM 3376 C CA . GLU A 1 417 ? -7.434 16.894 10.817 1.00 95.62 417 GLU A CA 1
ATOM 3377 C C . GLU A 1 417 ? -8.590 15.935 11.084 1.00 95.62 417 GLU A C 1
ATOM 3379 O O . GLU A 1 417 ? -9.465 16.273 11.884 1.00 95.62 417 GLU A O 1
ATOM 3384 N N . LEU A 1 418 ? -8.571 14.732 10.498 1.00 97.44 418 LEU A N 1
ATOM 3385 C CA . LEU A 1 418 ? -9.560 13.702 10.813 1.00 97.44 418 LEU A CA 1
ATOM 3386 C C . LEU A 1 418 ? -9.496 13.323 12.296 1.00 97.44 418 LEU A C 1
ATOM 3388 O O . LEU A 1 418 ? -10.530 13.251 12.959 1.00 97.44 418 LEU A O 1
ATOM 3392 N N . VAL A 1 419 ? -8.298 13.112 12.846 1.00 98.00 419 VAL A N 1
ATOM 3393 C CA . VAL A 1 419 ? -8.141 12.777 14.269 1.00 98.00 419 VAL A CA 1
ATOM 3394 C C . VAL A 1 419 ? -8.738 13.881 15.156 1.00 98.00 419 VAL A C 1
ATOM 3396 O O . VAL A 1 419 ? -9.498 13.585 16.079 1.00 98.00 419 VAL A O 1
ATOM 3399 N N . LYS A 1 420 ? -8.495 15.162 14.843 1.00 96.06 420 LYS A N 1
ATOM 3400 C CA . LYS A 1 420 ? -9.125 16.293 15.555 1.00 96.06 420 LYS A CA 1
ATOM 3401 C C . LYS A 1 420 ? -10.643 16.344 15.367 1.00 96.06 420 LYS A C 1
ATOM 3403 O O . LYS A 1 420 ? -11.358 16.711 16.299 1.00 96.06 420 LYS A O 1
ATOM 3408 N N . TYR A 1 421 ? -11.142 15.989 14.185 1.00 95.62 421 TYR A N 1
ATOM 3409 C CA . TYR A 1 421 ? -12.577 15.904 13.924 1.00 95.62 421 TYR A CA 1
ATOM 3410 C C . TYR A 1 421 ? -13.235 14.874 14.841 1.00 95.62 421 TYR A C 1
ATOM 3412 O O . TYR A 1 421 ? -14.198 15.208 15.536 1.00 95.62 421 TYR A O 1
ATOM 3420 N N . ILE A 1 422 ? -12.674 13.663 14.902 1.00 96.31 422 ILE A N 1
ATOM 3421 C CA . ILE A 1 422 ? -13.163 12.587 15.768 1.00 96.31 422 ILE A CA 1
ATOM 3422 C C . ILE A 1 422 ? -13.083 12.992 17.244 1.00 96.31 422 ILE A C 1
ATOM 3424 O O . ILE A 1 422 ? -14.069 12.803 17.953 1.00 96.31 422 ILE A O 1
ATOM 3428 N N . ASP A 1 423 ? -11.998 13.637 17.695 1.00 96.06 423 ASP A N 1
ATOM 3429 C CA . ASP A 1 423 ? -11.895 14.195 19.058 1.00 96.06 423 ASP A CA 1
ATOM 3430 C C . ASP A 1 423 ? -13.069 15.143 19.365 1.00 96.06 423 ASP A C 1
ATOM 3432 O O . ASP A 1 423 ? -13.715 15.037 20.408 1.00 96.06 423 ASP A O 1
ATOM 3436 N N . SER A 1 424 ? -13.425 16.009 18.410 1.00 94.00 424 SER A N 1
ATOM 3437 C CA . SER A 1 424 ? -14.500 16.996 18.575 1.00 94.00 424 SER A CA 1
ATOM 3438 C C . SER A 1 424 ? -15.904 16.388 18.706 1.00 94.00 424 SER A C 1
ATOM 3440 O O . SER A 1 424 ? -16.803 17.025 19.263 1.00 94.00 424 SER A O 1
ATOM 3442 N N . ILE A 1 425 ? -16.109 15.167 18.200 1.00 94.00 425 ILE A N 1
ATOM 3443 C CA . ILE A 1 425 ? -17.383 14.438 18.285 1.00 94.00 425 ILE A CA 1
ATOM 3444 C C . ILE A 1 425 ? -17.322 13.231 19.229 1.00 94.00 425 ILE A C 1
ATOM 3446 O O . ILE A 1 425 ? -18.349 12.585 19.442 1.00 94.00 425 ILE A O 1
ATOM 3450 N N . TYR A 1 426 ? -16.163 12.946 19.830 1.00 94.44 426 TYR A N 1
ATOM 3451 C CA . TYR A 1 426 ? -15.927 11.753 20.639 1.00 94.44 426 TYR A CA 1
ATOM 3452 C C . TYR A 1 426 ? -16.946 11.604 21.767 1.00 94.44 426 TYR A C 1
ATOM 3454 O O . TYR A 1 426 ? -17.509 10.528 21.929 1.00 94.44 426 TYR A O 1
ATOM 3462 N N . MET A 1 427 ? -17.255 12.680 22.497 1.00 93.56 427 MET A N 1
ATOM 3463 C CA . MET A 1 427 ? -18.233 12.616 23.592 1.00 93.56 427 MET A CA 1
ATOM 3464 C C . MET A 1 427 ? -19.607 12.139 23.105 1.00 93.56 427 MET A C 1
ATOM 3466 O O . MET A 1 427 ? -20.212 11.273 23.723 1.00 93.56 427 MET A O 1
ATOM 3470 N N . LYS A 1 428 ? -20.063 12.618 21.940 1.00 93.75 428 LYS A N 1
ATOM 3471 C CA . LYS A 1 428 ? -21.334 12.183 21.340 1.00 93.75 428 LYS A CA 1
ATOM 3472 C C . LYS A 1 428 ? -21.281 10.724 20.877 1.00 93.75 428 LYS A C 1
ATOM 3474 O O . LYS A 1 428 ? -22.274 10.009 20.996 1.00 93.75 428 LYS A O 1
ATOM 3479 N N . LEU A 1 429 ? -20.139 10.295 20.328 1.00 94.06 429 LEU A N 1
ATOM 3480 C CA . LEU A 1 429 ? -19.907 8.895 19.962 1.00 94.06 429 LEU A CA 1
ATOM 3481 C C . LEU A 1 429 ? -19.960 8.009 21.202 1.00 94.06 429 LEU A C 1
ATOM 3483 O O . LEU A 1 429 ? -20.700 7.034 21.204 1.00 94.06 429 LEU A O 1
ATOM 3487 N N . HIS A 1 430 ? -19.248 8.379 22.259 1.00 93.69 430 HIS A N 1
ATOM 3488 C CA . HIS A 1 430 ? -19.181 7.624 23.501 1.00 93.69 430 HIS A CA 1
ATOM 3489 C C . HIS A 1 430 ? -20.542 7.530 24.204 1.00 93.69 430 HIS A C 1
ATOM 3491 O O . HIS A 1 430 ? -20.929 6.444 24.624 1.00 93.69 430 HIS A O 1
ATOM 3497 N N . ASP A 1 431 ? -21.317 8.619 24.245 1.00 93.50 431 ASP A N 1
ATOM 3498 C CA . ASP A 1 431 ? -22.661 8.626 24.840 1.00 93.50 431 ASP A CA 1
ATOM 3499 C C . ASP A 1 431 ? -23.611 7.623 24.157 1.00 93.50 431 ASP A C 1
ATOM 3501 O O . ASP A 1 431 ? -24.478 7.033 24.803 1.00 93.50 431 ASP A O 1
ATOM 3505 N N . LYS A 1 432 ? -23.461 7.420 22.841 1.00 92.69 432 LYS A N 1
ATOM 3506 C CA . LYS A 1 432 ? -24.307 6.505 22.056 1.00 92.69 432 LYS A CA 1
ATOM 3507 C C . LYS A 1 432 ? -23.732 5.090 21.934 1.00 92.69 432 LYS A C 1
ATOM 3509 O O . LYS A 1 432 ? -24.493 4.122 21.875 1.00 92.69 432 LYS A O 1
ATOM 3514 N N . TYR A 1 433 ? -22.412 4.975 21.865 1.00 93.56 433 TYR A N 1
ATOM 3515 C CA . TYR A 1 433 ? -21.643 3.745 21.686 1.00 93.56 433 TYR A CA 1
ATOM 3516 C C . TYR A 1 433 ? -20.792 3.486 22.926 1.00 93.56 433 TYR A C 1
ATOM 3518 O O . TYR A 1 433 ? -19.566 3.465 22.885 1.00 93.56 433 TYR A O 1
ATOM 3526 N N . SER A 1 434 ? -21.482 3.316 24.053 1.00 87.56 434 SER A N 1
ATOM 3527 C CA . SER A 1 434 ? -20.890 3.294 25.392 1.00 87.56 434 SER A CA 1
ATOM 3528 C C . SER A 1 434 ? -19.957 2.115 25.668 1.00 87.56 434 SER A C 1
ATOM 3530 O O . SER A 1 434 ? -19.239 2.143 26.662 1.00 87.56 434 SER A O 1
ATOM 3532 N N . GLU A 1 435 ? -19.980 1.068 24.838 1.00 92.00 435 GLU A N 1
ATOM 3533 C CA . GLU A 1 435 ? -19.163 -0.129 25.059 1.00 92.00 435 GLU A CA 1
ATOM 3534 C C . GLU A 1 435 ? -17.741 0.068 24.530 1.00 92.00 435 GLU A C 1
ATOM 3536 O O . GLU A 1 435 ? -16.778 -0.117 25.269 1.00 92.00 435 GLU A O 1
ATOM 3541 N N . GLU A 1 436 ? -17.593 0.443 23.255 1.00 93.31 436 GLU A N 1
ATOM 3542 C CA . GLU A 1 436 ? -16.286 0.660 22.626 1.00 93.31 436 GLU A CA 1
ATOM 3543 C C . GLU A 1 436 ? -16.381 1.755 21.548 1.00 93.31 436 GLU A C 1
ATOM 3545 O O . GLU A 1 436 ? -17.267 1.716 20.692 1.00 93.31 436 GLU A O 1
ATOM 3550 N N . VAL A 1 437 ? -15.430 2.695 21.566 1.00 97.50 437 VAL A N 1
ATOM 3551 C CA . VAL A 1 437 ? -15.176 3.674 20.496 1.00 97.50 437 VAL A CA 1
ATOM 3552 C C . VAL A 1 437 ? -13.676 3.684 20.236 1.00 97.50 437 VAL A C 1
ATOM 3554 O O . VAL A 1 437 ? -12.911 4.099 21.105 1.00 97.50 437 VAL A O 1
ATOM 3557 N N . TRP A 1 438 ? -13.266 3.228 19.054 1.00 98.31 438 TRP A N 1
ATOM 3558 C CA . TRP A 1 438 ? -11.858 3.165 18.664 1.00 98.31 438 TRP A CA 1
ATOM 3559 C C . TRP A 1 438 ? -11.646 3.706 17.258 1.00 98.31 438 TRP A C 1
ATOM 3561 O O . TRP A 1 438 ? -12.216 3.181 16.305 1.00 98.31 438 TRP A O 1
ATOM 3571 N N . LEU A 1 439 ? -10.789 4.713 17.120 1.00 98.69 439 LEU A N 1
ATOM 3572 C CA . LEU A 1 439 ? -10.198 5.095 15.844 1.00 98.69 439 LEU A CA 1
ATOM 3573 C C . LEU A 1 439 ? -8.836 4.405 15.723 1.00 98.69 439 LEU A C 1
ATOM 3575 O O . LEU A 1 439 ? -7.950 4.612 16.558 1.00 98.69 439 LEU A O 1
ATOM 3579 N N . VAL A 1 440 ? -8.684 3.579 14.693 1.00 98.56 440 VAL A N 1
ATOM 3580 C CA . VAL A 1 440 ? -7.457 2.827 14.415 1.00 98.56 440 VAL A CA 1
ATOM 3581 C C . VAL A 1 440 ? -6.921 3.278 13.060 1.00 98.56 440 VAL A C 1
ATOM 3583 O O . VAL A 1 440 ? -7.637 3.190 12.062 1.00 98.56 440 VAL A O 1
ATOM 3586 N N . ARG A 1 441 ? -5.686 3.790 13.037 1.00 97.56 441 ARG A N 1
ATOM 3587 C CA . ARG A 1 441 ? -4.952 4.113 11.807 1.00 97.56 441 ARG A CA 1
ATOM 3588 C C . ARG A 1 441 ? -4.489 2.818 11.145 1.00 97.56 441 ARG A C 1
ATOM 3590 O O . ARG A 1 441 ? -4.119 1.874 11.836 1.00 97.56 441 ARG A O 1
ATOM 3597 N N . ASN A 1 442 ? -4.553 2.753 9.827 1.00 96.00 442 ASN A N 1
ATOM 3598 C CA . ASN A 1 442 ? -4.146 1.601 9.038 1.00 96.00 442 ASN A CA 1
ATOM 3599 C C . ASN A 1 442 ? -2.921 1.976 8.200 1.00 96.00 442 ASN A C 1
ATOM 3601 O O . ASN A 1 442 ? -3.059 2.439 7.071 1.00 96.00 442 ASN A O 1
ATOM 3605 N N . GLU A 1 443 ? -1.722 1.700 8.716 1.00 90.75 443 GLU A N 1
ATOM 3606 C CA . GLU A 1 443 ? -0.453 1.903 7.997 1.00 90.75 443 GLU A CA 1
ATOM 3607 C C . GLU A 1 443 ? -0.206 0.800 6.951 1.00 90.75 443 GLU A C 1
ATOM 3609 O O . GLU A 1 443 ? 0.829 0.132 6.933 1.00 90.75 443 GLU A O 1
ATOM 3614 N N . LEU A 1 444 ? -1.188 0.583 6.068 1.00 88.19 444 LEU A N 1
ATOM 3615 C CA . LEU A 1 444 ? -1.225 -0.497 5.074 1.00 88.19 444 LEU A CA 1
ATOM 3616 C C . LEU A 1 444 ? -1.219 -1.912 5.684 1.00 88.19 444 LEU A C 1
ATOM 3618 O O . LEU A 1 444 ? -0.895 -2.881 4.992 1.00 88.19 444 LEU A O 1
ATOM 3622 N N . ASP A 1 445 ? -1.611 -2.040 6.951 1.00 91.62 445 ASP A N 1
ATOM 3623 C CA . ASP A 1 445 ? -1.748 -3.314 7.664 1.00 91.62 445 ASP A CA 1
ATOM 3624 C C . ASP A 1 445 ? -2.809 -4.221 7.018 1.00 91.62 445 ASP A C 1
ATOM 3626 O O . ASP A 1 445 ? -2.722 -5.452 7.069 1.00 91.62 445 ASP A O 1
ATOM 3630 N N . PHE A 1 446 ? -3.807 -3.631 6.353 1.00 93.50 446 PHE A N 1
ATOM 3631 C CA . PHE A 1 446 ? -4.737 -4.374 5.514 1.00 93.50 446 PHE A CA 1
ATOM 3632 C C . PHE A 1 446 ? -5.285 -3.584 4.322 1.00 93.50 446 PHE A C 1
ATOM 3634 O O . PHE A 1 446 ? -5.100 -2.374 4.176 1.00 93.50 446 PHE A O 1
ATOM 3641 N N . LYS A 1 447 ? -6.011 -4.320 3.472 1.00 92.62 447 LYS A N 1
ATOM 3642 C CA . LYS A 1 447 ? -6.689 -3.827 2.278 1.00 92.62 447 LYS A CA 1
ATOM 3643 C C . LYS A 1 447 ? -8.090 -4.374 2.114 1.00 92.62 447 LYS A C 1
ATOM 3645 O O . LYS A 1 447 ? -8.442 -5.419 2.660 1.00 92.62 447 LYS A O 1
ATOM 3650 N N . ILE A 1 448 ? -8.808 -3.673 1.256 1.00 94.25 448 ILE A N 1
ATOM 3651 C CA . ILE A 1 448 ? -10.054 -4.055 0.613 1.00 94.25 448 ILE A CA 1
ATOM 3652 C C . ILE A 1 448 ? -9.902 -3.859 -0.903 1.00 94.25 448 ILE A C 1
ATOM 3654 O O . ILE A 1 448 ? -9.009 -3.152 -1.365 1.00 94.25 448 ILE A O 1
ATOM 3658 N N . TYR A 1 449 ? -10.736 -4.511 -1.700 1.00 92.56 449 TYR A N 1
ATOM 3659 C CA . TYR A 1 449 ? -10.608 -4.569 -3.155 1.00 92.56 449 TYR A CA 1
ATOM 3660 C C . TYR A 1 449 ? -11.866 -4.022 -3.823 1.00 92.56 449 TYR A C 1
ATOM 3662 O O . TYR A 1 449 ? -12.973 -4.434 -3.486 1.00 92.56 449 TYR A O 1
ATOM 3670 N N . ASN A 1 450 ? -11.711 -3.111 -4.779 1.00 89.19 450 ASN A N 1
ATOM 3671 C CA . ASN A 1 450 ? -12.840 -2.499 -5.470 1.00 89.19 450 ASN A CA 1
ATOM 3672 C C . ASN A 1 450 ? -13.683 -3.550 -6.207 1.00 89.19 450 ASN A C 1
ATOM 3674 O O . ASN A 1 450 ? -13.146 -4.394 -6.924 1.00 89.19 450 ASN A O 1
ATOM 3678 N N . PHE A 1 451 ? -15.007 -3.482 -6.071 1.00 86.31 451 PHE A N 1
ATOM 3679 C CA . PHE A 1 451 ? -15.921 -4.500 -6.599 1.00 86.31 451 PHE A CA 1
ATOM 3680 C C . PHE A 1 451 ? -15.890 -4.633 -8.130 1.00 86.31 451 PHE A C 1
ATOM 3682 O O . PHE A 1 451 ? -16.184 -5.700 -8.653 1.00 86.31 451 PHE A O 1
ATOM 3689 N N . GLU A 1 452 ? -15.547 -3.565 -8.853 1.00 81.19 452 GLU A N 1
ATOM 3690 C CA . GLU A 1 452 ? -15.582 -3.543 -10.325 1.00 81.19 452 GLU A CA 1
ATOM 3691 C C . GLU A 1 452 ? -14.321 -4.072 -11.000 1.00 81.19 452 GLU A C 1
ATOM 3693 O O . GLU A 1 452 ? -14.418 -4.757 -12.013 1.00 81.19 452 GLU A O 1
ATOM 3698 N N . ASP A 1 453 ? -13.148 -3.722 -10.478 1.00 76.06 453 ASP A N 1
ATOM 3699 C CA . ASP A 1 453 ? -11.870 -3.980 -11.151 1.00 76.06 453 ASP A CA 1
ATOM 3700 C C . ASP A 1 453 ? -10.816 -4.609 -10.233 1.00 76.06 453 ASP A C 1
ATOM 3702 O O . ASP A 1 453 ? -9.661 -4.792 -10.623 1.00 76.06 453 ASP A O 1
ATOM 3706 N N . GLY A 1 454 ? -11.202 -4.937 -8.996 1.00 83.75 454 GLY A N 1
ATOM 3707 C CA . GLY A 1 454 ? -10.335 -5.587 -8.026 1.00 83.75 454 GLY A CA 1
ATOM 3708 C C . GLY A 1 454 ? -9.149 -4.728 -7.605 1.00 83.75 454 GLY A C 1
ATOM 3709 O O . GLY A 1 454 ? -8.221 -5.272 -7.006 1.00 83.75 454 GLY A O 1
ATOM 3710 N N . LYS A 1 455 ? -9.134 -3.417 -7.898 1.00 83.88 455 LYS A N 1
ATOM 3711 C CA . LYS A 1 455 ? -8.070 -2.522 -7.429 1.00 83.88 455 LYS A CA 1
ATOM 3712 C C . LYS A 1 455 ? -8.000 -2.548 -5.912 1.00 83.88 455 LYS A C 1
ATOM 3714 O O . LYS A 1 455 ? -9.011 -2.375 -5.234 1.00 83.88 455 LYS A O 1
ATOM 3719 N N . ALA A 1 456 ? -6.800 -2.758 -5.383 1.00 88.06 456 ALA A N 1
ATOM 3720 C CA . ALA A 1 456 ? -6.611 -2.852 -3.948 1.00 88.06 456 ALA A CA 1
ATOM 3721 C C . ALA A 1 456 ? -6.475 -1.462 -3.324 1.00 88.06 456 ALA A C 1
ATOM 3723 O O . ALA A 1 456 ? -5.627 -0.665 -3.716 1.00 88.06 456 ALA A O 1
ATOM 3724 N N . PHE A 1 457 ? -7.271 -1.213 -2.299 1.00 91.69 457 PHE A N 1
ATOM 3725 C CA . PHE A 1 457 ? -7.368 0.032 -1.564 1.00 91.69 457 PHE A CA 1
ATOM 3726 C C . PHE A 1 457 ? -7.114 -0.245 -0.077 1.00 91.69 457 PHE A C 1
ATOM 3728 O O . PHE A 1 457 ? -7.633 -1.211 0.478 1.00 91.69 457 PHE A O 1
ATOM 3735 N N . ALA A 1 458 ? -6.273 0.564 0.560 1.00 93.75 458 ALA A N 1
ATOM 3736 C CA . ALA A 1 458 ? -6.046 0.528 2.000 1.00 93.75 458 ALA A CA 1
ATOM 3737 C C . ALA A 1 458 ? -6.598 1.839 2.575 1.00 93.75 458 ALA A C 1
ATOM 3739 O O . ALA A 1 458 ? -5.939 2.853 2.386 1.00 93.75 458 ALA A O 1
ATOM 3740 N N . PRO A 1 459 ? -7.797 1.835 3.186 1.00 96.06 459 PRO A N 1
ATOM 3741 C CA . PRO A 1 459 ? -8.336 3.021 3.844 1.00 96.06 459 PRO A CA 1
ATOM 3742 C C . PRO A 1 459 ? -7.411 3.451 4.978 1.00 96.06 459 PRO A C 1
ATOM 3744 O O . PRO A 1 459 ? -7.000 2.580 5.746 1.00 96.06 459 PRO A O 1
ATOM 3747 N N . ASP A 1 460 ? -7.133 4.746 5.109 1.00 97.31 460 ASP A N 1
ATOM 3748 C CA . ASP A 1 460 ? -6.209 5.274 6.125 1.00 97.31 460 ASP A CA 1
ATOM 3749 C C . ASP A 1 460 ? -6.674 5.008 7.570 1.00 97.31 460 ASP A C 1
ATOM 3751 O O . ASP A 1 460 ? -5.857 4.812 8.470 1.00 97.31 460 ASP A O 1
ATOM 3755 N N . PHE A 1 461 ? -7.988 4.974 7.822 1.00 98.56 461 PHE A N 1
ATOM 3756 C CA . PHE A 1 461 ? -8.544 4.734 9.157 1.00 98.56 461 PHE A CA 1
ATOM 3757 C C . PHE A 1 461 ? -9.747 3.795 9.156 1.00 98.56 461 PHE A C 1
ATOM 3759 O O . PHE A 1 461 ? -10.531 3.721 8.205 1.00 98.56 461 PHE A O 1
ATOM 3766 N N . VAL A 1 462 ? -9.950 3.144 10.303 1.00 98.38 462 VAL A N 1
ATOM 3767 C CA . VAL A 1 462 ? -11.198 2.461 10.646 1.00 98.38 462 VAL A CA 1
ATOM 3768 C C . VAL A 1 462 ? -11.718 2.981 11.980 1.00 98.38 462 VAL A C 1
ATOM 3770 O O . VAL A 1 462 ? -11.012 2.951 12.990 1.00 98.38 462 VAL A O 1
ATOM 3773 N N . LEU A 1 463 ? -12.971 3.437 11.993 1.00 98.19 463 LEU A N 1
ATOM 3774 C CA . LEU A 1 463 ? -13.697 3.770 13.215 1.00 98.19 463 LEU A CA 1
ATOM 3775 C C . LEU A 1 463 ? -14.566 2.579 13.634 1.00 98.19 463 LEU A C 1
ATOM 3777 O O . LEU A 1 463 ? -15.509 2.204 12.934 1.00 98.19 463 LEU A O 1
ATOM 3781 N N . PHE A 1 464 ? -14.252 2.003 14.790 1.00 97.88 464 PHE A N 1
ATOM 3782 C CA . PHE A 1 464 ? -15.013 0.932 15.419 1.00 97.88 464 PHE A CA 1
ATOM 3783 C C . PHE A 1 464 ? -15.922 1.503 16.498 1.00 97.88 464 PHE A C 1
ATOM 3785 O O . PHE A 1 464 ? -15.456 2.189 17.410 1.00 97.88 464 PHE A O 1
ATOM 3792 N N . LEU A 1 465 ? -17.212 1.187 16.415 1.00 96.56 465 LEU A N 1
ATOM 3793 C CA . LEU A 1 465 ? -18.209 1.605 17.397 1.00 96.56 465 LEU A CA 1
ATOM 3794 C C . LEU A 1 465 ? -18.989 0.389 17.876 1.00 96.56 465 LEU A C 1
ATOM 3796 O O . LEU A 1 465 ? -19.420 -0.433 17.069 1.00 96.56 465 LEU A O 1
ATOM 3800 N N . ARG A 1 466 ? -19.212 0.277 19.182 1.00 94.94 466 ARG A N 1
ATOM 3801 C CA . ARG A 1 466 ? -19.991 -0.813 19.767 1.00 94.94 466 ARG A CA 1
ATOM 3802 C C . ARG A 1 466 ? -20.982 -0.275 20.779 1.00 94.94 466 ARG A C 1
ATOM 3804 O O . ARG A 1 466 ? -20.643 0.528 21.646 1.00 94.94 466 ARG A O 1
ATOM 3811 N N . ARG A 1 467 ? -22.212 -0.771 20.698 1.00 93.00 467 ARG A N 1
ATOM 3812 C CA . ARG A 1 467 ? -23.245 -0.549 21.711 1.00 93.00 467 ARG A CA 1
ATOM 3813 C C . ARG A 1 467 ? -24.004 -1.831 21.995 1.00 93.00 467 ARG A C 1
ATOM 3815 O O . ARG A 1 467 ? -24.075 -2.731 21.155 1.00 93.00 467 ARG A O 1
ATOM 3822 N N . LYS A 1 468 ? -24.605 -1.887 23.174 1.00 90.88 468 LYS A N 1
ATOM 3823 C CA . LYS A 1 468 ? -25.538 -2.949 23.532 1.00 90.88 468 LYS A CA 1
ATOM 3824 C C . LYS A 1 468 ? -26.872 -2.754 22.795 1.00 90.88 468 LYS A C 1
ATOM 3826 O O . LYS A 1 468 ? -27.393 -1.642 22.747 1.00 90.88 468 LYS A O 1
ATOM 3831 N N . ASP A 1 469 ? -27.414 -3.834 22.234 1.00 84.12 469 ASP A N 1
ATOM 3832 C CA . ASP A 1 469 ? -28.719 -3.902 21.558 1.00 84.12 469 ASP A CA 1
ATOM 3833 C C . ASP A 1 469 ? -29.520 -5.078 22.145 1.00 84.12 469 ASP A C 1
ATOM 3835 O O . ASP A 1 469 ? -29.438 -6.222 21.687 1.00 84.12 469 ASP A O 1
ATOM 3839 N N . GLY A 1 470 ? -30.240 -4.814 23.241 1.00 84.06 470 GLY A N 1
ATOM 3840 C CA . GLY A 1 470 ? -30.894 -5.856 24.039 1.00 84.06 470 GLY A CA 1
ATOM 3841 C C . GLY A 1 470 ? -29.874 -6.798 24.689 1.00 84.06 470 GLY A C 1
ATOM 3842 O O . GLY A 1 470 ? -28.995 -6.347 25.419 1.00 84.06 470 GLY A O 1
ATOM 3843 N N . GLU A 1 471 ? -29.990 -8.099 24.421 1.00 80.38 471 GLU A N 1
ATOM 3844 C CA . GLU A 1 471 ? -29.017 -9.123 24.852 1.00 80.38 471 GLU A CA 1
ATOM 3845 C C . GLU A 1 471 ? -27.848 -9.299 23.864 1.00 80.38 471 GLU A C 1
ATOM 3847 O O . GLU A 1 471 ? -26.903 -10.032 24.145 1.00 80.38 471 GLU A O 1
ATOM 3852 N N . ASN A 1 472 ? -27.898 -8.627 22.709 1.00 85.31 472 ASN A N 1
ATOM 3853 C CA . ASN A 1 472 ? -26.870 -8.686 21.674 1.00 85.31 472 ASN A CA 1
ATOM 3854 C C . ASN A 1 472 ? -26.067 -7.379 21.623 1.00 85.31 472 ASN A C 1
ATOM 3856 O O . ASN A 1 472 ? -26.275 -6.445 22.402 1.00 85.31 472 ASN A O 1
ATOM 3860 N N . TYR A 1 473 ? -25.143 -7.311 20.668 1.00 88.38 473 TYR A N 1
ATOM 3861 C CA . TYR A 1 473 ? -24.349 -6.124 20.389 1.00 88.38 473 TYR A CA 1
ATOM 3862 C C . TYR A 1 473 ? -24.476 -5.712 18.929 1.00 88.38 473 TYR A C 1
ATOM 3864 O O . TYR A 1 473 ? -24.503 -6.556 18.027 1.00 88.38 473 TYR A O 1
ATOM 3872 N N . ASP A 1 474 ? -24.528 -4.400 18.736 1.00 87.69 474 ASP A N 1
ATOM 3873 C CA . ASP A 1 474 ? -24.471 -3.728 17.447 1.00 87.69 474 ASP A CA 1
ATOM 3874 C C . ASP A 1 474 ? -23.060 -3.151 17.282 1.00 87.69 474 ASP A C 1
ATOM 3876 O O . ASP A 1 474 ? -22.627 -2.304 18.073 1.00 87.69 474 ASP A O 1
ATOM 3880 N N . ASN A 1 475 ? -22.325 -3.677 16.303 1.00 92.81 475 ASN A N 1
ATOM 3881 C CA . ASN A 1 475 ? -20.953 -3.291 15.996 1.00 92.81 475 ASN A CA 1
ATOM 3882 C C . ASN A 1 475 ? -20.917 -2.557 14.657 1.00 92.81 475 ASN A C 1
ATOM 3884 O O . ASN A 1 475 ? -21.389 -3.094 13.658 1.00 92.81 475 ASN A O 1
ATOM 3888 N N . LEU A 1 476 ? -20.298 -1.383 14.612 1.00 94.06 476 LEU A N 1
ATOM 3889 C CA . LEU A 1 476 ? -20.036 -0.641 13.383 1.00 94.06 476 LEU A CA 1
ATOM 3890 C C . LEU A 1 476 ? -18.538 -0.643 13.074 1.00 94.06 476 LEU A C 1
ATOM 3892 O O . LEU A 1 476 ? -17.724 -0.452 13.978 1.00 94.06 476 LEU A O 1
ATOM 3896 N N . GLN A 1 477 ? -18.195 -0.820 11.801 1.00 95.25 477 GLN A N 1
ATOM 3897 C CA . GLN A 1 477 ? -16.851 -0.624 11.255 1.00 95.25 477 GLN A CA 1
ATOM 3898 C C . GLN A 1 477 ? -16.960 0.362 10.103 1.00 95.25 477 GLN A C 1
ATOM 3900 O O . GLN A 1 477 ? -17.647 0.083 9.125 1.00 95.25 477 GLN A O 1
ATOM 3905 N N . ILE A 1 478 ? -16.333 1.526 10.232 1.00 96.69 478 ILE A N 1
ATOM 3906 C CA . ILE A 1 478 ? -16.447 2.597 9.243 1.00 96.69 478 ILE A CA 1
ATOM 3907 C C . ILE A 1 478 ? -15.063 2.862 8.660 1.00 96.69 478 ILE A C 1
ATOM 3909 O O . ILE A 1 478 ? -14.184 3.342 9.374 1.00 96.69 478 ILE A O 1
ATOM 3913 N N . PHE A 1 479 ? -14.872 2.543 7.381 1.00 97.62 479 PHE A N 1
ATOM 3914 C CA . PHE A 1 479 ? -13.662 2.863 6.626 1.00 97.62 479 PHE A CA 1
ATOM 3915 C C . PHE A 1 479 ? -13.647 4.344 6.262 1.00 97.62 479 PHE A C 1
ATOM 3917 O O . PHE A 1 479 ? -14.617 4.849 5.693 1.00 97.62 479 PHE A O 1
ATOM 3924 N N . ILE A 1 480 ? -12.549 5.025 6.582 1.00 98.12 480 ILE A N 1
ATOM 3925 C CA . ILE A 1 480 ? -12.393 6.467 6.400 1.00 98.12 480 ILE A CA 1
ATOM 3926 C C . ILE A 1 480 ? -11.079 6.751 5.672 1.00 98.12 480 ILE A C 1
ATOM 3928 O O . ILE A 1 480 ? -10.043 6.191 6.017 1.00 98.12 480 ILE A O 1
ATOM 3932 N N . GLU A 1 481 ? -11.135 7.671 4.710 1.00 97.38 481 GLU A N 1
ATOM 3933 C CA . GLU A 1 481 ? -9.986 8.139 3.935 1.00 97.38 481 GLU A CA 1
ATOM 3934 C C . GLU A 1 481 ? -9.945 9.678 3.926 1.00 97.38 481 GLU A C 1
ATOM 3936 O O . GLU A 1 481 ? -10.747 10.324 3.234 1.00 97.38 481 GLU A O 1
ATOM 3941 N N . PRO A 1 482 ? -9.035 10.296 4.691 1.00 96.44 482 PRO A N 1
ATOM 3942 C CA . PRO A 1 482 ? -8.647 11.687 4.513 1.00 96.44 482 PRO A CA 1
ATOM 3943 C C . PRO A 1 482 ? -7.993 11.912 3.149 1.00 96.44 482 PRO A C 1
ATOM 3945 O O . PRO A 1 482 ? -7.181 11.116 2.683 1.00 96.44 482 PRO A O 1
ATOM 3948 N N . LYS A 1 483 ? -8.328 13.011 2.467 1.00 94.44 483 LYS A N 1
ATOM 3949 C CA . LYS A 1 483 ? -7.773 13.271 1.133 1.00 94.44 483 LYS A CA 1
ATOM 3950 C C . LYS A 1 483 ? -7.546 14.749 0.869 1.00 94.44 483 LYS A C 1
ATOM 3952 O O . LYS A 1 483 ? -8.476 15.549 0.943 1.00 94.44 483 LYS A O 1
ATOM 3957 N N . GLY A 1 484 ? -6.329 15.100 0.458 1.00 91.31 484 GLY A N 1
ATOM 3958 C CA . GLY A 1 484 ? -5.990 16.454 0.023 1.00 91.31 484 GLY A CA 1
ATOM 3959 C C . GLY A 1 484 ? -6.652 16.818 -1.309 1.00 91.31 484 GLY A C 1
ATOM 3960 O O . GLY A 1 484 ? -6.770 15.987 -2.214 1.00 91.31 484 GLY A O 1
ATOM 3961 N N . THR A 1 485 ? -7.057 18.081 -1.471 1.00 89.31 485 THR A N 1
ATOM 3962 C CA . THR A 1 485 ? -7.845 18.552 -2.631 1.00 89.31 485 THR A CA 1
ATOM 3963 C C . THR A 1 485 ? -7.188 18.260 -3.982 1.00 89.31 485 THR A C 1
ATOM 3965 O O . THR A 1 485 ? -7.870 17.951 -4.960 1.00 89.31 485 THR A O 1
ATOM 3968 N N . HIS A 1 486 ? -5.857 18.319 -4.035 1.00 85.12 486 HIS A N 1
ATOM 3969 C CA . HIS A 1 486 ? -5.064 18.082 -5.239 1.00 85.12 486 HIS A CA 1
ATOM 3970 C C . HIS A 1 486 ? -5.077 16.616 -5.716 1.00 85.12 486 HIS A C 1
ATOM 3972 O O . HIS A 1 486 ? -4.754 16.362 -6.875 1.00 85.12 486 HIS A O 1
ATOM 3978 N N . LEU A 1 487 ? -5.479 15.663 -4.864 1.00 85.12 487 LEU A N 1
ATOM 3979 C CA . LEU A 1 487 ? -5.524 14.227 -5.181 1.00 85.12 487 LEU A CA 1
ATOM 3980 C C . LEU A 1 487 ? -6.931 13.718 -5.511 1.00 85.12 487 LEU A C 1
ATOM 3982 O O . LEU A 1 487 ? -7.058 12.639 -6.085 1.00 85.12 487 LEU A O 1
ATOM 3986 N N . LEU A 1 488 ? -7.979 14.495 -5.208 1.00 86.38 488 LEU A N 1
ATOM 3987 C CA . LEU A 1 488 ? -9.379 14.064 -5.334 1.00 86.38 488 LEU A CA 1
ATOM 3988 C C . LEU A 1 488 ? -9.715 13.502 -6.722 1.00 86.38 488 LEU A C 1
ATOM 3990 O O . LEU A 1 488 ? -10.351 12.461 -6.822 1.00 86.38 488 LEU A O 1
ATOM 3994 N N . ALA A 1 489 ? -9.272 14.169 -7.793 1.00 80.12 489 ALA A N 1
ATOM 3995 C CA . ALA A 1 489 ? -9.598 13.758 -9.160 1.00 80.12 489 ALA A CA 1
ATOM 3996 C C . ALA A 1 489 ? -8.967 12.410 -9.547 1.00 80.12 489 ALA A C 1
ATOM 3998 O O . ALA A 1 489 ? -9.598 11.613 -10.236 1.00 80.12 489 ALA A O 1
ATOM 3999 N N . ASN A 1 490 ? -7.736 12.151 -9.097 1.00 80.38 490 ASN A N 1
ATOM 4000 C CA . ASN A 1 490 ? -7.030 10.904 -9.398 1.00 80.38 490 ASN A CA 1
ATOM 4001 C C . ASN A 1 490 ? -7.571 9.735 -8.563 1.00 80.38 490 ASN A C 1
ATOM 4003 O O . ASN A 1 490 ? -7.638 8.607 -9.047 1.00 80.38 490 ASN A O 1
ATOM 4007 N N . ASP A 1 491 ? -7.986 10.020 -7.328 1.00 88.38 491 ASP A N 1
ATOM 4008 C CA . ASP A 1 491 ? -8.424 9.020 -6.356 1.00 88.38 491 ASP A CA 1
ATOM 4009 C C . ASP A 1 491 ? -9.950 8.826 -6.305 1.00 88.38 491 ASP A C 1
ATOM 4011 O O . ASP A 1 491 ? -10.421 8.049 -5.480 1.00 88.38 491 ASP A O 1
ATOM 4015 N N . GLN A 1 492 ? -10.732 9.458 -7.191 1.00 89.75 492 GLN A N 1
ATOM 4016 C CA . GLN A 1 492 ? -12.207 9.421 -7.162 1.00 89.75 492 GLN A CA 1
ATOM 4017 C C . GLN A 1 492 ? -12.784 7.997 -7.071 1.00 89.75 492 GLN A C 1
ATOM 4019 O O . GLN A 1 492 ? -13.734 7.762 -6.330 1.00 89.75 492 GLN A O 1
ATOM 4024 N N . TRP A 1 493 ? -12.156 7.024 -7.739 1.00 89.00 493 TRP A N 1
ATOM 4025 C CA . TRP A 1 493 ? -12.580 5.622 -7.695 1.00 89.00 493 TRP A CA 1
ATOM 4026 C C . TRP A 1 493 ? -12.584 5.023 -6.274 1.00 89.00 493 TRP A C 1
ATOM 4028 O O . TRP A 1 493 ? -13.369 4.117 -6.007 1.00 89.00 493 TRP A O 1
ATOM 4038 N N . LYS A 1 494 ? -11.733 5.511 -5.355 1.00 93.38 494 LYS A N 1
ATOM 4039 C CA . LYS A 1 494 ? -11.704 5.058 -3.953 1.00 93.38 494 LYS A CA 1
ATOM 4040 C C . LYS A 1 494 ? -12.908 5.592 -3.180 1.00 93.38 494 LYS A C 1
ATOM 4042 O O . LYS A 1 494 ? -13.494 4.852 -2.398 1.00 93.38 494 LYS A O 1
ATOM 4047 N N . GLU A 1 495 ? -13.303 6.844 -3.418 1.00 93.38 495 GLU A N 1
ATOM 4048 C CA . GLU A 1 495 ? -14.515 7.425 -2.823 1.00 93.38 495 GLU A CA 1
ATOM 4049 C C . GLU A 1 495 ? -15.766 6.712 -3.343 1.00 93.38 495 GLU A C 1
ATOM 4051 O O . GLU A 1 495 ? -16.634 6.328 -2.560 1.00 93.38 495 GLU A O 1
ATOM 4056 N N . ASP A 1 496 ? -15.827 6.463 -4.653 1.00 91.50 496 ASP A N 1
ATOM 4057 C CA . ASP A 1 496 ? -16.919 5.712 -5.273 1.00 91.50 496 ASP A CA 1
ATOM 4058 C C . ASP A 1 496 ? -17.000 4.290 -4.698 1.00 91.50 496 ASP A C 1
ATOM 4060 O O . ASP A 1 496 ? -18.090 3.788 -4.423 1.00 91.50 496 ASP A O 1
ATOM 4064 N N . PHE A 1 497 ? -15.850 3.651 -4.456 1.00 92.75 497 PHE A N 1
ATOM 4065 C CA . PHE A 1 497 ? -15.790 2.352 -3.797 1.00 92.75 497 PHE A CA 1
ATOM 4066 C C . PHE A 1 497 ? -16.280 2.417 -2.342 1.00 92.75 497 PHE A C 1
ATOM 4068 O O . PHE A 1 497 ? -17.152 1.630 -1.978 1.00 92.75 497 PHE A O 1
ATOM 4075 N N . LEU A 1 498 ? -15.805 3.370 -1.531 1.00 93.94 498 LEU A N 1
ATOM 4076 C CA . LEU A 1 498 ? -16.259 3.563 -0.146 1.00 93.94 498 LEU A CA 1
ATOM 4077 C C . LEU A 1 498 ? -17.778 3.763 -0.065 1.00 93.94 498 LEU A C 1
ATOM 4079 O O . LEU A 1 498 ? -18.440 3.111 0.740 1.00 93.94 498 LEU A O 1
ATOM 4083 N N . ASN A 1 499 ? -18.346 4.586 -0.947 1.00 91.25 499 ASN A N 1
ATOM 4084 C CA . ASN A 1 499 ? -19.789 4.837 -1.004 1.00 91.25 499 ASN A CA 1
ATOM 4085 C C . ASN A 1 499 ? -20.610 3.585 -1.347 1.00 91.25 499 ASN A C 1
ATOM 4087 O O . ASN A 1 499 ? -21.787 3.503 -1.005 1.00 91.25 499 ASN A O 1
ATOM 4091 N N . ARG A 1 500 ? -20.007 2.594 -2.012 1.00 89.81 500 ARG A N 1
ATOM 4092 C CA . ARG A 1 500 ? -20.660 1.315 -2.329 1.00 89.81 500 ARG A CA 1
ATOM 4093 C C . ARG A 1 500 ? -20.597 0.306 -1.189 1.00 89.81 500 ARG A C 1
ATOM 4095 O O . ARG A 1 500 ? -21.323 -0.685 -1.230 1.00 89.81 500 ARG A O 1
ATOM 4102 N N . ILE A 1 501 ? -19.764 0.537 -0.176 1.00 88.94 501 ILE A N 1
ATOM 4103 C CA . ILE A 1 501 ? -19.731 -0.266 1.049 1.00 88.94 501 ILE A CA 1
ATOM 4104 C C . ILE A 1 501 ? -20.863 0.240 1.957 1.00 88.94 501 ILE A C 1
ATOM 4106 O O . ILE A 1 501 ? -20.622 0.925 2.946 1.00 88.94 501 ILE A O 1
ATOM 4110 N N . GLN A 1 502 ? -22.118 -0.023 1.580 1.00 76.69 502 GLN A N 1
ATOM 4111 C CA . GLN A 1 502 ? -23.304 0.367 2.350 1.00 76.69 502 GLN A CA 1
ATOM 4112 C C . GLN A 1 502 ? -24.413 -0.696 2.256 1.00 76.69 502 GLN A C 1
ATOM 4114 O O . GLN A 1 502 ? -24.662 -1.256 1.190 1.00 76.69 502 GLN A O 1
ATOM 4119 N N . GLY A 1 503 ? -25.136 -0.921 3.360 1.00 61.59 503 GLY A N 1
ATOM 4120 C CA . GLY A 1 503 ? -26.442 -1.598 3.359 1.00 61.59 503 GLY A CA 1
ATOM 4121 C C . GLY A 1 503 ? -26.439 -3.126 3.528 1.00 61.59 503 GLY A C 1
ATOM 4122 O O . GLY A 1 503 ? -25.429 -3.804 3.349 1.00 61.59 503 GLY A O 1
ATOM 4123 N N . ALA A 1 504 ? -27.608 -3.654 3.914 1.00 49.88 504 ALA A N 1
ATOM 4124 C CA . ALA A 1 504 ? -27.837 -4.971 4.527 1.00 49.88 504 ALA A CA 1
ATOM 4125 C C . ALA A 1 504 ? -27.353 -6.210 3.740 1.00 49.88 504 ALA A C 1
ATOM 4127 O O . ALA A 1 504 ? -27.185 -7.264 4.347 1.00 49.88 504 ALA A O 1
ATOM 4128 N N . ASP A 1 505 ? -27.090 -6.091 2.437 1.00 54.28 505 ASP A N 1
ATOM 4129 C CA . ASP A 1 505 ? -26.653 -7.209 1.584 1.00 54.28 505 ASP A CA 1
ATOM 4130 C C . ASP A 1 505 ? -25.120 -7.317 1.436 1.00 54.28 505 ASP A C 1
ATOM 4132 O O . ASP A 1 505 ? -24.611 -8.344 0.992 1.00 54.28 505 ASP A O 1
ATOM 4136 N N . ILE A 1 506 ? -24.375 -6.266 1.806 1.00 64.38 506 ILE A N 1
ATOM 4137 C CA . ILE A 1 506 ? -22.904 -6.182 1.680 1.00 64.38 506 ILE A CA 1
ATOM 4138 C C . ILE A 1 506 ? -22.251 -5.899 3.041 1.00 64.38 506 ILE A C 1
ATOM 4140 O O . ILE A 1 506 ? -21.137 -6.343 3.300 1.00 64.38 506 ILE A O 1
ATOM 4144 N N . GLY A 1 507 ? -22.936 -5.156 3.917 1.00 60.41 507 GLY A N 1
ATOM 4145 C CA . GLY A 1 507 ? -22.377 -4.646 5.168 1.00 60.41 507 GLY A CA 1
ATOM 4146 C C . GLY A 1 507 ? -22.816 -5.379 6.434 1.00 60.41 507 GLY A C 1
ATOM 4147 O O . GLY A 1 507 ? -22.180 -5.169 7.460 1.00 60.41 507 GLY A O 1
ATOM 4148 N N . MET A 1 508 ? -23.869 -6.209 6.404 1.00 70.12 508 MET A N 1
ATOM 4149 C CA . MET A 1 508 ? -24.409 -6.867 7.603 1.00 70.12 508 MET A CA 1
ATOM 4150 C C . MET A 1 508 ? -23.919 -8.304 7.767 1.00 70.12 508 MET A C 1
ATOM 4152 O O . MET A 1 508 ? -24.258 -9.188 6.986 1.00 70.12 508 MET A O 1
ATOM 4156 N N . PHE A 1 509 ? -23.212 -8.564 8.864 1.00 78.62 509 PHE A N 1
ATOM 4157 C CA . PHE A 1 509 ? -22.693 -9.887 9.200 1.00 78.62 509 PHE A CA 1
ATOM 4158 C C . PHE A 1 509 ? -23.144 -10.294 10.595 1.00 78.62 509 PHE A C 1
ATOM 4160 O O . PHE A 1 509 ? -23.211 -9.475 11.510 1.00 78.62 509 PHE A O 1
ATOM 4167 N N . THR A 1 510 ? -23.440 -11.581 10.770 1.00 77.62 510 THR A N 1
ATOM 4168 C CA . THR A 1 510 ? -23.655 -12.157 12.099 1.00 77.62 510 THR A CA 1
ATOM 4169 C C . THR A 1 510 ? -22.503 -13.087 12.424 1.00 77.62 510 THR A C 1
ATOM 4171 O O . THR A 1 510 ? -22.310 -14.100 11.756 1.00 77.62 510 THR A O 1
ATOM 4174 N N . LEU A 1 511 ? -21.751 -12.766 13.473 1.00 79.12 511 LEU A N 1
ATOM 4175 C CA . LEU A 1 511 ? -20.665 -13.607 13.964 1.00 79.12 511 LEU A CA 1
ATOM 4176 C C . LEU A 1 511 ? -20.882 -13.860 15.452 1.00 79.12 511 LEU A C 1
ATOM 4178 O O . LEU A 1 511 ? -20.973 -12.925 16.241 1.00 79.12 511 LEU A O 1
ATOM 4182 N N . LYS A 1 512 ? -20.988 -15.139 15.836 1.00 81.31 512 LYS A N 1
ATOM 4183 C CA . LYS A 1 512 ? -21.239 -15.564 17.228 1.00 81.31 512 LYS A CA 1
ATOM 4184 C C . LYS A 1 512 ? -22.475 -14.892 17.868 1.00 81.31 512 LYS A C 1
ATOM 4186 O O . LYS A 1 512 ? -22.480 -14.629 19.063 1.00 81.31 512 LYS A O 1
ATOM 4191 N N . GLY A 1 513 ? -23.518 -14.624 17.075 1.00 79.19 513 GLY A N 1
ATOM 4192 C CA . GLY A 1 513 ? -24.764 -13.991 17.535 1.00 79.19 513 GLY A CA 1
ATOM 4193 C C . GLY A 1 513 ? -24.729 -12.459 17.614 1.00 79.19 513 GLY A C 1
ATOM 4194 O O . GLY A 1 513 ? -25.763 -11.845 17.857 1.00 79.19 513 GLY A O 1
ATOM 4195 N N . GLU A 1 514 ? -23.582 -11.827 17.360 1.00 84.44 514 GLU A N 1
ATOM 4196 C CA . GLU A 1 514 ? -23.461 -10.368 17.303 1.00 84.44 514 GLU A CA 1
ATOM 4197 C C . GLU A 1 514 ? -23.651 -9.847 15.879 1.00 84.44 514 GLU A C 1
ATOM 4199 O O . GLU A 1 514 ? -23.208 -10.485 14.919 1.00 84.44 514 GLU A O 1
ATOM 4204 N N . LYS A 1 515 ? -24.266 -8.665 15.752 1.00 87.75 515 LYS A N 1
ATOM 4205 C CA . LYS A 1 515 ? -24.443 -7.976 14.471 1.00 87.75 515 LYS A CA 1
ATOM 4206 C C . LYS A 1 515 ? -23.243 -7.076 14.200 1.00 87.75 515 LYS A C 1
ATOM 4208 O O . LYS A 1 515 ? -22.805 -6.335 15.082 1.00 87.75 515 LYS A O 1
ATOM 4213 N N . PHE A 1 516 ? -22.744 -7.122 12.976 1.00 89.88 516 PHE A N 1
ATOM 4214 C CA . PHE A 1 516 ? -21.693 -6.253 12.468 1.00 89.88 516 PHE A CA 1
ATOM 4215 C C . PHE A 1 516 ? -22.207 -5.531 11.238 1.00 89.88 516 PHE A C 1
ATOM 4217 O O . PHE A 1 516 ? -22.747 -6.175 10.347 1.00 89.88 516 PHE A O 1
ATOM 4224 N N . ASN A 1 517 ? -22.025 -4.218 11.204 1.00 91.25 517 ASN A N 1
ATOM 4225 C CA . ASN A 1 517 ? -22.342 -3.366 10.075 1.00 91.25 517 ASN A CA 1
ATOM 4226 C C . ASN A 1 517 ? -21.059 -2.687 9.588 1.00 91.25 517 ASN A C 1
ATOM 4228 O O . ASN A 1 517 ? -20.405 -1.975 10.353 1.00 91.25 517 ASN A O 1
ATOM 4232 N N . ILE A 1 518 ? -20.708 -2.901 8.328 1.00 92.56 518 ILE A N 1
ATOM 4233 C CA . ILE A 1 518 ? -19.544 -2.289 7.691 1.00 92.56 518 ILE A CA 1
ATOM 4234 C C . ILE A 1 518 ? -20.008 -1.163 6.776 1.00 92.56 518 ILE A C 1
ATOM 4236 O O . ILE A 1 518 ? -20.941 -1.345 5.993 1.00 92.56 518 ILE A O 1
ATOM 4240 N N . TYR A 1 519 ? -19.329 -0.026 6.862 1.00 94.06 519 TYR A N 1
ATOM 4241 C CA . TYR A 1 519 ? -19.597 1.147 6.049 1.00 94.06 519 TYR A CA 1
ATOM 4242 C C . TYR A 1 519 ? -18.310 1.733 5.477 1.00 94.06 519 TYR A C 1
ATOM 4244 O O . TYR A 1 519 ? -17.263 1.706 6.122 1.00 94.06 519 TYR A O 1
ATOM 4252 N N . GLY A 1 520 ? -18.408 2.324 4.294 1.00 94.31 520 GLY A N 1
ATOM 4253 C CA . GLY A 1 520 ? -17.491 3.360 3.834 1.00 94.31 520 GLY A CA 1
ATOM 4254 C C . GLY A 1 520 ? -18.187 4.719 3.844 1.00 94.31 520 GLY A C 1
ATOM 4255 O O . GLY A 1 520 ? -19.410 4.815 3.708 1.00 94.31 520 GLY A O 1
ATOM 4256 N N . VAL A 1 521 ? -17.404 5.775 4.035 1.00 95.00 521 VAL A N 1
ATOM 4257 C CA . VAL A 1 521 ? -17.873 7.165 3.957 1.00 95.00 521 VAL A CA 1
ATOM 4258 C C . VAL A 1 521 ? -17.133 7.915 2.845 1.00 95.00 521 VAL A C 1
ATOM 4260 O O . VAL A 1 521 ? -16.041 7.487 2.467 1.00 95.00 521 VAL A O 1
ATOM 4263 N N . PRO A 1 522 ? -17.690 9.025 2.318 1.00 95.38 522 PRO A N 1
ATOM 4264 C CA . PRO A 1 522 ? -16.986 9.893 1.376 1.00 95.38 522 PRO A CA 1
ATOM 4265 C C . PRO A 1 522 ? -15.623 10.355 1.902 1.00 95.38 522 PRO A C 1
ATOM 4267 O O . PRO A 1 522 ? -15.339 10.235 3.094 1.00 95.38 522 PRO A O 1
ATOM 4270 N N . PHE A 1 523 ? -14.784 10.943 1.048 1.00 97.00 523 PHE A N 1
ATOM 4271 C CA . PHE A 1 523 ? -13.497 11.452 1.513 1.00 97.00 523 PHE A CA 1
ATOM 4272 C C . PHE A 1 523 ? -13.657 12.529 2.584 1.00 97.00 523 PHE A C 1
ATOM 4274 O O . PHE A 1 523 ? -14.441 13.471 2.436 1.00 97.00 523 PHE A O 1
ATOM 4281 N N . PHE A 1 524 ? -12.842 12.429 3.632 1.00 96.12 524 PHE A N 1
ATOM 4282 C CA . PHE A 1 524 ? -12.692 13.511 4.591 1.00 96.12 524 PHE A CA 1
ATOM 4283 C C . PHE A 1 524 ? -11.743 14.567 4.009 1.00 96.12 524 PHE A C 1
ATOM 4285 O O . PHE A 1 524 ? -10.571 14.299 3.749 1.00 96.12 524 PHE A O 1
ATOM 4292 N N . ASN A 1 525 ? -12.246 15.778 3.783 1.00 94.56 525 ASN A N 1
ATOM 4293 C CA . ASN A 1 525 ? -11.462 16.903 3.278 1.00 94.56 525 ASN A CA 1
ATOM 4294 C C . ASN A 1 525 ? -12.004 18.200 3.883 1.00 94.56 525 ASN A C 1
ATOM 4296 O O . ASN A 1 525 ? -13.204 18.460 3.804 1.00 94.56 525 ASN A O 1
ATOM 4300 N N . ARG A 1 526 ? -11.116 18.999 4.483 1.00 89.31 526 ARG A N 1
ATOM 4301 C CA . ARG A 1 526 ? -11.450 20.242 5.196 1.00 89.31 526 ARG A CA 1
ATOM 4302 C C . ARG A 1 526 ? -11.046 21.506 4.426 1.00 89.31 526 ARG A C 1
ATOM 4304 O O . ARG A 1 526 ? -10.964 22.590 4.997 1.00 89.31 526 ARG A O 1
ATOM 4311 N N . ASP A 1 527 ? -10.781 21.400 3.129 1.00 87.19 527 ASP A N 1
ATOM 4312 C CA . ASP A 1 527 ? -10.464 22.572 2.318 1.00 87.19 527 ASP A CA 1
ATOM 4313 C C . ASP A 1 527 ? -11.669 23.517 2.286 1.00 87.19 527 ASP A C 1
ATOM 4315 O O . ASP A 1 527 ? -12.764 23.161 1.844 1.00 87.19 527 ASP A O 1
ATOM 4319 N N . SER A 1 528 ? -11.468 24.750 2.748 1.00 82.88 528 SER A N 1
ATOM 4320 C CA . SER A 1 528 ? -12.519 25.764 2.818 1.00 82.88 528 SER A CA 1
ATOM 4321 C C . SER A 1 528 ? -13.054 26.170 1.443 1.00 82.88 528 SER A C 1
ATOM 4323 O O . SER A 1 528 ? -14.159 26.704 1.355 1.00 82.88 528 SER A O 1
ATOM 4325 N N . ASN A 1 529 ? -12.316 25.884 0.365 1.00 87.31 529 ASN A N 1
ATOM 4326 C CA . ASN A 1 529 ? -12.779 26.080 -1.008 1.00 87.31 529 ASN A CA 1
ATOM 4327 C C . ASN A 1 529 ? -13.694 24.949 -1.505 1.00 87.31 529 ASN A C 1
ATOM 4329 O O . ASN A 1 529 ? -14.269 25.080 -2.586 1.00 87.31 529 ASN A O 1
ATOM 4333 N N . ARG A 1 530 ? -13.809 23.845 -0.753 1.00 87.06 530 ARG A N 1
ATOM 4334 C CA . ARG A 1 530 ? -14.650 22.677 -1.060 1.00 87.06 530 ARG A CA 1
ATOM 4335 C C . ARG A 1 530 ? -15.454 22.201 0.160 1.00 87.06 530 ARG A C 1
ATOM 4337 O O . ARG A 1 530 ? -15.353 21.035 0.559 1.00 87.06 530 ARG A O 1
ATOM 4344 N N . PRO A 1 531 ? -16.267 23.079 0.777 1.00 88.00 531 PRO A N 1
ATOM 4345 C CA . PRO A 1 531 ? -17.013 22.747 1.991 1.00 88.00 531 PRO A CA 1
ATOM 4346 C C . PRO A 1 531 ? -17.982 21.571 1.802 1.00 88.00 531 PRO A C 1
ATOM 4348 O O . PRO A 1 531 ? -18.313 20.888 2.770 1.00 88.00 531 PRO A O 1
ATOM 4351 N N . GLU A 1 532 ? -18.419 21.301 0.569 1.00 91.38 532 GLU A N 1
ATOM 4352 C CA . GLU A 1 532 ? -19.291 20.178 0.235 1.00 91.38 532 GLU A CA 1
ATOM 4353 C C . GLU A 1 532 ? -18.672 18.815 0.573 1.00 91.38 532 GLU A C 1
ATOM 4355 O O . GLU A 1 532 ? -19.405 17.886 0.904 1.00 91.38 532 GLU A O 1
ATOM 4360 N N . LYS A 1 533 ? -17.338 18.675 0.538 1.00 92.00 533 LYS A N 1
ATOM 4361 C CA . LYS A 1 533 ? -16.678 17.401 0.860 1.00 92.00 533 LYS A CA 1
ATOM 4362 C C . LYS A 1 533 ? -16.827 17.050 2.335 1.00 92.00 533 LYS A C 1
ATOM 4364 O O . LYS A 1 533 ? -17.311 15.962 2.648 1.00 92.00 533 LYS A O 1
ATOM 4369 N N . LEU A 1 534 ? -16.514 17.991 3.229 1.00 92.25 534 LEU A N 1
ATOM 4370 C CA . LEU A 1 534 ? -16.746 17.795 4.658 1.00 92.25 534 LEU A CA 1
ATOM 4371 C C . LEU A 1 534 ? -18.238 17.600 4.953 1.00 92.25 534 LEU A C 1
ATOM 4373 O O . LEU A 1 534 ? -18.588 16.691 5.695 1.00 92.25 534 LEU A O 1
ATOM 4377 N N . GLN A 1 535 ? -19.127 18.380 4.330 1.00 92.19 535 GLN A N 1
ATOM 4378 C CA . GLN A 1 535 ? -20.576 18.233 4.524 1.00 92.19 535 GLN A CA 1
ATOM 4379 C C . GLN A 1 535 ? -21.092 16.844 4.122 1.00 92.19 535 GLN A C 1
ATOM 4381 O O . GLN A 1 535 ? -21.904 16.270 4.844 1.00 92.19 535 GLN A O 1
ATOM 4386 N N . ASN A 1 536 ? -20.617 16.286 3.005 1.00 94.00 536 ASN A N 1
ATOM 4387 C CA . ASN A 1 536 ? -20.998 14.944 2.559 1.00 94.00 536 ASN A CA 1
ATOM 4388 C C . ASN A 1 536 ? -20.485 13.864 3.518 1.00 94.00 536 ASN A C 1
ATOM 4390 O O . ASN A 1 536 ? -21.242 12.967 3.891 1.00 94.00 536 ASN A O 1
ATOM 4394 N N . PHE A 1 537 ? -19.227 13.974 3.957 1.00 95.06 537 PHE A N 1
ATOM 4395 C CA . PHE A 1 537 ? -18.658 13.094 4.978 1.00 95.06 537 PHE A CA 1
ATOM 4396 C C . PHE A 1 537 ? -19.485 13.135 6.273 1.00 95.06 537 PHE A C 1
ATOM 4398 O O . PHE A 1 537 ? -19.911 12.102 6.789 1.00 95.06 537 PHE A O 1
ATOM 4405 N N . GLU A 1 538 ? -19.770 14.338 6.771 1.00 94.00 538 GLU A N 1
ATOM 4406 C CA . GLU A 1 538 ? -20.548 14.578 7.983 1.00 94.00 538 GLU A CA 1
ATOM 4407 C C . GLU A 1 538 ? -21.988 14.058 7.880 1.00 94.00 538 GLU A C 1
ATOM 4409 O O . GLU A 1 538 ? -22.512 13.477 8.834 1.00 94.00 538 GLU A O 1
ATOM 4414 N N . ALA A 1 539 ? -22.633 14.256 6.729 1.00 93.31 539 ALA A N 1
ATOM 4415 C CA . ALA A 1 539 ? -23.979 13.768 6.462 1.00 93.31 539 ALA A CA 1
ATOM 4416 C C . ALA A 1 539 ? -24.027 12.236 6.472 1.00 93.31 539 ALA A C 1
ATOM 4418 O O . ALA A 1 539 ? -24.889 11.667 7.145 1.00 93.31 539 ALA A O 1
ATOM 4419 N N . GLN A 1 540 ? -23.072 11.575 5.809 1.00 93.19 540 GLN A N 1
ATOM 4420 C CA . GLN A 1 540 ? -22.996 10.116 5.787 1.00 93.19 540 GLN A CA 1
ATOM 4421 C C . GLN A 1 540 ? -22.686 9.548 7.175 1.00 93.19 540 GLN A C 1
ATOM 4423 O O . GLN A 1 540 ? -23.330 8.598 7.624 1.00 93.19 540 GLN A O 1
ATOM 4428 N N . LEU A 1 541 ? -21.742 10.157 7.899 1.00 93.31 541 LEU A N 1
ATOM 4429 C CA . LEU A 1 541 ? -21.417 9.741 9.259 1.00 93.31 541 LEU A CA 1
ATOM 4430 C C . LEU A 1 541 ? -22.628 9.906 10.185 1.00 93.31 541 LEU A C 1
ATOM 4432 O O . LEU A 1 541 ? -22.897 9.028 11.004 1.00 93.31 541 LEU A O 1
ATOM 4436 N N . LYS A 1 542 ? -23.399 10.991 10.036 1.00 92.38 542 LYS A N 1
ATOM 4437 C CA . LYS A 1 542 ? -24.659 11.202 10.759 1.00 92.38 542 LYS A CA 1
ATOM 4438 C C . LYS A 1 542 ? -25.714 10.166 10.402 1.00 92.38 542 LYS A C 1
ATOM 4440 O O . LYS A 1 542 ? -26.439 9.745 11.294 1.00 92.38 542 LYS A O 1
ATOM 4445 N N . GLU A 1 543 ? -25.839 9.776 9.142 1.00 92.06 543 GLU A N 1
ATOM 4446 C CA . GLU A 1 543 ? -26.786 8.740 8.726 1.00 92.06 543 GLU A CA 1
ATOM 4447 C C . GLU A 1 543 ? -26.452 7.393 9.382 1.00 92.06 543 GLU A C 1
ATOM 4449 O O . GLU A 1 543 ? -27.317 6.780 10.005 1.00 92.06 543 GLU A O 1
ATOM 4454 N N . ILE A 1 544 ? -25.177 6.993 9.339 1.00 91.19 544 ILE A N 1
ATOM 4455 C CA . ILE A 1 544 ? -24.688 5.729 9.909 1.00 91.19 544 ILE A CA 1
ATOM 4456 C C . ILE A 1 544 ? -24.799 5.729 11.436 1.00 91.19 544 ILE A C 1
ATOM 4458 O O . ILE A 1 544 ? -25.287 4.781 12.052 1.00 91.19 544 ILE A O 1
ATOM 4462 N N . THR A 1 545 ? -24.319 6.800 12.070 1.00 89.88 545 THR A N 1
ATOM 4463 C CA . THR A 1 545 ? -24.181 6.859 13.529 1.00 89.88 545 THR A CA 1
ATOM 4464 C C . THR A 1 545 ? -25.381 7.484 14.219 1.00 89.88 545 THR A C 1
ATOM 4466 O O . THR A 1 545 ? -25.490 7.413 15.438 1.00 89.88 545 THR A O 1
ATOM 4469 N N . GLY A 1 546 ? -26.295 8.128 13.493 1.00 84.56 546 GLY A N 1
ATOM 4470 C CA . GLY A 1 546 ? -27.380 8.955 14.028 1.00 84.56 546 GLY A CA 1
ATOM 4471 C C . GLY A 1 546 ? -26.923 10.173 14.843 1.00 84.56 546 GLY A C 1
ATOM 4472 O O . GLY A 1 546 ? -27.728 10.697 15.612 1.00 84.56 546 GLY A O 1
ATOM 4473 N N . LEU A 1 547 ? -25.655 10.592 14.749 1.00 80.31 547 LEU A N 1
ATOM 4474 C CA . LEU A 1 547 ? -25.098 11.709 15.520 1.00 80.31 547 LEU A CA 1
ATOM 4475 C C . LEU A 1 547 ? -25.025 12.984 14.690 1.00 80.31 547 LEU A C 1
ATOM 4477 O O . LEU A 1 547 ? -24.571 12.977 13.553 1.00 80.31 547 LEU A O 1
ATOM 4481 N N . THR A 1 548 ? -25.434 14.113 15.268 1.00 72.12 548 THR A N 1
ATOM 4482 C CA . THR A 1 548 ? -25.231 15.413 14.625 1.00 72.12 548 THR A CA 1
ATOM 4483 C C . THR A 1 548 ? -23.753 15.821 14.691 1.00 72.12 548 THR A C 1
ATOM 4485 O O . THR A 1 548 ? -23.198 15.865 15.799 1.00 72.12 548 THR A O 1
ATOM 4488 N N . PRO A 1 549 ? -23.132 16.171 13.546 1.00 67.31 549 PRO A N 1
ATOM 4489 C CA . PRO A 1 549 ? -21.763 16.681 13.477 1.00 67.31 549 PRO A CA 1
ATOM 4490 C C . PRO A 1 549 ? -21.564 17.926 14.346 1.00 67.31 549 PRO A C 1
ATOM 4492 O O . PRO A 1 549 ? -22.529 18.516 14.846 1.00 67.31 549 PRO A O 1
ATOM 4495 N N . ASN A 1 550 ? -20.314 18.323 14.572 1.00 65.69 550 ASN A N 1
ATOM 4496 C CA . ASN A 1 550 ? -20.018 19.571 15.265 1.00 65.69 550 ASN A CA 1
ATOM 4497 C C . ASN A 1 550 ? -20.101 20.746 14.269 1.00 65.69 550 ASN A C 1
ATOM 4499 O O . ASN A 1 550 ? -19.179 20.912 13.475 1.00 65.69 550 ASN A O 1
ATOM 4503 N N . PRO A 1 551 ? -21.147 21.597 14.321 1.00 58.06 551 PRO A N 1
ATOM 4504 C CA . PRO A 1 551 ? -21.340 22.664 13.335 1.00 58.06 551 PRO A CA 1
ATOM 4505 C C . PRO A 1 551 ? -20.209 23.707 13.325 1.00 58.06 551 PRO A C 1
ATOM 4507 O O . PRO A 1 551 ? -20.084 24.458 12.362 1.00 58.06 551 PRO A O 1
ATOM 4510 N N . ASN A 1 552 ? -19.373 23.753 14.370 1.00 58.16 552 ASN A N 1
ATOM 4511 C CA . ASN A 1 552 ? -18.266 24.701 14.480 1.00 58.16 552 ASN A CA 1
ATOM 4512 C C . ASN A 1 552 ? -16.942 24.184 13.890 1.00 58.16 552 ASN A C 1
ATOM 4514 O O . ASN A 1 552 ? -16.010 24.971 13.759 1.00 58.16 552 ASN A O 1
ATOM 4518 N N . PHE A 1 553 ? -16.845 22.906 13.500 1.00 65.62 553 PHE A N 1
ATOM 4519 C CA . PHE A 1 553 ? -15.588 22.324 13.004 1.00 65.62 553 PHE A CA 1
ATOM 4520 C C . PHE A 1 553 ? -15.181 22.832 11.604 1.00 65.62 553 PHE A C 1
ATOM 4522 O O . PHE A 1 553 ? -14.002 22.853 11.255 1.00 65.62 553 PHE A O 1
ATOM 4529 N N . LEU A 1 554 ? -16.146 23.325 10.820 1.00 51.91 554 LEU A N 1
ATOM 4530 C CA . LEU A 1 554 ? -15.903 24.016 9.545 1.00 51.91 554 LEU A CA 1
ATOM 4531 C C . LEU A 1 554 ? -15.160 25.357 9.713 1.00 51.91 554 LEU A C 1
ATOM 4533 O O . LEU A 1 554 ? -14.563 25.840 8.755 1.00 51.91 554 LEU A O 1
ATOM 4537 N N . TYR A 1 555 ? -15.207 25.967 10.905 1.00 45.25 555 TYR A N 1
ATOM 4538 C CA . TYR A 1 555 ? -14.756 27.346 11.147 1.00 45.25 555 TYR A CA 1
ATOM 4539 C C . TYR A 1 555 ? -13.597 27.475 12.154 1.00 45.25 555 TYR A C 1
ATOM 4541 O O . TYR A 1 555 ? -13.081 28.579 12.334 1.00 45.25 555 TYR A O 1
ATOM 4549 N N . SER A 1 556 ? -13.197 26.379 12.809 1.00 45.38 556 SER A N 1
ATOM 4550 C CA . SER A 1 556 ? -12.045 26.271 13.726 1.00 45.38 556 SER A CA 1
ATOM 4551 C C . SER A 1 556 ? -11.002 25.360 13.127 1.00 45.38 556 SER A C 1
ATOM 4553 O O . SER A 1 556 ? -9.836 25.753 12.907 1.00 45.38 556 SER A O 1
#

Nearest PDB structures (foldseek):
  6fml-assembly1_G  TM=5.643E-01  e=1.837E-01  Thermochaetoides thermophila DSM 1495
  5ino-assembly1_A  TM=2.771E-01  e=6.957E-01  Homo sapiens
  6wan-assembly2_B  TM=3.069E-01  e=4.700E+00  Acinetobacter baumannii
  4fva-assembly4_D  TM=2.506E-01  e=7.048E+00  Caenorhabditis elegans

Secondary structure (DSSP, 8-state):
-HHHHHTT--HHHHHHHHHHHHTT--HHHHHHHHHHHTSGGGEEEEETTT--HHHHHHHTTTTSTT----EEEEES--SS----S---EEE--------BTTB--HHHHHHHHHHHHHSSPP----TT-GGGTTS-SSSSBTT-GGGGGG--EEE----HHHHHHHHHHHHHTTSS-S-EEEEEEPBPHHHHHSHHHHH-EEEEEEEEEPPGGG----SS-HHHHHS-EEEE----------TT---PPPPPP-EEEEEEEHHHH-HHHHHHHHTT-GGGSHHHHHHH-TT---HHHHHHSTTTGGG-EEEEEEETTTSSTTT--HHHHHHHHHHHHHHHHHHHHHHHS-EEEEEEEEEEEHHHH---EEEEEE--SSS--TTS-SS-TTT-TT---GGG-TTBSBS-----HHHHHHHHHHHHHHHHHHHHS-SEEEEEE-SSS--EE-TTT--EE--SEEEEEEEEETTEEEEEEEEE-B--GGGHHHHHHHHHHHHHS-STTTSEEEETTEEEEEEE-PPB---TT-HHHHHHHHHHHHHHH-PPP-TTTTT-

Foldseek 3Di:
DVVVCCVVDDDLRVVVVVVCVVVVNDPVNVVVVCCVLQPPVQEAEDEPVPDDPVSLVLQQVVVPPPRSHDYYHYDPPQPDRRADAQAAEDADPDDDAQDDPLAGGPVLLSVLVVCLRHLFADQDDDLLCNVQHRHHDCPFFSPDNVCSRNHHYYHYDDDVVSVSNNLVSNCVVVVDFPDKDKDKKFFDPLLCPAPCQPPNWDWFWDKDWDDLVRDPQPADDPCLQVDEAEDEDCQVDDDDDDPPDDDDDDDDQDKDKDKDALVLLDDVLLVVLLVVDPCSPPVNVCSLPVVDPDVVCQRPPPRHRGNRIYMYIYRPQCPPSVRPDNVRSNVVSNRSVVVNSVVSVVSSGFIFIDLAIDIDRNNQLDGMTTTMDRPDPDLWQAQFWLCDVVRDPLHDCCCPVSQEGINTDRDTPQVSLVVVQCVQCVVVLCVQQVRHWHKYACPSSDWHAFGGGRRTDDQGIWIWGWDDDDPAIEIEIERAHADDPVCCVVCVSVQVRQQVLDDDPRAWDADPNHTGGYGYFGYRYLPLVCVVRPVRRQVVCCVVRVDHGDPCSNPD